Protein AF-0000000068831877 (afdb_homodimer)

pLDDT: mean 86.56, std 17.66, range [22.14, 98.75]

Structure (mmCIF, N/CA/C/O backbone):
data_AF-0000000068831877-model_v1
#
loop_
_entity.id
_entity.type
_entity.pdbx_description
1 polymer 'BY PROTMAP: gi|472584164|gb|EMS21770.1| NAD(P)-binding protein'
#
loop_
_atom_site.group_PDB
_atom_site.id
_atom_site.type_symbol
_atom_site.label_atom_id
_atom_site.label_alt_id
_atom_site.label_comp_id
_atom_site.label_asym_id
_atom_site.label_entity_id
_atom_site.label_seq_id
_atom_site.pdbx_PDB_ins_code
_atom_site.Cartn_x
_atom_site.Cartn_y
_atom_site.Cartn_z
_atom_site.occupancy
_atom_site.B_iso_or_equiv
_atom_site.auth_seq_id
_atom_site.auth_comp_id
_atom_site.auth_asym_id
_atom_site.auth_atom_id
_atom_site.pdbx_PDB_model_num
ATOM 1 N N . MET A 1 1 ? -59.781 4.328 -44 1 22.22 1 MET A N 1
ATOM 2 C CA . MET A 1 1 ? -59.531 4.391 -42.562 1 22.22 1 MET A CA 1
ATOM 3 C C . MET A 1 1 ? -58.281 5.207 -42.25 1 22.22 1 MET A C 1
ATOM 5 O O . MET A 1 1 ? -57.25 5.027 -42.875 1 22.22 1 MET A O 1
ATOM 9 N N . ALA A 1 2 ? -58.5 6.348 -41.625 1 24.83 2 ALA A N 1
ATOM 10 C CA . ALA A 1 2 ? -57.625 7.504 -41.438 1 24.83 2 ALA A CA 1
ATOM 11 C C . ALA A 1 2 ? -56.406 7.125 -40.625 1 24.83 2 ALA A C 1
ATOM 13 O O . ALA A 1 2 ? -56.469 6.266 -39.75 1 24.83 2 ALA A O 1
ATOM 14 N N . PRO A 1 3 ? -55.219 7.453 -41.188 1 26.52 3 PRO A N 1
ATOM 15 C CA . PRO A 1 3 ? -53.906 7.109 -40.594 1 26.52 3 PRO A CA 1
ATOM 16 C C . PRO A 1 3 ? -53.75 7.609 -39.156 1 26.52 3 PRO A C 1
ATOM 18 O O . PRO A 1 3 ? -54.094 8.758 -38.875 1 26.52 3 PRO A O 1
ATOM 21 N N . LYS A 1 4 ? -54.125 6.824 -38.156 1 25.72 4 LYS A N 1
ATOM 22 C CA . LYS A 1 4 ? -54.062 7.211 -36.75 1 25.72 4 LYS A CA 1
ATOM 23 C C . LYS A 1 4 ? -52.75 7.957 -36.438 1 25.72 4 LYS A C 1
ATOM 25 O O . LYS A 1 4 ? -51.688 7.469 -36.75 1 25.72 4 LYS A O 1
ATOM 30 N N . LYS A 1 5 ? -52.812 9.188 -36.375 1 22.14 5 LYS A N 1
ATOM 31 C CA . LYS A 1 5 ? -51.719 10.086 -36 1 22.14 5 LYS A CA 1
ATOM 32 C C . LYS A 1 5 ? -51.062 9.656 -34.719 1 22.14 5 LYS A C 1
ATOM 34 O O . LYS A 1 5 ? -51.75 9.484 -33.688 1 22.14 5 LYS A O 1
ATOM 39 N N . VAL A 1 6 ? -49.938 8.914 -34.75 1 26.42 6 VAL A N 1
ATOM 40 C CA . VAL A 1 6 ? -49.031 8.562 -33.656 1 26.42 6 VAL A CA 1
ATOM 41 C C . VAL A 1 6 ? -48.719 9.805 -32.844 1 26.42 6 VAL A C 1
ATOM 43 O O . VAL A 1 6 ? -48.188 10.789 -33.344 1 26.42 6 VAL A O 1
ATOM 46 N N . SER A 1 7 ? -49.594 10.195 -31.953 1 25.98 7 SER A N 1
ATOM 47 C CA . SER A 1 7 ? -49.344 11.359 -31.109 1 25.98 7 SER A CA 1
ATOM 48 C C . SER A 1 7 ? -47.969 11.281 -30.469 1 25.98 7 SER A C 1
ATOM 50 O O . SER A 1 7 ? -47.5 10.203 -30.109 1 25.98 7 SER A O 1
ATOM 52 N N . LYS A 1 8 ? -47.219 12.297 -30.766 1 28.25 8 LYS A N 1
ATOM 53 C CA . LYS A 1 8 ? -45.906 12.633 -30.219 1 28.25 8 LYS A CA 1
ATOM 54 C C . LYS A 1 8 ? -45.938 12.602 -28.688 1 28.25 8 LYS A C 1
ATOM 56 O O . LYS A 1 8 ? -46.5 13.477 -28.047 1 28.25 8 LYS A O 1
ATOM 61 N N . ALA A 1 9 ? -46.156 11.477 -28.031 1 25.91 9 ALA A N 1
ATOM 62 C CA . ALA A 1 9 ? -46 11.531 -26.578 1 25.91 9 ALA A CA 1
ATOM 63 C C . ALA A 1 9 ? -44.719 12.312 -26.203 1 25.91 9 ALA A C 1
ATOM 65 O O . ALA A 1 9 ? -43.625 12.023 -26.688 1 25.91 9 ALA A O 1
ATOM 66 N N . HIS A 1 10 ? -44.906 13.562 -25.969 1 24.66 10 HIS A N 1
ATOM 67 C CA . HIS A 1 10 ? -43.844 14.375 -25.375 1 24.66 10 HIS A CA 1
ATOM 68 C C . HIS A 1 10 ? -43.188 13.648 -24.219 1 24.66 10 HIS A C 1
ATOM 70 O O . HIS A 1 10 ? -43.844 13.242 -23.266 1 24.66 10 HIS A O 1
ATOM 76 N N . ALA A 1 11 ? -42.219 12.883 -24.484 1 27.2 11 ALA A N 1
ATOM 77 C CA . ALA A 1 11 ? -41.312 12.383 -23.438 1 27.2 11 ALA A CA 1
ATOM 78 C C . ALA A 1 11 ? -41.031 13.469 -22.406 1 27.2 11 ALA A C 1
ATOM 80 O O . ALA A 1 11 ? -40.469 14.508 -22.734 1 27.2 11 ALA A O 1
ATOM 81 N N . LYS A 1 12 ? -41.938 13.609 -21.469 1 26.31 12 LYS A N 1
ATOM 82 C CA . LYS A 1 12 ? -41.562 14.398 -20.312 1 26.31 12 LYS A CA 1
ATOM 83 C C . LYS A 1 12 ? -40.125 14.117 -19.891 1 26.31 12 LYS A C 1
ATOM 85 O O . LYS A 1 12 ? -39.781 12.984 -19.562 1 26.31 12 LYS A O 1
ATOM 90 N N . SER A 1 13 ? -39.25 14.719 -20.594 1 28.33 13 SER A N 1
ATOM 91 C CA . SER A 1 13 ? -37.875 14.789 -20.062 1 28.33 13 SER A CA 1
ATOM 92 C C . SER A 1 13 ? -37.875 15.148 -18.594 1 28.33 13 SER A C 1
ATOM 94 O O . SER A 1 13 ? -38.188 16.281 -18.219 1 28.33 13 SER A O 1
ATOM 96 N N . GLU A 1 14 ? -38.625 14.391 -17.75 1 30.14 14 GLU A N 1
ATOM 97 C CA . GLU A 1 14 ? -38.344 14.695 -16.359 1 30.14 14 GLU A CA 1
ATOM 98 C C . GLU A 1 14 ? -36.844 14.875 -16.125 1 30.14 14 GLU A C 1
ATOM 100 O O . GLU A 1 14 ? -36.062 13.953 -16.344 1 30.14 14 GLU A O 1
ATOM 105 N N . SER A 1 15 ? -36.312 15.969 -16.531 1 30.62 15 SER A N 1
ATOM 106 C CA . SER A 1 15 ? -35.062 16.453 -15.969 1 30.62 15 SER A CA 1
ATOM 107 C C . SER A 1 15 ? -35 16.156 -14.477 1 30.62 15 SER A C 1
ATOM 109 O O . SER A 1 15 ? -35.719 16.781 -13.68 1 30.62 15 SER A O 1
ATOM 111 N N . SER A 1 16 ? -35.188 14.922 -14.055 1 32.53 16 SER A N 1
ATOM 112 C CA . SER A 1 16 ? -34.812 14.727 -12.656 1 32.53 16 SER A CA 1
ATOM 113 C C . SER A 1 16 ? -33.562 15.539 -12.305 1 32.53 16 SER A C 1
ATOM 115 O O . SER A 1 16 ? -32.5 15.289 -12.836 1 32.53 16 SER A O 1
ATOM 117 N N . ASN A 1 17 ? -33.625 16.812 -12.258 1 32.47 17 ASN A N 1
ATOM 118 C CA . ASN A 1 17 ? -32.75 17.734 -11.57 1 32.47 17 ASN A CA 1
ATOM 119 C C . ASN A 1 17 ? -32.188 17.109 -10.289 1 32.47 17 ASN A C 1
ATOM 121 O O . ASN A 1 17 ? -32.75 17.266 -9.211 1 32.47 17 ASN A O 1
ATOM 125 N N . ASN A 1 18 ? -31.969 15.859 -10.156 1 36 18 ASN A N 1
ATOM 126 C CA . ASN A 1 18 ? -31.172 15.461 -9 1 36 18 ASN A CA 1
ATOM 127 C C . ASN A 1 18 ? -30.016 16.422 -8.766 1 36 18 ASN A C 1
ATOM 129 O O . ASN A 1 18 ? -28.969 16.328 -9.43 1 36 18 ASN A O 1
ATOM 133 N N . SER A 1 19 ? -30.156 17.672 -8.812 1 41 19 SER A N 1
ATOM 134 C CA . SER A 1 19 ? -29.25 18.719 -8.32 1 41 19 SER A CA 1
ATOM 135 C C . SER A 1 19 ? -28.422 18.219 -7.152 1 41 19 SER A C 1
ATOM 137 O O . SER A 1 19 ? -28.922 18.062 -6.039 1 41 19 SER A O 1
ATOM 139 N N . SER A 1 20 ? -27.625 17.156 -7.152 1 49.84 20 SER A N 1
ATOM 140 C CA . SER A 1 20 ? -26.797 16.469 -6.168 1 49.84 20 SER A CA 1
ATOM 141 C C . SER A 1 20 ? -26.172 17.453 -5.191 1 49.84 20 SER A C 1
ATOM 143 O O . SER A 1 20 ? -25.406 18.344 -5.598 1 49.84 20 SER A O 1
ATOM 145 N N . SER A 1 21 ? -26.906 18.062 -4.141 1 63.56 21 SER A N 1
ATOM 146 C CA . SER A 1 21 ? -26.484 18.938 -3.043 1 63.56 21 SER A CA 1
ATOM 147 C C . SER A 1 21 ? -25.094 18.547 -2.541 1 63.56 21 SER A C 1
ATOM 149 O O . SER A 1 21 ? -24.719 17.375 -2.562 1 63.56 21 SER A O 1
ATOM 151 N N . GLY A 1 22 ? -24.094 19.484 -2.568 1 86.56 22 GLY A N 1
ATOM 152 C CA . GLY A 1 22 ? -22.734 19.375 -2.08 1 86.56 22 GLY A CA 1
ATOM 153 C C . GLY A 1 22 ? -22.625 18.609 -0.78 1 86.56 22 GLY A C 1
ATOM 154 O O . GLY A 1 22 ? -23.594 18.531 -0.018 1 86.56 22 GLY A O 1
ATOM 155 N N . ARG A 1 23 ? -21.641 17.922 -0.5 1 93.81 23 ARG A N 1
ATOM 156 C CA . ARG A 1 23 ? -21.359 17.141 0.701 1 93.81 23 ARG A CA 1
ATOM 157 C C . ARG A 1 23 ? -21.312 18.031 1.936 1 93.81 23 ARG A C 1
ATOM 159 O O . ARG A 1 23 ? -20.859 19.172 1.858 1 93.81 23 ARG A O 1
ATOM 166 N N . VAL A 1 24 ? -21.844 17.516 2.975 1 95.12 24 VAL A N 1
ATOM 167 C CA . VAL A 1 24 ? -21.531 18.078 4.281 1 95.12 24 VAL A CA 1
ATOM 168 C C . VAL A 1 24 ? -20.344 17.344 4.895 1 95.12 24 VAL A C 1
ATOM 170 O O . VAL A 1 24 ? -20.469 16.172 5.277 1 95.12 24 VAL A O 1
ATOM 173 N N . LEU A 1 25 ? -19.266 18.047 5.043 1 96.44 25 LEU A N 1
ATOM 174 C CA . LEU A 1 25 ? -17.984 17.438 5.355 1 96.44 25 LEU A CA 1
ATOM 175 C C . LEU A 1 25 ? -17.531 17.812 6.762 1 96.44 25 LEU A C 1
ATOM 177 O O . LEU A 1 25 ? -17.469 18.984 7.109 1 96.44 25 LEU A O 1
ATOM 181 N N . ALA A 1 26 ? -17.281 16.781 7.562 1 94.94 26 ALA A N 1
ATOM 182 C CA . ALA A 1 26 ? -16.578 17 8.828 1 94.94 26 ALA A CA 1
ATOM 183 C C . ALA A 1 26 ? -15.109 16.625 8.727 1 94.94 26 ALA A C 1
ATOM 185 O O . ALA A 1 26 ? -14.773 15.562 8.18 1 94.94 26 ALA A O 1
ATOM 186 N N . ILE A 1 27 ? -14.25 17.438 9.195 1 95.81 27 ILE A N 1
ATOM 187 C CA . ILE A 1 27 ? -12.812 17.188 9.219 1 95.81 27 ILE A CA 1
ATOM 188 C C . ILE A 1 27 ? -12.312 17.203 10.664 1 95.81 27 ILE A C 1
ATOM 190 O O . ILE A 1 27 ? -12.445 18.203 11.367 1 95.81 27 ILE A O 1
ATOM 194 N N . THR A 1 28 ? -11.758 16.078 11.055 1 93.94 28 THR A N 1
ATOM 195 C CA . THR A 1 28 ? -11.156 16.031 12.383 1 93.94 28 THR A CA 1
ATOM 196 C C . THR A 1 28 ? -9.758 16.625 12.359 1 93.94 28 THR A C 1
ATOM 198 O O . THR A 1 28 ? -9.102 16.656 11.312 1 93.94 28 THR A O 1
ATOM 201 N N . ALA A 1 29 ? -9.289 17.094 13.586 1 91.62 29 ALA A N 1
ATOM 202 C CA . ALA A 1 29 ? -8 17.766 13.719 1 91.62 29 ALA A CA 1
ATOM 203 C C . ALA A 1 29 ? -7.84 18.859 12.664 1 91.62 29 ALA A C 1
ATOM 205 O O . ALA A 1 29 ? -6.785 18.984 12.039 1 91.62 29 ALA A O 1
ATOM 206 N N . VAL A 1 30 ? -8.906 19.594 12.461 1 92.81 30 VAL A N 1
ATOM 207 C CA . VAL A 1 30 ? -8.953 20.625 11.43 1 92.81 30 VAL A CA 1
ATOM 208 C C . VAL A 1 30 ? -7.926 21.703 11.734 1 92.81 30 VAL A C 1
ATOM 210 O O . VAL A 1 30 ? -7.473 22.422 10.836 1 92.81 30 VAL A O 1
ATOM 213 N N . ASP A 1 31 ? -7.52 21.766 12.961 1 88.38 31 ASP A N 1
ATOM 214 C CA . ASP A 1 31 ? -6.582 22.781 13.422 1 88.38 31 ASP A CA 1
ATOM 215 C C . ASP A 1 31 ? -5.137 22.297 13.281 1 88.38 31 ASP A C 1
ATOM 217 O O . ASP A 1 31 ? -4.203 23.031 13.594 1 88.38 31 ASP A O 1
ATOM 221 N N . GLY A 1 32 ? -4.969 21.078 12.781 1 88.19 32 GLY A N 1
ATOM 222 C CA . GLY A 1 32 ? -3.631 20.594 12.5 1 88.19 32 GLY A CA 1
ATOM 223 C C . GLY A 1 32 ? -3.146 20.938 11.102 1 88.19 32 GLY A C 1
ATOM 224 O O . GLY A 1 32 ? -3.875 21.547 10.32 1 88.19 32 GLY A O 1
ATOM 225 N N . PHE A 1 33 ? -1.949 20.516 10.805 1 87.19 33 PHE A N 1
ATOM 226 C CA . PHE A 1 33 ? -1.314 20.859 9.539 1 87.19 33 PHE A CA 1
ATOM 227 C C . PHE A 1 33 ? -2.1 20.281 8.367 1 87.19 33 PHE A C 1
ATOM 229 O O . PHE A 1 33 ? -2.486 21.016 7.453 1 87.19 33 PHE A O 1
ATOM 236 N N . THR A 1 34 ? -2.402 19 8.453 1 93.94 34 THR A N 1
ATOM 237 C CA . THR A 1 34 ? -3.084 18.359 7.336 1 93.94 34 THR A CA 1
ATOM 238 C C . THR A 1 34 ? -4.523 18.844 7.223 1 93.94 34 THR A C 1
ATOM 240 O O . THR A 1 34 ? -4.98 19.219 6.137 1 93.94 34 THR A O 1
ATOM 243 N N . GLY A 1 35 ? -5.238 18.891 8.367 1 94.62 35 GLY A N 1
ATOM 244 C CA . GLY A 1 35 ? -6.625 19.328 8.352 1 94.62 35 GLY A CA 1
ATOM 245 C C . GLY A 1 35 ? -6.801 20.734 7.816 1 94.62 35 GLY A C 1
ATOM 246 O O . GLY A 1 35 ? -7.684 20.984 6.996 1 94.62 35 GLY A O 1
ATOM 247 N N . SER A 1 36 ? -5.969 21.656 8.234 1 92.44 36 SER A N 1
ATOM 248 C CA . SER A 1 36 ? -6.078 23.047 7.797 1 92.44 36 SER A CA 1
ATOM 249 C C . SER A 1 36 ? -5.719 23.188 6.324 1 92.44 36 SER A C 1
ATOM 251 O O . SER A 1 36 ? -6.297 24.016 5.613 1 92.44 36 SER A O 1
ATOM 253 N N . ALA A 1 37 ? -4.711 22.359 5.863 1 93.81 37 ALA A N 1
ATOM 254 C CA . ALA A 1 37 ? -4.328 22.406 4.457 1 93.81 37 ALA A CA 1
ATOM 255 C C . ALA A 1 37 ? -5.473 21.922 3.562 1 93.81 37 ALA A C 1
ATOM 257 O O . ALA A 1 37 ? -5.73 22.516 2.512 1 93.81 37 ALA A O 1
ATOM 258 N N . VAL A 1 38 ? -6.145 20.891 3.973 1 96.81 38 VAL A N 1
ATOM 259 C CA . VAL A 1 38 ? -7.289 20.375 3.227 1 96.81 38 VAL A CA 1
ATOM 260 C C . VAL A 1 38 ? -8.398 21.422 3.197 1 96.81 38 VAL A C 1
ATOM 262 O O . VAL A 1 38 ? -8.961 21.719 2.139 1 96.81 38 VAL A O 1
ATOM 265 N N . LEU A 1 39 ? -8.672 22.031 4.363 1 95 39 LEU A N 1
ATOM 266 C CA . LEU A 1 39 ? -9.703 23.047 4.48 1 95 39 LEU A CA 1
ATOM 267 C C . LEU A 1 39 ? -9.406 24.234 3.555 1 95 39 LEU A C 1
ATOM 269 O O . LEU A 1 39 ? -10.273 24.672 2.801 1 95 39 LEU A O 1
ATOM 273 N N . GLU A 1 40 ? -8.18 24.688 3.633 1 93.19 40 GLU A N 1
ATOM 274 C CA . GLU A 1 40 ? -7.785 25.828 2.809 1 93.19 40 GLU A CA 1
ATOM 275 C C . GLU A 1 40 ? -7.961 25.516 1.324 1 93.19 40 GLU A C 1
ATOM 277 O O . GLU A 1 40 ? -8.484 26.344 0.575 1 93.19 40 GLU A O 1
ATOM 282 N N . LEU A 1 41 ? -7.539 24.359 0.952 1 95.12 41 LEU A N 1
ATOM 283 C CA . LEU A 1 41 ? -7.652 23.969 -0.449 1 95.12 41 LEU A CA 1
ATOM 284 C C . LEU A 1 41 ? -9.109 23.922 -0.883 1 95.12 41 LEU A C 1
ATOM 286 O O . LEU A 1 41 ? -9.477 24.469 -1.921 1 95.12 41 LEU A O 1
ATOM 290 N N . LEU A 1 42 ? -9.992 23.328 -0.116 1 96.12 42 LEU A N 1
ATOM 291 C CA . LEU A 1 42 ? -11.406 23.141 -0.448 1 96.12 42 LEU A CA 1
ATOM 292 C C . LEU A 1 42 ? -12.117 24.484 -0.522 1 96.12 42 LEU A C 1
ATOM 294 O O . LEU A 1 42 ? -13.039 24.656 -1.324 1 96.12 42 LEU A O 1
ATOM 298 N N . MET A 1 43 ? -11.656 25.422 0.251 1 93.5 43 MET A N 1
ATOM 299 C CA . MET A 1 43 ? -12.359 26.703 0.364 1 93.5 43 MET A CA 1
ATOM 300 C C . MET A 1 43 ? -11.812 27.719 -0.632 1 93.5 43 MET A C 1
ATOM 302 O O . MET A 1 43 ? -12.523 28.625 -1.051 1 93.5 43 MET A O 1
ATOM 306 N N . SER A 1 44 ? -10.555 27.609 -1.031 1 92.69 44 SER A N 1
ATOM 307 C CA . SER A 1 44 ? -9.914 28.641 -1.843 1 92.69 44 SER A CA 1
ATOM 308 C C . SER A 1 44 ? -9.93 28.281 -3.322 1 92.69 44 SER A C 1
ATOM 310 O O . SER A 1 44 ? -9.914 29.156 -4.188 1 92.69 44 SER A O 1
ATOM 312 N N . ASP A 1 45 ? -9.898 27.016 -3.607 1 93.44 45 ASP A N 1
ATOM 313 C CA . ASP A 1 45 ? -9.844 26.578 -4.996 1 93.44 45 ASP A CA 1
ATOM 314 C C . ASP A 1 45 ? -11.242 26.469 -5.594 1 93.44 45 ASP A C 1
ATOM 316 O O . ASP A 1 45 ? -12.062 25.656 -5.141 1 93.44 45 ASP A O 1
ATOM 320 N N . ASN A 1 46 ? -11.438 27.078 -6.691 1 93 46 ASN A N 1
ATOM 321 C CA . ASN A 1 46 ? -12.758 27.188 -7.312 1 93 46 ASN A CA 1
ATOM 322 C C . ASN A 1 46 ? -13.195 25.875 -7.934 1 93 46 ASN A C 1
ATOM 324 O O . ASN A 1 46 ? -14.383 25.672 -8.203 1 93 46 ASN A O 1
ATOM 328 N N . SER A 1 47 ? -12.273 25.031 -8.109 1 92 47 SER A N 1
ATOM 329 C CA . SER A 1 47 ? -12.609 23.75 -8.711 1 92 47 SER A CA 1
ATOM 330 C C . SER A 1 47 ? -13.461 22.906 -7.777 1 92 47 SER A C 1
ATOM 332 O O . SER A 1 47 ? -14.086 21.938 -8.203 1 92 47 SER A O 1
ATOM 334 N N . TYR A 1 48 ? -13.539 23.328 -6.516 1 94.25 48 TYR A N 1
ATOM 335 C CA . TYR A 1 48 ? -14.297 22.547 -5.547 1 94.25 48 TYR A CA 1
ATOM 336 C C . TYR A 1 48 ? -15.617 23.219 -5.219 1 94.25 48 TYR A C 1
ATOM 338 O O . TYR A 1 48 ? -16.422 22.688 -4.445 1 94.25 48 TYR A O 1
ATOM 346 N N . LYS A 1 49 ? -15.812 24.312 -5.84 1 89.81 49 LYS A N 1
ATOM 347 C CA . LYS A 1 49 ? -17.062 25.031 -5.594 1 89.81 49 LYS A CA 1
ATOM 348 C C . LYS A 1 49 ? -18.266 24.156 -5.949 1 89.81 49 LYS A C 1
ATOM 350 O O . LYS A 1 49 ? -18.312 23.547 -7.016 1 89.81 49 LYS A O 1
ATOM 355 N N . GLY A 1 50 ? -19.188 24.078 -5.027 1 91.25 50 GLY A N 1
ATOM 356 C CA . GLY A 1 50 ? -20.406 23.328 -5.27 1 91.25 50 GLY A CA 1
ATOM 357 C C . GLY A 1 50 ? -20.297 21.875 -4.875 1 91.25 50 GLY A C 1
ATOM 358 O O . GLY A 1 50 ? -21.297 21.172 -4.754 1 91.25 50 GLY A O 1
ATOM 359 N N . LYS A 1 51 ? -19.109 21.453 -4.641 1 94.12 51 LYS A N 1
ATOM 360 C CA . LYS A 1 51 ? -18.906 20.062 -4.281 1 94.12 51 LYS A CA 1
ATOM 361 C C . LYS A 1 51 ? -19.125 19.844 -2.785 1 94.12 51 LYS A C 1
ATOM 363 O O . LYS A 1 51 ? -19.469 18.734 -2.355 1 94.12 51 LYS A O 1
ATOM 368 N N . ILE A 1 52 ? -18.875 20.844 -2.033 1 94.31 52 ILE A N 1
ATOM 369 C CA . ILE A 1 52 ? -19.078 20.812 -0.588 1 94.31 52 ILE A CA 1
ATOM 370 C C . ILE A 1 52 ? -20.094 21.891 -0.188 1 94.31 52 ILE A C 1
ATOM 372 O O . ILE A 1 52 ? -19.922 23.062 -0.521 1 94.31 52 ILE A O 1
ATOM 376 N N . SER A 1 53 ? -21.125 21.484 0.472 1 93.69 53 SER A N 1
ATOM 377 C CA . SER A 1 53 ? -22.172 22.406 0.889 1 93.69 53 SER A CA 1
ATOM 378 C C . SER A 1 53 ? -21.828 23.062 2.223 1 93.69 53 SER A C 1
ATOM 380 O O . SER A 1 53 ? -22.172 24.219 2.459 1 93.69 53 SER A O 1
ATOM 382 N N . LYS A 1 54 ? -21.141 22.25 3.061 1 93.69 54 LYS A N 1
ATOM 383 C CA . LYS A 1 54 ? -20.797 22.719 4.398 1 93.69 54 LYS A CA 1
ATOM 384 C C . LYS A 1 54 ? -19.578 21.969 4.945 1 93.69 54 LYS A C 1
ATOM 386 O O . LYS A 1 54 ? -19.438 20.766 4.723 1 93.69 54 LYS A O 1
ATOM 391 N N . ILE A 1 55 ? -18.75 22.688 5.641 1 95.62 55 ILE A N 1
ATOM 392 C CA . ILE A 1 55 ? -17.625 22.078 6.316 1 95.62 55 ILE A CA 1
ATOM 393 C C . ILE A 1 55 ? -17.719 22.328 7.82 1 95.62 55 ILE A C 1
ATOM 395 O O . ILE A 1 55 ? -17.938 23.453 8.258 1 95.62 55 ILE A O 1
ATOM 399 N N . ILE A 1 56 ? -17.641 21.266 8.555 1 93.81 56 ILE A N 1
ATOM 400 C CA . ILE A 1 56 ? -17.562 21.312 10.008 1 93.81 56 ILE A CA 1
ATOM 401 C C . ILE A 1 56 ? -16.172 20.891 10.477 1 93.81 56 ILE A C 1
ATOM 403 O O . ILE A 1 56 ? -15.719 19.797 10.18 1 93.81 56 ILE A O 1
ATOM 407 N N . GLY A 1 57 ? -15.516 21.781 11.172 1 93.31 57 GLY A N 1
ATOM 408 C CA . GLY A 1 57 ? -14.219 21.469 11.742 1 93.31 57 GLY A CA 1
ATOM 409 C C . GLY A 1 57 ? -14.305 20.875 13.141 1 93.31 57 GLY A C 1
ATOM 410 O O . GLY A 1 57 ? -14.852 21.516 14.047 1 93.31 57 GLY A O 1
ATOM 411 N N . LEU A 1 58 ? -13.789 19.672 13.25 1 91.31 58 LEU A N 1
ATOM 412 C CA . LEU A 1 58 ? -13.75 19.031 14.562 1 91.31 58 LEU A CA 1
ATOM 413 C C . LEU A 1 58 ? -12.352 19.125 15.172 1 91.31 58 LEU A C 1
ATOM 415 O O . LEU A 1 58 ? -11.352 18.938 14.477 1 91.31 58 LEU A O 1
ATOM 419 N N . THR A 1 59 ? -12.289 19.484 16.469 1 89.81 59 THR A N 1
ATOM 420 C CA . THR A 1 59 ? -11.008 19.656 17.141 1 89.81 59 THR A CA 1
ATOM 421 C C . THR A 1 59 ? -10.93 18.766 18.391 1 89.81 59 THR A C 1
ATOM 423 O O . THR A 1 59 ? -11.961 18.422 18.969 1 89.81 59 THR A O 1
ATOM 426 N N . PHE A 1 60 ? -9.727 18.281 18.797 1 83.81 60 PHE A N 1
ATOM 427 C CA . PHE A 1 60 ? -9.523 17.453 19.969 1 83.81 60 PHE A CA 1
ATOM 428 C C . PHE A 1 60 ? -9.133 18.297 21.172 1 83.81 60 PHE A C 1
ATOM 430 O O . PHE A 1 60 ? -8.789 17.766 22.234 1 83.81 60 PHE A O 1
ATOM 437 N N . GLY A 1 61 ? -9.25 19.484 21.156 1 79.25 61 GLY A N 1
ATOM 438 C CA . GLY A 1 61 ? -8.969 20.5 22.141 1 79.25 61 GLY A CA 1
ATOM 439 C C . GLY A 1 61 ? -9.031 21.922 21.594 1 79.25 61 GLY A C 1
ATOM 440 O O . GLY A 1 61 ? -9.461 22.125 20.453 1 79.25 61 GLY A O 1
ATOM 441 N N . GLU A 1 62 ? -8.734 22.828 22.438 1 76.88 62 GLU A N 1
ATOM 442 C CA . GLU A 1 62 ? -8.758 24.219 21.969 1 76.88 62 GLU A CA 1
ATOM 443 C C . GLU A 1 62 ? -7.711 24.453 20.891 1 76.88 62 GLU A C 1
ATOM 445 O O . GLU A 1 62 ? -6.531 24.141 21.094 1 76.88 62 GLU A O 1
ATOM 450 N N . PRO A 1 63 ? -8.242 24.844 19.797 1 76.31 63 PRO A N 1
ATOM 451 C CA . PRO A 1 63 ? -7.277 25.109 18.719 1 76.31 63 PRO A CA 1
ATOM 452 C C . PRO A 1 63 ? -6.227 26.141 19.109 1 76.31 63 PRO A C 1
ATOM 454 O O . PRO A 1 63 ? -6.508 27.031 19.922 1 76.31 63 PRO A O 1
ATOM 457 N N . LYS A 1 64 ? -5.082 25.938 18.484 1 72 64 LYS A N 1
ATOM 458 C CA . LYS A 1 64 ? -4.043 26.953 18.672 1 72 64 LYS A CA 1
ATOM 459 C C . LYS A 1 64 ? -4.402 28.25 17.953 1 72 64 LYS A C 1
ATOM 461 O O . LYS A 1 64 ? -5.199 28.234 17.016 1 72 64 LYS A O 1
ATOM 466 N N . GLU A 1 65 ? -3.863 29.328 18.406 1 68.62 65 GLU A N 1
ATOM 467 C CA . GLU A 1 65 ? -4.203 30.656 17.922 1 68.62 65 GLU A CA 1
ATOM 468 C C . GLU A 1 65 ? -3.984 30.766 16.422 1 68.62 65 GLU A C 1
ATOM 470 O O . GLU A 1 65 ? -4.824 31.312 15.703 1 68.62 65 GLU A O 1
ATOM 475 N N . ASP A 1 66 ? -2.883 30.234 15.938 1 66.31 66 ASP A N 1
ATOM 476 C CA . ASP A 1 66 ? -2.547 30.359 14.523 1 66.31 66 ASP A CA 1
ATOM 477 C C . ASP A 1 66 ? -3.564 29.641 13.648 1 66.31 66 ASP A C 1
ATOM 479 O O . ASP A 1 66 ? -3.945 30.125 12.586 1 66.31 66 ASP A O 1
ATOM 483 N N . THR A 1 67 ? -4.094 28.578 14.125 1 73.25 67 THR A N 1
ATOM 484 C CA . THR A 1 67 ? -5.043 27.797 13.328 1 73.25 67 THR A CA 1
ATOM 485 C C . THR A 1 67 ? -6.449 28.375 13.461 1 73.25 67 THR A C 1
ATOM 487 O O . THR A 1 67 ? -7.246 28.312 12.516 1 73.25 67 THR A O 1
ATOM 490 N N . LYS A 1 68 ? -6.676 28.969 14.539 1 75.94 68 LYS A N 1
ATOM 491 C CA . LYS A 1 68 ? -7.957 29.641 14.734 1 75.94 68 LYS A CA 1
ATOM 492 C C . LYS A 1 68 ? -8.18 30.719 13.68 1 75.94 68 LYS A C 1
ATOM 494 O O . LYS A 1 68 ? -9.297 30.906 13.203 1 75.94 68 LYS A O 1
ATOM 499 N N . ALA A 1 69 ? -7.039 31.297 13.305 1 77.75 69 ALA A N 1
ATOM 500 C CA . ALA A 1 69 ? -7.125 32.375 12.305 1 77.75 69 ALA A CA 1
ATOM 501 C C . ALA A 1 69 ? -7.625 31.828 10.969 1 77.75 69 ALA A C 1
ATOM 503 O O . ALA A 1 69 ? -8.453 32.469 10.305 1 77.75 69 ALA A O 1
ATOM 504 N N . VAL A 1 70 ? -7.164 30.703 10.562 1 78 70 VAL A N 1
ATOM 505 C CA . VAL A 1 70 ? -7.574 30.078 9.305 1 78 70 VAL A CA 1
ATOM 506 C C . VAL A 1 70 ? -9.047 29.688 9.383 1 78 70 VAL A C 1
ATOM 508 O O . VAL A 1 70 ? -9.805 29.906 8.438 1 78 70 VAL A O 1
ATOM 511 N N . LEU A 1 71 ? -9.414 29.156 10.461 1 84.62 71 LEU A N 1
ATOM 512 C CA . LEU A 1 71 ? -10.789 28.719 10.664 1 84.62 71 LEU A CA 1
ATOM 513 C C . LEU A 1 71 ? -11.742 29.922 10.633 1 84.62 71 LEU A C 1
ATOM 515 O O . LEU A 1 71 ? -12.805 29.859 10.016 1 84.62 71 LEU A O 1
ATOM 519 N N . ASP A 1 72 ? -11.266 30.969 11.18 1 84.19 72 ASP A N 1
ATOM 520 C CA . ASP A 1 72 ? -12.07 32.188 11.219 1 84.19 72 ASP A CA 1
ATOM 521 C C . ASP A 1 72 ? -12.148 32.844 9.836 1 84.19 72 ASP A C 1
ATOM 523 O O . ASP A 1 72 ? -13.203 33.344 9.453 1 84.19 72 ASP A O 1
ATOM 527 N N . GLU A 1 73 ? -11.055 32.781 9.156 1 84.38 73 GLU A N 1
ATOM 528 C CA . GLU A 1 73 ? -10.984 33.406 7.824 1 84.38 73 GLU A CA 1
ATOM 529 C C . GLU A 1 73 ? -12.039 32.781 6.895 1 84.38 73 GLU A C 1
ATOM 531 O O . GLU A 1 73 ? -12.664 33.5 6.109 1 84.38 73 GLU A O 1
ATOM 536 N N . TYR A 1 74 ? -12.273 31.516 7.047 1 86.44 74 TYR A N 1
ATOM 537 C CA . TYR A 1 74 ? -13.172 30.844 6.117 1 86.44 74 TYR A CA 1
ATOM 538 C C . TYR A 1 74 ? -14.539 30.609 6.75 1 86.44 74 TYR A C 1
ATOM 540 O O . TYR A 1 74 ? -15.414 29.984 6.145 1 86.44 74 TYR A O 1
ATOM 548 N N . GLY A 1 75 ? -14.688 31.047 7.973 1 87.69 75 GLY A N 1
ATOM 549 C CA . GLY A 1 75 ? -15.977 30.953 8.641 1 87.69 75 GLY A CA 1
ATOM 550 C C . GLY A 1 75 ? -16.406 29.516 8.891 1 87.69 75 GLY A C 1
ATOM 551 O O . GLY A 1 75 ? -17.594 29.203 8.773 1 87.69 75 GLY A O 1
ATOM 552 N N . VAL A 1 76 ? -15.461 28.719 9.18 1 90.56 76 VAL A N 1
ATOM 553 C CA . VAL A 1 76 ? -15.758 27.297 9.383 1 90.56 76 VAL A CA 1
ATOM 554 C C . VAL A 1 76 ? -16.297 27.094 10.797 1 90.56 76 VAL A C 1
ATOM 556 O O . VAL A 1 76 ? -15.727 27.578 11.766 1 90.56 76 VAL A O 1
ATOM 559 N N . GLU A 1 77 ? -17.438 26.422 10.891 1 89.44 77 GLU A N 1
ATOM 560 C CA . GLU A 1 77 ? -17.984 26.016 12.18 1 89.44 77 GLU A CA 1
ATOM 561 C C . GLU A 1 77 ? -17.109 24.938 12.828 1 89.44 77 GLU A C 1
ATOM 563 O O . GLU A 1 77 ? -16.703 23.984 12.164 1 89.44 77 GLU A O 1
ATOM 568 N N . THR A 1 78 ? -16.781 25.188 14.07 1 90.5 78 THR A N 1
ATOM 569 C CA . THR A 1 78 ? -15.93 24.219 14.766 1 90.5 78 THR A CA 1
ATOM 570 C C . THR A 1 78 ? -16.656 23.625 15.969 1 90.5 78 THR A C 1
ATOM 572 O O . THR A 1 78 ? -17.562 24.25 16.531 1 90.5 78 THR A O 1
ATOM 575 N N . ALA A 1 79 ? -16.359 22.422 16.25 1 87.75 79 ALA A N 1
ATOM 576 C CA . ALA A 1 79 ? -16.875 21.734 17.438 1 87.75 79 ALA A CA 1
ATOM 577 C C . ALA A 1 79 ? -15.805 20.828 18.047 1 87.75 79 ALA A C 1
ATOM 579 O O . ALA A 1 79 ? -14.938 20.312 17.328 1 87.75 79 ALA A O 1
ATOM 580 N N . LEU A 1 80 ? -15.891 20.672 19.359 1 87.94 80 LEU A N 1
ATOM 581 C CA . LEU A 1 80 ? -15 19.75 20.062 1 87.94 80 LEU A CA 1
ATOM 582 C C . LEU A 1 80 ? -15.477 18.297 19.891 1 87.94 80 LEU A C 1
ATOM 584 O O . LEU A 1 80 ? -16.656 18.016 20.031 1 87.94 80 LEU A O 1
ATOM 588 N N . VAL A 1 81 ? -14.523 17.453 19.625 1 85.25 81 VAL A N 1
ATOM 589 C CA . VAL A 1 81 ? -14.836 16.031 19.438 1 85.25 81 VAL A CA 1
ATOM 590 C C . VAL A 1 81 ? -15.461 15.477 20.703 1 85.25 81 VAL A C 1
ATOM 592 O O . VAL A 1 81 ? -16.391 14.664 20.641 1 85.25 81 VAL A O 1
ATOM 595 N N . ASP A 1 82 ? -14.984 15.945 21.797 1 80.75 82 ASP A N 1
ATOM 596 C CA . ASP A 1 82 ? -15.484 15.453 23.078 1 80.75 82 ASP A CA 1
ATOM 597 C C . ASP A 1 82 ? -16.938 15.867 23.312 1 80.75 82 ASP A C 1
ATOM 599 O O . ASP A 1 82 ? -17.625 15.273 24.141 1 80.75 82 ASP A O 1
ATOM 603 N N . GLU A 1 83 ? -17.375 16.812 22.547 1 82.69 83 GLU A N 1
ATOM 604 C CA . GLU A 1 83 ? -18.734 17.312 22.688 1 82.69 83 GLU A CA 1
ATOM 605 C C . GLU A 1 83 ? -19.656 16.703 21.625 1 82.69 83 GLU A C 1
ATOM 607 O O . GLU A 1 83 ? -20.859 16.984 21.594 1 82.69 83 GLU A O 1
ATOM 612 N N . MET A 1 84 ? -19.078 15.914 20.859 1 81.88 84 MET A N 1
ATOM 613 C CA . MET A 1 84 ? -19.859 15.336 19.781 1 81.88 84 MET A CA 1
ATOM 614 C C . MET A 1 84 ? -20.562 14.062 20.234 1 81.88 84 MET A C 1
ATOM 616 O O . MET A 1 84 ? -19.984 13.273 21 1 81.88 84 MET A O 1
ATOM 620 N N . ASP A 1 85 ? -21.812 13.984 19.953 1 81.5 85 ASP A N 1
ATOM 621 C CA . ASP A 1 85 ? -22.562 12.742 20.094 1 81.5 85 ASP A CA 1
ATOM 622 C C . ASP A 1 85 ? -23.328 12.414 18.812 1 81.5 85 ASP A C 1
ATOM 624 O O . ASP A 1 85 ? -23.234 13.148 17.828 1 81.5 85 ASP A O 1
ATOM 628 N N . GLU A 1 86 ? -23.953 11.266 18.828 1 80.44 86 GLU A N 1
ATOM 629 C CA . GLU A 1 86 ? -24.625 10.789 17.609 1 80.44 86 GLU A CA 1
ATOM 630 C C . GLU A 1 86 ? -25.688 11.773 17.141 1 80.44 86 GLU A C 1
ATOM 632 O O . GLU A 1 86 ? -25.828 12.016 15.938 1 80.44 86 GLU A O 1
ATOM 637 N N . ASP A 1 87 ? -26.328 12.375 18.031 1 82.69 87 ASP A N 1
ATOM 638 C CA . ASP A 1 87 ? -27.406 13.289 17.688 1 82.69 87 ASP A CA 1
ATOM 639 C C . ASP A 1 87 ? -26.875 14.578 17.062 1 82.69 87 ASP A C 1
ATOM 641 O O . ASP A 1 87 ? -27.422 15.086 16.094 1 82.69 87 ASP A O 1
ATOM 645 N N . LYS A 1 88 ? -25.781 15.031 17.578 1 83.31 88 LYS A N 1
ATOM 646 C CA . LYS A 1 88 ? -25.188 16.266 17.047 1 83.31 88 LYS A CA 1
ATOM 647 C C . LYS A 1 88 ? -24.656 16.047 15.641 1 83.31 88 LYS A C 1
ATOM 649 O O . LYS A 1 88 ? -24.828 16.922 14.773 1 83.31 88 LYS A O 1
ATOM 654 N N . LEU A 1 89 ? -24.078 14.969 15.438 1 81.25 89 LEU A N 1
ATOM 655 C CA . LEU A 1 89 ? -23.562 14.68 14.102 1 81.25 89 LEU A CA 1
ATOM 656 C C . LEU A 1 89 ? -24.688 14.609 13.086 1 81.25 89 LEU A C 1
ATOM 658 O O . LEU A 1 89 ? -24.562 15.094 11.961 1 81.25 89 LEU A O 1
ATOM 662 N N . LYS A 1 90 ? -25.766 14 13.531 1 82.62 90 LYS A N 1
ATOM 663 C CA . LYS A 1 90 ? -26.938 13.898 12.672 1 82.62 90 LYS A CA 1
ATOM 664 C C . LYS A 1 90 ? -27.547 15.273 12.414 1 82.62 90 LYS A C 1
ATOM 666 O O . LYS A 1 90 ? -27.938 15.578 11.281 1 82.62 90 LYS A O 1
ATOM 671 N N . GLU A 1 91 ? -27.578 15.984 13.422 1 86.69 91 GLU A N 1
ATOM 672 C CA . GLU A 1 91 ? -28.156 17.328 13.312 1 86.69 91 GLU A CA 1
ATOM 673 C C . GLU A 1 91 ? -27.359 18.188 12.336 1 86.69 91 GLU A C 1
ATOM 675 O O . GLU A 1 91 ? -27.938 19 11.609 1 86.69 91 GLU A O 1
ATOM 680 N N . LEU A 1 92 ? -26.125 17.922 12.328 1 86.88 92 LEU A N 1
ATOM 681 C CA . LEU A 1 92 ? -25.25 18.703 11.453 1 86.88 92 LEU A CA 1
ATOM 682 C C . LEU A 1 92 ? -25.359 18.234 10.008 1 86.88 92 LEU A C 1
ATOM 684 O O . LEU A 1 92 ? -24.922 18.922 9.086 1 86.88 92 LEU A O 1
ATOM 688 N N . GLY A 1 93 ? -25.891 17.016 9.805 1 87.88 93 GLY A N 1
ATOM 689 C CA . GLY A 1 93 ? -26.094 16.484 8.469 1 87.88 93 GLY A CA 1
ATOM 690 C C . GLY A 1 93 ? -24.828 15.984 7.816 1 87.88 93 GLY A C 1
ATOM 691 O O . GLY A 1 93 ? -24.703 16.016 6.59 1 87.88 93 GLY A O 1
ATOM 692 N N . VAL A 1 94 ? -23.953 15.586 8.578 1 91.88 94 VAL A N 1
ATOM 693 C CA . VAL A 1 94 ? -22.656 15.148 8.047 1 91.88 94 VAL A CA 1
ATOM 694 C C . VAL A 1 94 ? -22.844 13.852 7.27 1 91.88 94 VAL A C 1
ATOM 696 O O . VAL A 1 94 ? -23.344 12.859 7.812 1 91.88 94 VAL A O 1
ATOM 699 N N . ASP A 1 95 ? -22.422 13.859 6 1 93.31 95 ASP A N 1
ATOM 700 C CA . ASP A 1 95 ? -22.484 12.641 5.199 1 93.31 95 ASP A CA 1
ATOM 701 C C . ASP A 1 95 ? -21.078 12.148 4.832 1 93.31 95 ASP A C 1
ATOM 703 O O . ASP A 1 95 ? -20.906 11.023 4.363 1 93.31 95 ASP A O 1
ATOM 707 N N . THR A 1 96 ? -20.109 13.031 5.062 1 95.44 96 THR A N 1
ATOM 708 C CA . THR A 1 96 ? -18.719 12.727 4.738 1 95.44 96 THR A CA 1
ATOM 709 C C . THR A 1 96 ? -17.797 13.094 5.902 1 95.44 96 THR A C 1
ATOM 711 O O . THR A 1 96 ? -17.891 14.195 6.445 1 95.44 96 THR A O 1
ATOM 714 N N . LEU A 1 97 ? -17 12.141 6.281 1 94.56 97 LEU A N 1
ATOM 715 C CA . LEU A 1 97 ? -16.062 12.344 7.379 1 94.56 97 LEU A CA 1
ATOM 716 C C . LEU A 1 97 ? -14.617 12.172 6.898 1 94.56 97 LEU A C 1
ATOM 718 O O . LEU A 1 97 ? -14.266 11.133 6.34 1 94.56 97 LEU A O 1
ATOM 722 N N . CYS A 1 98 ? -13.812 13.18 7.016 1 96.88 98 CYS A N 1
ATOM 723 C CA . CYS A 1 98 ? -12.359 13.102 6.902 1 96.88 98 CYS A CA 1
ATOM 724 C C . CYS A 1 98 ? -11.719 12.93 8.273 1 96.88 98 CYS A C 1
ATOM 726 O O . CYS A 1 98 ? -11.625 13.883 9.047 1 96.88 98 CYS A O 1
ATOM 728 N N . LEU A 1 99 ? -11.289 11.727 8.5 1 95.38 99 LEU A N 1
ATOM 729 C CA . LEU A 1 99 ? -10.773 11.383 9.82 1 95.38 99 LEU A CA 1
ATOM 730 C C . LEU A 1 99 ? -9.25 11.469 9.852 1 95.38 99 LEU A C 1
ATOM 732 O O . LEU A 1 99 ? -8.57 10.57 9.344 1 95.38 99 LEU A O 1
ATOM 736 N N . ILE A 1 100 ? -8.75 12.477 10.461 1 95.25 100 ILE A N 1
ATOM 737 C CA . ILE A 1 100 ? -7.328 12.711 10.68 1 95.25 100 ILE A CA 1
ATOM 738 C C . ILE A 1 100 ? -7 12.539 12.164 1 95.25 100 ILE A C 1
ATOM 740 O O . ILE A 1 100 ? -7.492 13.281 13.008 1 95.25 100 ILE A O 1
ATOM 744 N N . PRO A 1 101 ? -6.207 11.508 12.43 1 89.5 101 PRO A N 1
ATOM 745 C CA . PRO A 1 101 ? -5.883 11.289 13.836 1 89.5 101 PRO A CA 1
ATOM 746 C C . PRO A 1 101 ? -5.105 12.453 14.453 1 89.5 101 PRO A C 1
ATOM 748 O O . PRO A 1 101 ? -4.254 13.047 13.789 1 89.5 101 PRO A O 1
ATOM 751 N N . PRO A 1 102 ? -5.465 12.719 15.672 1 79.69 102 PRO A N 1
ATOM 752 C CA . PRO A 1 102 ? -4.703 13.766 16.359 1 79.69 102 PRO A CA 1
ATOM 753 C C . PRO A 1 102 ? -3.305 13.305 16.766 1 79.69 102 PRO A C 1
ATOM 755 O O . PRO A 1 102 ? -3.045 12.094 16.844 1 79.69 102 PRO A O 1
ATOM 758 N N . ALA A 1 103 ? -2.473 14.258 16.953 1 69.5 103 ALA A N 1
ATOM 759 C CA . ALA A 1 103 ? -1.16 13.945 17.516 1 69.5 103 ALA A CA 1
ATOM 760 C C . ALA A 1 103 ? -1.22 13.875 19.031 1 69.5 103 ALA A C 1
ATOM 762 O O . ALA A 1 103 ? -0.648 14.719 19.734 1 69.5 103 ALA A O 1
ATOM 763 N N . ARG A 1 104 ? -2.002 12.945 19.578 1 73.81 104 ARG A N 1
ATOM 764 C CA . ARG A 1 104 ? -2.156 12.789 21.016 1 73.81 104 ARG A CA 1
ATOM 765 C C . ARG A 1 104 ? -1.99 11.328 21.438 1 73.81 104 ARG A C 1
ATOM 767 O O . ARG A 1 104 ? -2.184 10.422 20.625 1 73.81 104 ARG A O 1
ATOM 774 N N . LYS A 1 105 ? -1.609 11.156 22.703 1 71.06 105 LYS A N 1
ATOM 775 C CA . LYS A 1 105 ? -1.375 9.828 23.234 1 71.06 105 LYS A CA 1
ATOM 776 C C . LYS A 1 105 ? -2.652 8.992 23.219 1 71.06 105 LYS A C 1
ATOM 778 O O . LYS A 1 105 ? -2.605 7.777 23.016 1 71.06 105 LYS A O 1
ATOM 783 N N . ASP A 1 106 ? -3.803 9.672 23.438 1 72.88 106 ASP A N 1
ATOM 784 C CA . ASP A 1 106 ? -5.059 8.93 23.516 1 72.88 106 ASP A CA 1
ATOM 785 C C . ASP A 1 106 ? -5.781 8.922 22.172 1 72.88 106 ASP A C 1
ATOM 787 O O . ASP A 1 106 ? -7 8.766 22.109 1 72.88 106 ASP A O 1
ATOM 791 N N . LYS A 1 107 ? -5.055 9.055 21.078 1 70.94 107 LYS A N 1
ATOM 792 C CA . LYS A 1 107 ? -5.602 9.195 19.734 1 70.94 107 LYS A CA 1
ATOM 793 C C . LYS A 1 107 ? -6.484 8.008 19.375 1 70.94 107 LYS A C 1
ATOM 795 O O . LYS A 1 107 ? -7.531 8.172 18.734 1 70.94 107 LYS A O 1
ATOM 800 N N . ALA A 1 108 ? -6.055 6.852 19.781 1 74.06 108 ALA A N 1
ATOM 801 C CA . ALA A 1 108 ? -6.812 5.66 19.406 1 74.06 108 ALA A CA 1
ATOM 802 C C . ALA A 1 108 ? -8.219 5.699 19.984 1 74.06 108 ALA A C 1
ATOM 804 O O . ALA A 1 108 ? -9.195 5.363 19.312 1 74.06 108 ALA A O 1
ATOM 805 N N . LYS A 1 109 ? -8.289 6.098 21.156 1 77.75 109 LYS A N 1
ATOM 806 C CA . LYS A 1 109 ? -9.578 6.184 21.828 1 77.75 109 LYS A CA 1
ATOM 807 C C . LYS A 1 109 ? -10.477 7.223 21.156 1 77.75 109 LYS A C 1
ATOM 809 O O . LYS A 1 109 ? -11.664 6.969 20.922 1 77.75 109 LYS A O 1
ATOM 814 N N . LEU A 1 110 ? -9.891 8.297 20.828 1 75.62 110 LEU A N 1
ATOM 815 C CA . LEU A 1 110 ? -10.648 9.391 20.219 1 75.62 110 LEU A CA 1
ATOM 816 C C . LEU A 1 110 ? -11.117 9.023 18.812 1 75.62 110 LEU A C 1
ATOM 818 O O . LEU A 1 110 ? -12.266 9.273 18.453 1 75.62 110 LEU A O 1
ATOM 822 N N . VAL A 1 111 ? -10.25 8.414 18.062 1 78.5 111 VAL A N 1
ATOM 823 C CA . VAL A 1 111 ? -10.586 7.977 16.719 1 78.5 111 VAL A CA 1
ATOM 824 C C . VAL A 1 111 ? -11.695 6.922 16.781 1 78.5 111 VAL A C 1
ATOM 826 O O . VAL A 1 111 ? -12.656 6.98 16.016 1 78.5 111 VAL A O 1
ATOM 829 N N . LYS A 1 112 ? -11.516 6.082 17.703 1 80.44 112 LYS A N 1
ATOM 830 C CA . LYS A 1 112 ? -12.539 5.059 17.891 1 80.44 112 LYS A CA 1
ATOM 831 C C . LYS A 1 112 ? -13.891 5.684 18.203 1 80.44 112 LYS A C 1
ATOM 833 O O . LYS A 1 112 ? -14.922 5.25 17.688 1 80.44 112 LYS A O 1
ATOM 838 N N . GLN A 1 113 ? -13.836 6.645 19 1 81.12 113 GLN A N 1
ATOM 839 C CA . GLN A 1 113 ? -15.062 7.344 19.391 1 81.12 113 GLN A CA 1
ATOM 840 C C . GLN A 1 113 ? -15.734 7.977 18.172 1 81.12 113 GLN A C 1
ATOM 842 O O . GLN A 1 113 ? -16.953 7.844 18 1 81.12 113 GLN A O 1
ATOM 847 N N . ILE A 1 114 ? -14.977 8.586 17.391 1 81.75 114 ILE A N 1
ATOM 848 C CA . ILE A 1 114 ? -15.523 9.266 16.219 1 81.75 114 ILE A CA 1
ATOM 849 C C . ILE A 1 114 ? -16.078 8.242 15.234 1 81.75 114 ILE A C 1
ATOM 851 O O . ILE A 1 114 ? -17.141 8.445 14.648 1 81.75 114 ILE A O 1
ATOM 855 N N . LEU A 1 115 ? -15.289 7.184 15.102 1 82.38 115 LEU A N 1
ATOM 856 C CA . LEU A 1 115 ? -15.727 6.129 14.195 1 82.38 115 LEU A CA 1
ATOM 857 C C . LEU A 1 115 ? -17.031 5.5 14.68 1 82.38 115 LEU A C 1
ATOM 859 O O . LEU A 1 115 ? -17.938 5.246 13.883 1 82.38 115 LEU A O 1
ATOM 863 N N . GLU A 1 116 ? -17.125 5.34 15.922 1 82.44 116 GLU A N 1
ATOM 864 C CA . GLU A 1 116 ? -18.344 4.785 16.5 1 82.44 116 GLU A CA 1
ATOM 865 C C . GLU A 1 116 ? -19.516 5.754 16.344 1 82.44 116 GLU A C 1
ATOM 867 O O . GLU A 1 116 ? -20.641 5.332 16.078 1 82.44 116 GLU A O 1
ATOM 872 N N . LEU A 1 117 ? -19.234 6.996 16.562 1 80.88 117 LEU A N 1
ATOM 873 C CA . LEU A 1 117 ? -20.266 8.016 16.391 1 80.88 117 LEU A CA 1
ATOM 874 C C . LEU A 1 117 ? -20.75 8.062 14.945 1 80.88 117 LEU A C 1
ATOM 876 O O . LEU A 1 117 ? -21.953 8.141 14.695 1 80.88 117 LEU A O 1
ATOM 880 N N . GLY A 1 118 ? -19.844 8.062 14.062 1 78.19 118 GLY A N 1
ATOM 881 C CA . GLY A 1 118 ? -20.219 8.031 12.656 1 78.19 118 GLY A CA 1
ATOM 882 C C . GLY A 1 118 ? -21.078 6.844 12.289 1 78.19 118 GLY A C 1
ATOM 883 O O . GLY A 1 118 ? -22.062 6.988 11.547 1 78.19 118 GLY A O 1
ATOM 884 N N . LYS A 1 119 ? -20.719 5.754 12.852 1 79.31 119 LYS A N 1
ATOM 885 C CA . LYS A 1 119 ? -21.469 4.531 12.609 1 79.31 119 LYS A CA 1
ATOM 886 C C . LYS A 1 119 ? -22.891 4.641 13.18 1 79.31 119 LYS A C 1
ATOM 888 O O . LYS A 1 119 ? -23.859 4.254 12.531 1 79.31 119 LYS A O 1
ATOM 893 N N . LYS A 1 120 ? -22.969 5.125 14.305 1 78 120 LYS A N 1
ATOM 894 C CA . LYS A 1 120 ? -24.234 5.199 15.008 1 78 120 LYS A CA 1
ATOM 895 C C . LYS A 1 120 ? -25.156 6.254 14.391 1 78 120 LYS A C 1
ATOM 897 O O . LYS A 1 120 ? -26.375 6.133 14.445 1 78 120 LYS A O 1
ATOM 902 N N . SER A 1 121 ? -24.578 7.27 13.812 1 79.62 121 SER A N 1
ATOM 903 C CA . SER A 1 121 ? -25.375 8.359 13.258 1 79.62 121 SER A CA 1
ATOM 904 C C . SER A 1 121 ? -26.125 7.918 12.008 1 79.62 121 SER A C 1
ATOM 906 O O . SER A 1 121 ? -27.125 8.516 11.641 1 79.62 121 SER A O 1
ATOM 908 N N . LYS A 1 122 ? -25.641 6.93 11.359 1 78.88 122 LYS A N 1
ATOM 909 C CA . LYS A 1 122 ? -26.203 6.363 10.133 1 78.88 122 LYS A CA 1
ATOM 910 C C . LYS A 1 122 ? -26.312 7.426 9.039 1 78.88 122 LYS A C 1
ATOM 912 O O . LYS A 1 122 ? -27.156 7.316 8.148 1 78.88 122 LYS A O 1
ATOM 917 N N . SER A 1 123 ? -25.547 8.469 9.172 1 83.12 123 SER A N 1
ATOM 918 C CA . SER A 1 123 ? -25.562 9.531 8.172 1 83.12 123 SER A CA 1
ATOM 919 C C . SER A 1 123 ? -24.25 9.594 7.406 1 83.12 123 SER A C 1
ATOM 921 O O . SER A 1 123 ? -24.203 10.094 6.281 1 83.12 123 SER A O 1
ATOM 923 N N . VAL A 1 124 ? -23.266 9.141 7.953 1 91.19 124 VAL A N 1
ATOM 924 C CA . VAL A 1 124 ? -21.922 9.273 7.367 1 91.19 124 VAL A CA 1
ATOM 925 C C . VAL A 1 124 ? -21.672 8.141 6.383 1 91.19 124 VAL A C 1
ATOM 927 O O . VAL A 1 124 ? -21.172 7.078 6.762 1 91.19 124 VAL A O 1
ATOM 930 N N . LYS A 1 125 ? -21.906 8.414 5.238 1 92.38 125 LYS A N 1
ATOM 931 C CA . LYS A 1 125 ? -21.734 7.418 4.188 1 92.38 125 LYS A CA 1
ATOM 932 C C . LYS A 1 125 ? -20.266 7.301 3.789 1 92.38 125 LYS A C 1
ATOM 934 O O . LYS A 1 125 ? -19.734 6.191 3.68 1 92.38 125 LYS A O 1
ATOM 939 N N . ASN A 1 126 ? -19.641 8.461 3.568 1 95.44 126 ASN A N 1
ATOM 940 C CA . ASN A 1 126 ? -18.25 8.523 3.111 1 95.44 126 ASN A CA 1
ATOM 941 C C . ASN A 1 126 ? -17.281 8.711 4.277 1 95.44 126 ASN A C 1
ATOM 943 O O . ASN A 1 126 ? -17.484 9.602 5.109 1 95.44 126 ASN A O 1
ATOM 947 N N . LEU A 1 127 ? -16.281 7.84 4.336 1 95.25 127 LEU A N 1
ATOM 948 C CA . LEU A 1 127 ? -15.25 7.934 5.359 1 95.25 127 LEU A CA 1
ATOM 949 C C . LEU A 1 127 ? -13.859 7.902 4.73 1 95.25 127 LEU A C 1
ATOM 951 O O . LEU A 1 127 ? -13.469 6.898 4.129 1 95.25 127 LEU A O 1
ATOM 955 N N . VAL A 1 128 ? -13.18 9.008 4.805 1 97.31 128 VAL A N 1
ATOM 956 C CA . VAL A 1 128 ? -11.789 9.07 4.359 1 97.31 128 VAL A CA 1
ATOM 957 C C . VAL A 1 128 ? -10.859 9.125 5.57 1 97.31 128 VAL A C 1
ATOM 959 O O . VAL A 1 128 ? -10.891 10.094 6.34 1 97.31 128 VAL A O 1
ATOM 962 N N . PHE A 1 129 ? -10.062 8.078 5.738 1 96.94 129 PHE A N 1
ATOM 963 C CA . PHE A 1 129 ? -9.18 7.953 6.895 1 96.94 129 PHE A CA 1
ATOM 964 C C . PHE A 1 129 ? -7.734 8.219 6.504 1 96.94 129 PHE A C 1
ATOM 966 O O . PHE A 1 129 ? -7.199 7.574 5.598 1 96.94 129 PHE A O 1
ATOM 973 N N . LEU A 1 130 ? -7.109 9.188 7.215 1 97.62 130 LEU A N 1
ATOM 974 C CA . LEU A 1 130 ? -5.691 9.453 6.996 1 97.62 130 LEU A CA 1
ATOM 975 C C . LEU A 1 130 ? -4.828 8.586 7.902 1 97.62 130 LEU A C 1
ATOM 977 O O . LEU A 1 130 ? -4.777 8.797 9.117 1 97.62 130 LEU A O 1
ATOM 981 N N . SER A 1 131 ? -4.234 7.637 7.328 1 97.06 131 SER A N 1
ATOM 982 C CA . SER A 1 131 ? -3.287 6.75 7.996 1 97.06 131 SER A CA 1
ATOM 983 C C . SER A 1 131 ? -1.849 7.168 7.711 1 97.06 131 SER A C 1
ATOM 985 O O . SER A 1 131 ? -1.575 8.344 7.453 1 97.06 131 SER A O 1
ATOM 987 N N . SER A 1 132 ? -0.877 6.246 7.977 1 97.12 132 SER A N 1
ATOM 988 C CA . SER A 1 132 ? 0.533 6.59 7.828 1 97.12 132 SER A CA 1
ATOM 989 C C . SER A 1 132 ? 1.299 5.48 7.109 1 97.12 132 SER A C 1
ATOM 991 O O . SER A 1 132 ? 1.198 4.309 7.48 1 97.12 132 SER A O 1
ATOM 993 N N . ALA A 1 133 ? 1.996 5.961 6.066 1 97.81 133 ALA A N 1
ATOM 994 C CA . ALA A 1 133 ? 2.984 5.035 5.52 1 97.81 133 ALA A CA 1
ATOM 995 C C . ALA A 1 133 ? 4.023 4.656 6.574 1 97.81 133 ALA A C 1
ATOM 997 O O . ALA A 1 133 ? 4.355 5.465 7.441 1 97.81 133 ALA A O 1
ATOM 998 N N . GLY A 1 134 ? 4.555 3.482 6.508 1 97.56 134 GLY A N 1
ATOM 999 C CA . GLY A 1 134 ? 5.473 2.98 7.516 1 97.56 134 GLY A CA 1
ATOM 1000 C C . GLY A 1 134 ? 4.805 2.074 8.531 1 97.56 134 GLY A C 1
ATOM 1001 O O . GLY A 1 134 ? 5.465 1.249 9.164 1 97.56 134 GLY A O 1
ATOM 1002 N N . CYS A 1 135 ? 3.479 2.234 8.664 1 97.81 135 CYS A N 1
ATOM 1003 C CA . CYS A 1 135 ? 2.785 1.408 9.648 1 97.81 135 CYS A CA 1
ATOM 1004 C C . CYS A 1 135 ? 2.85 -0.066 9.266 1 97.81 135 CYS A C 1
ATOM 1006 O O . CYS A 1 135 ? 2.787 -0.94 10.133 1 97.81 135 CYS A O 1
ATOM 1008 N N . ASP A 1 136 ? 2.982 -0.364 7.973 1 98 136 ASP A N 1
ATOM 1009 C CA . ASP A 1 136 ? 3.074 -1.736 7.484 1 98 136 ASP A CA 1
ATOM 1010 C C . ASP A 1 136 ? 4.418 -2.363 7.855 1 98 136 ASP A C 1
ATOM 1012 O O . ASP A 1 136 ? 4.504 -3.572 8.078 1 98 136 ASP A O 1
ATOM 1016 N N . TYR A 1 137 ? 5.453 -1.533 7.992 1 98.25 137 TYR A N 1
ATOM 1017 C CA . TYR A 1 137 ? 6.789 -2.035 8.281 1 98.25 137 TYR A CA 1
ATOM 1018 C C . TYR A 1 137 ? 7.109 -1.923 9.766 1 98.25 137 TYR A C 1
ATOM 1020 O O . TYR A 1 137 ? 8.07 -2.52 10.25 1 98.25 137 TYR A O 1
ATOM 1028 N N . ALA A 1 138 ? 6.277 -1.208 10.5 1 97.81 138 ALA A N 1
ATOM 1029 C CA . ALA A 1 138 ? 6.477 -1.011 11.93 1 97.81 138 ALA A CA 1
ATOM 1030 C C . ALA A 1 138 ? 6.184 -2.291 12.703 1 97.81 138 ALA A C 1
ATOM 1032 O O . ALA A 1 138 ? 5.375 -3.117 12.273 1 97.81 138 ALA A O 1
ATOM 1033 N N . GLU A 1 139 ? 6.867 -2.422 13.742 1 95.5 139 GLU A N 1
ATOM 1034 C CA . GLU A 1 139 ? 6.645 -3.51 14.688 1 95.5 139 GLU A CA 1
ATOM 1035 C C . GLU A 1 139 ? 6.094 -2.986 16.016 1 95.5 139 GLU A C 1
ATOM 1037 O O . GLU A 1 139 ? 6.492 -1.917 16.469 1 95.5 139 GLU A O 1
ATOM 1042 N N . ARG A 1 140 ? 5.27 -3.77 16.625 1 93.12 140 ARG A N 1
ATOM 1043 C CA . ARG A 1 140 ? 4.57 -3.328 17.828 1 93.12 140 ARG A CA 1
ATOM 1044 C C . ARG A 1 140 ? 5.555 -3.035 18.953 1 93.12 140 ARG A C 1
ATOM 1046 O O . ARG A 1 140 ? 5.34 -2.121 19.75 1 93.12 140 ARG A O 1
ATOM 1053 N N . ASP A 1 141 ? 6.57 -3.756 19.016 1 93.75 141 ASP A N 1
ATOM 1054 C CA . ASP A 1 141 ? 7.5 -3.633 20.141 1 93.75 141 ASP A CA 1
ATOM 1055 C C . ASP A 1 141 ? 8.516 -2.52 19.891 1 93.75 141 ASP A C 1
ATOM 1057 O O . ASP A 1 141 ? 9.109 -1.99 20.828 1 93.75 141 ASP A O 1
ATOM 1061 N N . LYS A 1 142 ? 8.727 -2.123 18.688 1 95.19 142 LYS A N 1
ATOM 1062 C CA . LYS A 1 142 ? 9.766 -1.152 18.359 1 95.19 142 LYS A CA 1
ATOM 1063 C C . LYS A 1 142 ? 9.164 0.188 17.953 1 95.19 142 LYS A C 1
ATOM 1065 O O . LYS A 1 142 ? 9.648 1.244 18.359 1 95.19 142 LYS A O 1
ATOM 1070 N N . GLN A 1 143 ? 8.211 0.178 17.141 1 96.5 143 GLN A N 1
ATOM 1071 C CA . GLN A 1 143 ? 7.535 1.377 16.656 1 96.5 143 GLN A CA 1
ATOM 1072 C C . GLN A 1 143 ? 6.039 1.314 16.938 1 96.5 143 GLN A C 1
ATOM 1074 O O . GLN A 1 143 ? 5.227 1.366 16 1 96.5 143 GLN A O 1
ATOM 1079 N N . PRO A 1 144 ? 5.641 1.353 18.203 1 93.69 144 PRO A N 1
ATOM 1080 C CA . PRO A 1 144 ? 4.242 1.129 18.578 1 93.69 144 PRO A CA 1
ATOM 1081 C C . PRO A 1 144 ? 3.312 2.229 18.062 1 93.69 144 PRO A C 1
ATOM 1083 O O . PRO A 1 144 ? 2.168 1.952 17.688 1 93.69 144 PRO A O 1
ATOM 1086 N N . HIS A 1 145 ? 3.699 3.506 18.031 1 92.25 145 HIS A N 1
ATOM 1087 C CA . HIS A 1 145 ? 2.836 4.605 17.625 1 92.25 145 HIS A CA 1
ATOM 1088 C C . HIS A 1 145 ? 2.543 4.551 16.125 1 92.25 145 HIS A C 1
ATOM 1090 O O . HIS A 1 145 ? 1.443 4.898 15.688 1 92.25 145 HIS A O 1
ATOM 1096 N N . LEU A 1 146 ? 3.498 4.07 15.398 1 94.38 146 LEU A N 1
ATOM 1097 C CA . LEU A 1 146 ? 3.285 3.881 13.961 1 94.38 146 LEU A CA 1
ATOM 1098 C C . LEU A 1 146 ? 2.414 2.656 13.703 1 94.38 146 LEU A C 1
ATOM 1100 O O . LEU A 1 146 ? 1.477 2.717 12.906 1 94.38 146 LEU A O 1
ATOM 1104 N N . ARG A 1 147 ? 2.703 1.569 14.414 1 95.5 147 ARG A N 1
ATOM 1105 C CA . ARG A 1 147 ? 1.995 0.312 14.188 1 95.5 147 ARG A CA 1
ATOM 1106 C C . ARG A 1 147 ? 0.525 0.436 14.578 1 95.5 147 ARG A C 1
ATOM 1108 O O . ARG A 1 147 ? -0.333 -0.231 13.992 1 95.5 147 ARG A O 1
ATOM 1115 N N . GLU A 1 148 ? 0.243 1.343 15.453 1 92.94 148 GLU A N 1
ATOM 1116 C CA . GLU A 1 148 ? -1.122 1.562 15.922 1 92.94 148 GLU A CA 1
ATOM 1117 C C . GLU A 1 148 ? -2.047 1.942 14.773 1 92.94 148 GLU A C 1
ATOM 1119 O O . GLU A 1 148 ? -3.252 1.69 14.828 1 92.94 148 GLU A O 1
ATOM 1124 N N . PHE A 1 149 ? -1.559 2.502 13.742 1 94.75 149 PHE A N 1
ATOM 1125 C CA . PHE A 1 149 ? -2.367 2.926 12.609 1 94.75 149 PHE A CA 1
ATOM 1126 C C . PHE A 1 149 ? -3.01 1.726 11.922 1 94.75 149 PHE A C 1
ATOM 1128 O O . PHE A 1 149 ? -4.094 1.841 11.344 1 94.75 149 PHE A O 1
ATOM 1135 N N . ILE A 1 150 ? -2.387 0.548 11.969 1 96.12 150 ILE A N 1
ATOM 1136 C CA . ILE A 1 150 ? -2.979 -0.66 11.406 1 96.12 150 ILE A CA 1
ATOM 1137 C C . ILE A 1 150 ? -4.301 -0.963 12.109 1 96.12 150 ILE A C 1
ATOM 1139 O O . ILE A 1 150 ? -5.301 -1.27 11.453 1 96.12 150 ILE A O 1
ATOM 1143 N N . HIS A 1 151 ? -4.254 -0.862 13.398 1 93.5 151 HIS A N 1
ATOM 1144 C CA . HIS A 1 151 ? -5.477 -1.071 14.164 1 93.5 151 HIS A CA 1
ATOM 1145 C C . HIS A 1 151 ? -6.535 -0.037 13.805 1 93.5 151 HIS A C 1
ATOM 1147 O O . HIS A 1 151 ? -7.711 -0.376 13.641 1 93.5 151 HIS A O 1
ATOM 1153 N N . LEU A 1 152 ? -6.152 1.189 13.656 1 93.19 152 LEU A N 1
ATOM 1154 C CA . LEU A 1 152 ? -7.074 2.262 13.305 1 93.19 152 LEU A CA 1
ATOM 1155 C C . LEU A 1 152 ? -7.664 2.039 11.914 1 93.19 152 LEU A C 1
ATOM 1157 O O . LEU A 1 152 ? -8.844 2.322 11.688 1 93.19 152 LEU A O 1
ATOM 1161 N N . GLU A 1 153 ? -6.859 1.554 11.023 1 95.94 153 GLU A N 1
ATOM 1162 C CA . GLU A 1 153 ? -7.359 1.228 9.688 1 95.94 153 GLU A CA 1
ATOM 1163 C C . GLU A 1 153 ? -8.445 0.159 9.758 1 95.94 153 GLU A C 1
ATOM 1165 O O . GLU A 1 153 ? -9.469 0.263 9.078 1 95.94 153 GLU A O 1
ATOM 1170 N N . VAL A 1 154 ? -8.188 -0.829 10.562 1 94.75 154 VAL A N 1
ATOM 1171 C CA . VAL A 1 154 ? -9.148 -1.918 10.703 1 94.75 154 VAL A CA 1
ATOM 1172 C C . VAL A 1 154 ? -10.469 -1.374 11.234 1 94.75 154 VAL A C 1
ATOM 1174 O O . VAL A 1 154 ? -11.539 -1.738 10.742 1 94.75 154 VAL A O 1
ATOM 1177 N N . LEU A 1 155 ? -10.398 -0.485 12.141 1 91.69 155 LEU A N 1
ATOM 1178 C CA . LEU A 1 155 ? -11.602 0.147 12.672 1 91.69 155 LEU A CA 1
ATOM 1179 C C . LEU A 1 155 ? -12.32 0.953 11.594 1 91.69 155 LEU A C 1
ATOM 1181 O O . LEU A 1 155 ? -13.547 0.922 11.5 1 91.69 155 LEU A O 1
ATOM 1185 N N . ALA A 1 156 ? -11.602 1.636 10.812 1 92.62 156 ALA A N 1
ATOM 1186 C CA . ALA A 1 156 ? -12.172 2.471 9.758 1 92.62 156 ALA A CA 1
ATOM 1187 C C . ALA A 1 156 ? -12.867 1.622 8.695 1 92.62 156 ALA A C 1
ATOM 1189 O O . ALA A 1 156 ? -13.852 2.053 8.102 1 92.62 156 ALA A O 1
ATOM 1190 N N . MET A 1 157 ? -12.391 0.402 8.523 1 92.25 157 MET A N 1
ATOM 1191 C CA . MET A 1 157 ? -12.922 -0.49 7.496 1 92.25 157 MET A CA 1
ATOM 1192 C C . MET A 1 157 ? -14.102 -1.296 8.031 1 92.25 157 MET A C 1
ATOM 1194 O O . MET A 1 157 ? -14.859 -1.881 7.258 1 92.25 157 MET A O 1
ATOM 1198 N N . ALA A 1 158 ? -14.289 -1.342 9.242 1 90.44 158 ALA A N 1
ATOM 1199 C CA . ALA A 1 158 ? -15.18 -2.279 9.93 1 90.44 158 ALA A CA 1
ATOM 1200 C C . ALA A 1 158 ? -16.625 -2.117 9.445 1 90.44 158 ALA A C 1
ATOM 1202 O O . ALA A 1 158 ? -17.344 -3.105 9.281 1 90.44 158 ALA A O 1
ATOM 1203 N N . PRO A 1 159 ? -17.078 -0.921 9.188 1 88.38 159 PRO A N 1
ATOM 1204 C CA . PRO A 1 159 ? -18.484 -0.77 8.812 1 88.38 159 PRO A CA 1
ATOM 1205 C C . PRO A 1 159 ? -18.844 -1.546 7.547 1 88.38 159 PRO A C 1
ATOM 1207 O O . PRO A 1 159 ? -20 -1.96 7.379 1 88.38 159 PRO A O 1
ATOM 1210 N N . LYS A 1 160 ? -17.891 -1.804 6.695 1 86.75 160 LYS A N 1
ATOM 1211 C CA . LYS A 1 160 ? -18.156 -2.498 5.438 1 86.75 160 LYS A CA 1
ATOM 1212 C C . LYS A 1 160 ? -18.672 -3.912 5.684 1 86.75 160 LYS A C 1
ATOM 1214 O O . LYS A 1 160 ? -19.344 -4.484 4.832 1 86.75 160 LYS A O 1
ATOM 1219 N N . SER A 1 161 ? -18.375 -4.418 6.828 1 88 161 SER A N 1
ATOM 1220 C CA . SER A 1 161 ? -18.781 -5.785 7.141 1 88 161 SER A CA 1
ATOM 1221 C C . SER A 1 161 ? -19.891 -5.809 8.188 1 88 161 SER A C 1
ATOM 1223 O O . SER A 1 161 ? -20.25 -6.875 8.695 1 88 161 SER A O 1
ATOM 1225 N N . ASP A 1 162 ? -20.328 -4.672 8.547 1 87.5 162 ASP A N 1
ATOM 1226 C CA . ASP A 1 162 ? -21.328 -4.555 9.602 1 87.5 162 ASP A CA 1
ATOM 1227 C C . ASP A 1 162 ? -22.672 -4.062 9.047 1 87.5 162 ASP A C 1
ATOM 1229 O O . ASP A 1 162 ? -22.875 -2.857 8.875 1 87.5 162 ASP A O 1
ATOM 1233 N N . GLU A 1 163 ? -23.562 -4.918 8.938 1 81.31 163 GLU A N 1
ATOM 1234 C CA . GLU A 1 163 ? -24.859 -4.609 8.344 1 81.31 163 GLU A CA 1
ATOM 1235 C C . GLU A 1 163 ? -25.641 -3.629 9.211 1 81.31 163 GLU A C 1
ATOM 1237 O O . GLU A 1 163 ? -26.531 -2.922 8.719 1 81.31 163 GLU A O 1
ATOM 1242 N N . SER A 1 164 ? -25.312 -3.602 10.406 1 82.12 164 SER A N 1
ATOM 1243 C CA . SER A 1 164 ? -26.078 -2.768 11.336 1 82.12 164 SER A CA 1
ATOM 1244 C C . SER A 1 164 ? -25.781 -1.287 11.109 1 82.12 164 SER A C 1
ATOM 1246 O O . SER A 1 164 ? -26.516 -0.425 11.602 1 82.12 164 SER A O 1
ATOM 1248 N N . THR A 1 165 ? -24.797 -1.03 10.266 1 82.5 165 THR A N 1
ATOM 1249 C CA . THR A 1 165 ? -24.406 0.362 10.078 1 82.5 165 THR A CA 1
ATOM 1250 C C . THR A 1 165 ? -25.188 0.995 8.93 1 82.5 165 THR A C 1
ATOM 1252 O O . THR A 1 165 ? -25.094 2.203 8.703 1 82.5 165 THR A O 1
ATOM 1255 N N . GLY A 1 166 ? -26.016 0.165 8.266 1 79.44 166 GLY A N 1
ATOM 1256 C CA . GLY A 1 166 ? -26.641 0.696 7.07 1 79.44 166 GLY A CA 1
ATOM 1257 C C . GLY A 1 166 ? -25.641 1.133 6.016 1 79.44 166 GLY A C 1
ATOM 1258 O O . GLY A 1 166 ? -24.75 0.365 5.641 1 79.44 166 GLY A O 1
ATOM 1259 N N . GLU A 1 167 ? -25.75 2.445 5.637 1 79.81 167 GLU A N 1
ATOM 1260 C CA . GLU A 1 167 ? -24.844 2.939 4.605 1 79.81 167 GLU A CA 1
ATOM 1261 C C . GLU A 1 167 ? -23.641 3.637 5.223 1 79.81 167 GLU A C 1
ATOM 1263 O O . GLU A 1 167 ? -22.719 4.051 4.508 1 79.81 167 GLU A O 1
ATOM 1268 N N . THR A 1 168 ? -23.688 3.68 6.484 1 77.81 168 THR A N 1
ATOM 1269 C CA . THR A 1 168 ? -22.609 4.395 7.156 1 77.81 168 THR A CA 1
ATOM 1270 C C . THR A 1 168 ? -21.281 3.691 6.934 1 77.81 168 THR A C 1
ATOM 1272 O O . THR A 1 168 ? -21.156 2.488 7.176 1 77.81 168 THR A O 1
ATOM 1275 N N . GLY A 1 169 ? -20.375 4.43 6.41 1 76.69 169 GLY A N 1
ATOM 1276 C CA . GLY A 1 169 ? -19.016 3.934 6.238 1 76.69 169 GLY A CA 1
ATOM 1277 C C . GLY A 1 169 ? -18.875 2.965 5.082 1 76.69 169 GLY A C 1
ATOM 1278 O O . GLY A 1 169 ? -17.844 2.312 4.93 1 76.69 169 GLY A O 1
ATOM 1279 N N . HIS A 1 170 ? -19.844 2.98 4.23 1 84 170 HIS A N 1
ATOM 1280 C CA . HIS A 1 170 ? -19.812 1.987 3.162 1 84 170 HIS A CA 1
ATOM 1281 C C . HIS A 1 170 ? -19 2.48 1.97 1 84 170 HIS A C 1
ATOM 1283 O O . HIS A 1 170 ? -18.797 1.738 1.008 1 84 170 HIS A O 1
ATOM 1289 N N . SER A 1 171 ? -18.594 3.693 2.072 1 92.88 171 SER A N 1
ATOM 1290 C CA . SER A 1 171 ? -17.703 4.27 1.067 1 92.88 171 SER A CA 1
ATOM 1291 C C . SER A 1 171 ? -16.422 4.773 1.697 1 92.88 171 SER A C 1
ATOM 1293 O O . SER A 1 171 ? -16.172 5.98 1.754 1 92.88 171 SER A O 1
ATOM 1295 N N . PRO A 1 172 ? -15.594 3.842 2.1 1 94.88 172 PRO A N 1
ATOM 1296 C CA . PRO A 1 172 ? -14.352 4.211 2.777 1 94.88 172 PRO A CA 1
ATOM 1297 C C . PRO A 1 172 ? -13.188 4.414 1.807 1 94.88 172 PRO A C 1
ATOM 1299 O O . PRO A 1 172 ? -13.242 3.953 0.664 1 94.88 172 PRO A O 1
ATOM 1302 N N . CYS A 1 173 ? -12.242 5.164 2.254 1 97.75 173 CYS A N 1
ATOM 1303 C CA . CYS A 1 173 ? -10.938 5.281 1.623 1 97.75 173 CYS A CA 1
ATOM 1304 C C . CYS A 1 173 ? -9.852 5.543 2.66 1 97.75 173 CYS A C 1
ATOM 1306 O O . CYS A 1 173 ? -10.008 6.398 3.533 1 97.75 173 CYS A O 1
ATOM 1308 N N . ILE A 1 174 ? -8.836 4.773 2.623 1 98.31 174 ILE A N 1
ATOM 1309 C CA . ILE A 1 174 ? -7.703 4.934 3.529 1 98.31 174 ILE A CA 1
ATOM 1310 C C . ILE A 1 174 ? -6.496 5.461 2.756 1 98.31 174 ILE A C 1
ATOM 1312 O O . ILE A 1 174 ? -6.141 4.93 1.703 1 98.31 174 ILE A O 1
ATOM 1316 N N . VAL A 1 175 ? -5.898 6.508 3.266 1 98.75 175 VAL A N 1
ATOM 1317 C CA . VAL A 1 175 ? -4.688 7.062 2.67 1 98.75 175 VAL A CA 1
ATOM 1318 C C . VAL A 1 175 ? -3.529 6.957 3.658 1 98.75 175 VAL A C 1
ATOM 1320 O O . VAL A 1 175 ? -3.59 7.508 4.758 1 98.75 175 VAL A O 1
ATOM 1323 N N . ARG A 1 176 ? -2.494 6.211 3.293 1 98.69 176 ARG A N 1
ATOM 1324 C CA . ARG A 1 176 ? -1.271 6.156 4.086 1 98.69 176 ARG A CA 1
ATOM 1325 C C . ARG A 1 176 ? -0.281 7.23 3.643 1 98.69 176 ARG A C 1
ATOM 1327 O O . ARG A 1 176 ? 0.52 7.004 2.732 1 98.69 176 ARG A O 1
ATOM 1334 N N . ALA A 1 177 ? -0.355 8.305 4.316 1 98.38 177 ALA A N 1
ATOM 1335 C CA . ALA A 1 177 ? 0.554 9.391 3.977 1 98.38 177 ALA A CA 1
ATOM 1336 C C . ALA A 1 177 ? 1.969 9.102 4.469 1 98.38 177 ALA A C 1
ATOM 1338 O O . ALA A 1 177 ? 2.156 8.625 5.59 1 98.38 177 ALA A O 1
ATOM 1339 N N . GLY A 1 178 ? 2.93 9.367 3.605 1 97.94 178 GLY A N 1
ATOM 1340 C CA . GLY A 1 178 ? 4.324 9.18 3.971 1 97.94 178 GLY A CA 1
ATOM 1341 C C . GLY A 1 178 ? 4.855 10.258 4.887 1 97.94 178 GLY A C 1
ATOM 1342 O O . GLY A 1 178 ? 4.09 11.07 5.41 1 97.94 178 GLY A O 1
ATOM 1343 N N . PHE A 1 179 ? 6.176 10.234 5.172 1 98 179 PHE A N 1
ATOM 1344 C CA . PHE A 1 179 ? 6.871 11.227 5.98 1 98 179 PHE A CA 1
ATOM 1345 C C . PHE A 1 179 ? 6.773 12.609 5.348 1 98 179 PHE A C 1
ATOM 1347 O O . PHE A 1 179 ? 7.242 12.82 4.227 1 98 179 PHE A O 1
ATOM 1354 N N . TYR A 1 180 ? 6.199 13.562 6.078 1 97.5 180 TYR A N 1
ATOM 1355 C CA . TYR A 1 180 ? 6.031 14.898 5.523 1 97.5 180 TYR A CA 1
ATOM 1356 C C . TYR A 1 180 ? 7.371 15.602 5.379 1 97.5 180 TYR A C 1
ATOM 1358 O O . TYR A 1 180 ? 8.18 15.609 6.312 1 97.5 180 TYR A O 1
ATOM 1366 N N . CYS A 1 181 ? 7.57 16.234 4.238 1 97.56 181 CYS A N 1
ATOM 1367 C CA . CYS A 1 181 ? 8.719 17.109 4.07 1 97.56 181 CYS A CA 1
ATOM 1368 C C . CYS A 1 181 ? 8.766 18.172 5.164 1 97.56 181 CYS A C 1
ATOM 1370 O O . CYS A 1 181 ? 9.836 18.547 5.641 1 97.56 181 CYS A O 1
ATOM 1372 N N . GLU A 1 182 ? 7.656 18.625 5.586 1 95.38 182 GLU A N 1
ATOM 1373 C CA . GLU A 1 182 ? 7.5 19.734 6.531 1 95.38 182 GLU A CA 1
ATOM 1374 C C . GLU A 1 182 ? 8.062 19.359 7.902 1 95.38 182 GLU A C 1
ATOM 1376 O O . GLU A 1 182 ? 8.305 20.234 8.734 1 95.38 182 GLU A O 1
ATOM 1381 N N . ASN A 1 183 ? 8.219 18.062 8.133 1 95 183 ASN A N 1
ATOM 1382 C CA . ASN A 1 183 ? 8.898 17.672 9.367 1 95 183 ASN A CA 1
ATOM 1383 C C . ASN A 1 183 ? 10.336 18.172 9.398 1 95 183 ASN A C 1
ATOM 1385 O O . ASN A 1 183 ? 10.922 18.328 10.477 1 95 183 ASN A O 1
ATOM 1389 N N . LEU A 1 184 ? 10.906 18.5 8.258 1 95.38 184 LEU A N 1
ATOM 1390 C CA . LEU A 1 184 ? 12.273 19 8.172 1 95.38 184 LEU A CA 1
ATOM 1391 C C . LEU A 1 184 ? 12.352 20.438 8.695 1 95.38 184 LEU A C 1
ATOM 1393 O O . LEU A 1 184 ? 13.438 20.922 9.023 1 95.38 184 LEU A O 1
ATOM 1397 N N . LEU A 1 185 ? 11.227 21.109 8.797 1 93.44 185 LEU A N 1
ATOM 1398 C CA . LEU A 1 185 ? 11.172 22.469 9.336 1 93.44 185 LEU A CA 1
ATOM 1399 C C . LEU A 1 185 ? 11.531 22.469 10.82 1 93.44 185 LEU A C 1
ATOM 1401 O O . LEU A 1 185 ? 11.883 23.516 11.375 1 93.44 185 LEU A O 1
ATOM 1405 N N . LEU A 1 186 ? 11.445 21.344 11.406 1 92.94 186 LEU A N 1
ATOM 1406 C CA . LEU A 1 186 ? 11.781 21.219 12.82 1 92.94 186 LEU A CA 1
ATOM 1407 C C . LEU A 1 186 ? 13.273 21.406 13.039 1 92.94 186 LEU A C 1
ATOM 1409 O O . LEU A 1 186 ? 13.719 21.578 14.18 1 92.94 186 LEU A O 1
ATOM 1413 N N . TYR A 1 187 ? 14.008 21.469 11.953 1 93.25 187 TYR A N 1
ATOM 1414 C CA . TYR A 1 187 ? 15.453 21.641 12.031 1 93.25 187 TYR A CA 1
ATOM 1415 C C . TYR A 1 187 ? 15.883 22.969 11.414 1 93.25 187 TYR A C 1
ATOM 1417 O O . TYR A 1 187 ? 17.047 23.141 11.039 1 93.25 187 TYR A O 1
ATOM 1425 N N . SER A 1 188 ? 14.984 23.891 11.289 1 91.38 188 SER A N 1
ATOM 1426 C CA . SER A 1 188 ? 15.219 25.172 10.617 1 91.38 188 SER A CA 1
ATOM 1427 C C . SER A 1 188 ? 16.281 25.984 11.336 1 91.38 188 SER A C 1
ATOM 1429 O O . SER A 1 188 ? 17.078 26.672 10.703 1 91.38 188 SER A O 1
ATOM 1431 N N . LYS A 1 189 ? 16.281 25.953 12.656 1 91.19 189 LYS A N 1
ATOM 1432 C CA . LYS A 1 189 ? 17.266 26.719 13.414 1 91.19 189 LYS A CA 1
ATOM 1433 C C . LYS A 1 189 ? 18.688 26.266 13.07 1 91.19 189 LYS A C 1
ATOM 1435 O O . LYS A 1 189 ? 19.578 27.094 12.852 1 91.19 189 LYS A O 1
ATOM 1440 N N . GLN A 1 190 ? 18.875 25.016 13.047 1 92.56 190 GLN A N 1
ATOM 1441 C CA . GLN A 1 190 ? 20.188 24.453 12.688 1 92.56 190 GLN A CA 1
ATOM 1442 C C . GLN A 1 190 ? 20.516 24.75 11.227 1 92.56 190 GLN A C 1
ATOM 1444 O O . GLN A 1 190 ? 21.672 25.062 10.906 1 92.56 190 GLN A O 1
ATOM 1449 N N . ALA A 1 191 ? 19.531 24.625 10.422 1 93.12 191 ALA A N 1
ATOM 1450 C CA . ALA A 1 191 ? 19.719 24.922 9.008 1 93.12 191 ALA A CA 1
ATOM 1451 C C . ALA A 1 191 ? 20.141 26.375 8.797 1 93.12 191 ALA A C 1
ATOM 1453 O O . ALA A 1 191 ? 21.125 26.656 8.117 1 93.12 191 ALA A O 1
ATOM 1454 N N . GLN A 1 192 ? 19.469 27.297 9.43 1 92.38 192 GLN A N 1
ATOM 1455 C CA . GLN A 1 192 ? 19.719 28.719 9.266 1 92.38 192 GLN A CA 1
ATOM 1456 C C . GLN A 1 192 ? 21 29.141 9.969 1 92.38 192 GLN A C 1
ATOM 1458 O O . GLN A 1 192 ? 21.734 30 9.484 1 92.38 192 GLN A O 1
ATOM 1463 N N . GLY A 1 193 ? 21.188 28.578 11.102 1 92.19 193 GLY A N 1
ATOM 1464 C CA . GLY A 1 193 ? 22.328 28.984 11.922 1 92.19 193 GLY A CA 1
ATOM 1465 C C . GLY A 1 193 ? 23.625 28.359 11.477 1 92.19 193 GLY A C 1
ATOM 1466 O O . GLY A 1 193 ? 24.656 29.031 11.43 1 92.19 193 GLY A O 1
ATOM 1467 N N . GLU A 1 194 ? 23.547 27.078 11.148 1 93.44 194 GLU A N 1
ATOM 1468 C CA . GLU A 1 194 ? 24.781 26.328 10.945 1 93.44 194 GLU A CA 1
ATOM 1469 C C . GLU A 1 194 ? 24.875 25.781 9.523 1 93.44 194 GLU A C 1
ATOM 1471 O O . GLU A 1 194 ? 25.906 25.266 9.117 1 93.44 194 GLU A O 1
ATOM 1476 N N . GLY A 1 195 ? 23.797 25.844 8.805 1 94.62 195 GLY A N 1
ATOM 1477 C CA . GLY A 1 195 ? 23.781 25.234 7.484 1 94.62 195 GLY A CA 1
ATOM 1478 C C . GLY A 1 195 ? 23.797 23.719 7.535 1 94.62 195 GLY A C 1
ATOM 1479 O O . GLY A 1 195 ? 24.438 23.062 6.715 1 94.62 195 GLY A O 1
ATOM 1480 N N . LYS A 1 196 ? 23.188 23.203 8.578 1 96.25 196 LYS A N 1
ATOM 1481 C CA . LYS A 1 196 ? 23.203 21.766 8.773 1 96.25 196 LYS A CA 1
ATOM 1482 C C . LYS A 1 196 ? 21.781 21.219 8.914 1 96.25 196 LYS A C 1
ATOM 1484 O O . LYS A 1 196 ? 20.891 21.906 9.422 1 96.25 196 LYS A O 1
ATOM 1489 N N . LEU A 1 197 ? 21.609 20.078 8.414 1 96.19 197 LEU A N 1
ATOM 1490 C CA . LEU A 1 197 ? 20.406 19.281 8.641 1 96.19 197 LEU A CA 1
ATOM 1491 C C . LEU A 1 197 ? 20.703 18.062 9.516 1 96.19 197 LEU A C 1
ATOM 1493 O O . LEU A 1 197 ? 21.062 17 9.016 1 96.19 197 LEU A O 1
ATOM 1497 N N . PRO A 1 198 ? 20.562 18.25 10.812 1 97.31 198 PRO A N 1
ATOM 1498 C CA . PRO A 1 198 ? 20.859 17.141 11.727 1 97.31 198 PRO A CA 1
ATOM 1499 C C . PRO A 1 198 ? 19.703 16.141 11.828 1 97.31 198 PRO A C 1
ATOM 1501 O O . PRO A 1 198 ? 18.75 16.359 12.578 1 97.31 198 PRO A O 1
ATOM 1504 N N . LEU A 1 199 ? 19.797 15.086 11.125 1 97.75 199 LEU A N 1
ATOM 1505 C CA . LEU A 1 199 ? 18.766 14.062 11.141 1 97.75 199 LEU A CA 1
ATOM 1506 C C . LEU A 1 199 ? 19.266 12.781 11.797 1 97.75 199 LEU A C 1
ATOM 1508 O O . LEU A 1 199 ? 20.422 12.398 11.594 1 97.75 199 LEU A O 1
ATOM 1512 N N . PRO A 1 200 ? 18.453 12.125 12.594 1 98.06 200 PRO A N 1
ATOM 1513 C CA . PRO A 1 200 ? 18.875 10.898 13.273 1 98.06 200 PRO A CA 1
ATOM 1514 C C . PRO A 1 200 ? 18.781 9.664 12.383 1 98.06 200 PRO A C 1
ATOM 1516 O O . PRO A 1 200 ? 18.234 8.641 12.797 1 98.06 200 PRO A O 1
ATOM 1519 N N . VAL A 1 201 ? 19.328 9.703 11.18 1 98 201 VAL A N 1
ATOM 1520 C CA . VAL A 1 201 ? 19.453 8.594 10.242 1 98 201 VAL A CA 1
ATOM 1521 C C . VAL A 1 201 ? 20.891 8.477 9.758 1 98 201 VAL A C 1
ATOM 1523 O O . VAL A 1 201 ? 21.688 9.398 9.945 1 98 201 VAL A O 1
ATOM 1526 N N . ASP A 1 202 ? 21.281 7.324 9.289 1 96.75 202 ASP A N 1
ATOM 1527 C CA . ASP A 1 202 ? 22.609 7.148 8.703 1 96.75 202 ASP A CA 1
ATOM 1528 C C . ASP A 1 202 ? 22.656 7.73 7.289 1 96.75 202 ASP A C 1
ATOM 1530 O O . ASP A 1 202 ? 21.625 8.109 6.73 1 96.75 202 ASP A O 1
ATOM 1534 N N . PRO A 1 203 ? 23.812 7.867 6.73 1 96.69 203 PRO A N 1
ATOM 1535 C CA . PRO A 1 203 ? 23.953 8.562 5.449 1 96.69 203 PRO A CA 1
ATOM 1536 C C . PRO A 1 203 ? 23.578 7.688 4.258 1 96.69 203 PRO A C 1
ATOM 1538 O O . PRO A 1 203 ? 23.609 8.141 3.113 1 96.69 203 PRO A O 1
ATOM 1541 N N . HIS A 1 204 ? 23.125 6.445 4.473 1 94.94 204 HIS A N 1
ATOM 1542 C CA . HIS A 1 204 ? 22.984 5.535 3.344 1 94.94 204 HIS A CA 1
ATOM 1543 C C . HIS A 1 204 ? 21.531 5.129 3.148 1 94.94 204 HIS A C 1
ATOM 1545 O O . HIS A 1 204 ? 21.062 4.977 2.014 1 94.94 204 HIS A O 1
ATOM 1551 N N . HIS A 1 205 ? 20.828 4.918 4.254 1 95.81 205 HIS A N 1
ATOM 1552 C CA . HIS A 1 205 ? 19.422 4.508 4.121 1 95.81 205 HIS A CA 1
ATOM 1553 C C . HIS A 1 205 ? 18.562 5.645 3.592 1 95.81 205 HIS A C 1
ATOM 1555 O O . HIS A 1 205 ? 18.828 6.816 3.875 1 95.81 205 HIS A O 1
ATOM 1561 N N . LYS A 1 206 ? 17.562 5.25 2.842 1 96.69 206 LYS A N 1
ATOM 1562 C CA . LYS A 1 206 ? 16.781 6.258 2.129 1 96.69 206 LYS A CA 1
ATOM 1563 C C . LYS A 1 206 ? 15.328 6.258 2.586 1 96.69 206 LYS A C 1
ATOM 1565 O O . LYS A 1 206 ? 14.867 5.305 3.219 1 96.69 206 LYS A O 1
ATOM 1570 N N . PHE A 1 207 ? 14.656 7.289 2.4 1 97.94 207 PHE A N 1
ATOM 1571 C CA . PHE A 1 207 ? 13.211 7.457 2.539 1 97.94 207 PHE A CA 1
ATOM 1572 C C . PHE A 1 207 ? 12.68 8.461 1.52 1 97.94 207 PHE A C 1
ATOM 1574 O O . PHE A 1 207 ? 13.461 9.094 0.799 1 97.94 207 PHE A O 1
ATOM 1581 N N . ALA A 1 208 ? 11.383 8.523 1.347 1 98.12 208 ALA A N 1
ATOM 1582 C CA . ALA A 1 208 ? 10.75 9.352 0.322 1 98.12 208 ALA A CA 1
ATOM 1583 C C . ALA A 1 208 ? 9.758 10.328 0.943 1 98.12 208 ALA A C 1
ATOM 1585 O O . ALA A 1 208 ? 8.547 10.086 0.925 1 98.12 208 ALA A O 1
ATOM 1586 N N . PRO A 1 209 ? 10.234 11.477 1.429 1 98.38 209 PRO A N 1
ATOM 1587 C CA . PRO A 1 209 ? 9.32 12.438 2.055 1 98.38 209 PRO A CA 1
ATOM 1588 C C . PRO A 1 209 ? 8.289 13 1.076 1 98.38 209 PRO A C 1
ATOM 1590 O O . PRO A 1 209 ? 8.602 13.211 -0.098 1 98.38 209 PRO A O 1
ATOM 1593 N N . VAL A 1 210 ? 7.102 13.188 1.548 1 98.69 210 VAL A N 1
ATOM 1594 C CA . VAL A 1 210 ? 5.992 13.688 0.742 1 98.69 210 VAL A CA 1
ATOM 1595 C C . VAL A 1 210 ? 5.598 15.086 1.21 1 98.69 210 VAL A C 1
ATOM 1597 O O . VAL A 1 210 ? 5.625 15.375 2.408 1 98.69 210 VAL A O 1
ATOM 1600 N N . SER A 1 211 ? 5.211 15.945 0.281 1 98.38 211 SER A N 1
ATOM 1601 C CA . SER A 1 211 ? 4.793 17.297 0.659 1 98.38 211 SER A CA 1
ATOM 1602 C C . SER A 1 211 ? 3.389 17.297 1.254 1 98.38 211 SER A C 1
ATOM 1604 O O . SER A 1 211 ? 2.512 16.562 0.783 1 98.38 211 SER A O 1
ATOM 1606 N N . LEU A 1 212 ? 3.178 18.125 2.215 1 97.69 212 LEU A N 1
ATOM 1607 C CA . LEU A 1 212 ? 1.86 18.328 2.807 1 97.69 212 LEU A CA 1
ATOM 1608 C C . LEU A 1 212 ? 0.84 18.719 1.743 1 97.69 212 LEU A C 1
ATOM 1610 O O . LEU A 1 212 ? -0.298 18.234 1.764 1 97.69 212 LEU A O 1
ATOM 1614 N N . GLY A 1 213 ? 1.28 19.516 0.821 1 97.88 213 GLY A N 1
ATOM 1615 C CA . GLY A 1 213 ? 0.401 19.953 -0.254 1 97.88 213 GLY A CA 1
ATOM 1616 C C . GLY A 1 213 ? -0.102 18.812 -1.11 1 97.88 213 GLY A C 1
ATOM 1617 O O . GLY A 1 213 ? -1.267 18.797 -1.515 1 97.88 213 GLY A O 1
ATOM 1618 N N . ASP A 1 214 ? 0.752 17.891 -1.386 1 98.69 214 ASP A N 1
ATOM 1619 C CA . ASP A 1 214 ? 0.369 16.734 -2.193 1 98.69 214 ASP A CA 1
ATOM 1620 C C . ASP A 1 214 ? -0.657 15.867 -1.463 1 98.69 214 ASP A C 1
ATOM 1622 O O . ASP A 1 214 ? -1.626 15.406 -2.066 1 98.69 214 ASP A O 1
ATOM 1626 N N . VAL A 1 215 ? -0.446 15.648 -0.159 1 98.69 215 VAL A N 1
ATOM 1627 C CA . VAL A 1 215 ? -1.385 14.859 0.633 1 98.69 215 VAL A CA 1
ATOM 1628 C C . VAL A 1 215 ? -2.734 15.57 0.691 1 98.69 215 VAL A C 1
ATOM 1630 O O . VAL A 1 215 ? -3.781 14.953 0.496 1 98.69 215 VAL A O 1
ATOM 1633 N N . ALA A 1 216 ? -2.703 16.875 0.931 1 98.44 216 ALA A N 1
ATOM 1634 C CA . ALA A 1 216 ? -3.932 17.656 0.989 1 98.44 216 ALA A CA 1
ATOM 1635 C C . ALA A 1 216 ? -4.688 17.594 -0.334 1 98.44 216 ALA A C 1
ATOM 1637 O O . ALA A 1 216 ? -5.914 17.453 -0.349 1 98.44 216 ALA A O 1
ATOM 1638 N N . LEU A 1 217 ? -3.963 17.688 -1.409 1 98.62 217 LEU A N 1
ATOM 1639 C CA . LEU A 1 217 ? -4.57 17.625 -2.734 1 98.62 217 LEU A CA 1
ATOM 1640 C C . LEU A 1 217 ? -5.242 16.281 -2.967 1 98.62 217 LEU A C 1
ATOM 1642 O O . LEU A 1 217 ? -6.375 16.219 -3.447 1 98.62 217 LEU A O 1
ATOM 1646 N N . LEU A 1 218 ? -4.555 15.234 -2.625 1 98.69 218 LEU A N 1
ATOM 1647 C CA . LEU A 1 218 ? -5.129 13.906 -2.787 1 98.69 218 LEU A CA 1
ATOM 1648 C C . LEU A 1 218 ? -6.406 13.758 -1.963 1 98.69 218 LEU A C 1
ATOM 1650 O O . LEU A 1 218 ? -7.426 13.289 -2.471 1 98.69 218 LEU A O 1
ATOM 1654 N N . LEU A 1 219 ? -6.34 14.188 -0.704 1 98.75 219 LEU A N 1
ATOM 1655 C CA . LEU A 1 219 ? -7.5 14.086 0.174 1 98.75 219 LEU A CA 1
ATOM 1656 C C . LEU A 1 219 ? -8.672 14.898 -0.377 1 98.75 219 LEU A C 1
ATOM 1658 O O . LEU A 1 219 ? -9.805 14.422 -0.406 1 98.75 219 LEU A O 1
ATOM 1662 N N . ALA A 1 220 ? -8.383 16.094 -0.847 1 98.56 220 ALA A N 1
ATOM 1663 C CA . ALA A 1 220 ? -9.43 16.953 -1.386 1 98.56 220 ALA A CA 1
ATOM 1664 C C . ALA A 1 220 ? -10.117 16.297 -2.58 1 98.56 220 ALA A C 1
ATOM 1666 O O . ALA A 1 220 ? -11.344 16.297 -2.676 1 98.56 220 ALA A O 1
ATOM 1667 N N . LYS A 1 221 ? -9.328 15.719 -3.451 1 98.31 221 LYS A N 1
ATOM 1668 C CA . LYS A 1 221 ? -9.867 15.055 -4.633 1 98.31 221 LYS A CA 1
ATOM 1669 C C . LYS A 1 221 ? -10.703 13.836 -4.25 1 98.31 221 LYS A C 1
ATOM 1671 O O . LYS A 1 221 ? -11.766 13.594 -4.824 1 98.31 221 LYS A O 1
ATOM 1676 N N . ILE A 1 222 ? -10.242 13.102 -3.279 1 98.25 222 ILE A N 1
ATOM 1677 C CA . ILE A 1 222 ? -10.977 11.93 -2.818 1 98.25 222 ILE A CA 1
ATOM 1678 C C . ILE A 1 222 ? -12.297 12.359 -2.184 1 98.25 222 ILE A C 1
ATOM 1680 O O . ILE A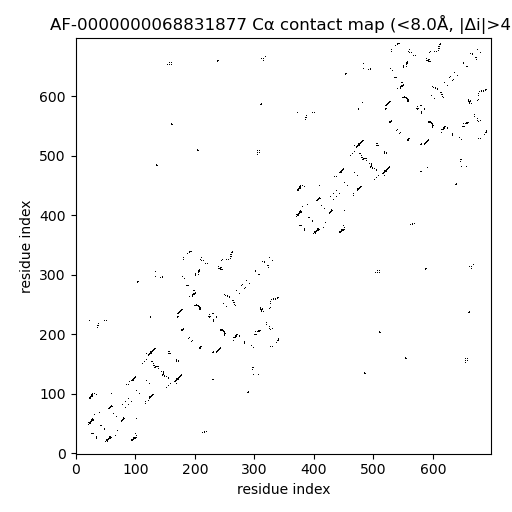 1 222 ? -13.359 11.836 -2.527 1 98.25 222 ILE A O 1
ATOM 1684 N N . LEU A 1 223 ? -12.25 13.359 -1.33 1 98.12 223 LEU A N 1
ATOM 1685 C CA . LEU A 1 223 ? -13.391 13.812 -0.551 1 98.12 223 LEU A CA 1
ATOM 1686 C C . LEU A 1 223 ? -14.484 14.375 -1.461 1 98.12 223 LEU A C 1
ATOM 1688 O O . LEU A 1 223 ? -15.664 14.32 -1.125 1 98.12 223 LEU A O 1
ATOM 1692 N N . THR A 1 224 ? -14.094 14.852 -2.627 1 97.56 224 THR A N 1
ATOM 1693 C CA . THR A 1 224 ? -15.062 15.5 -3.502 1 97.56 224 THR A CA 1
ATOM 1694 C C . THR A 1 224 ? -15.383 14.617 -4.70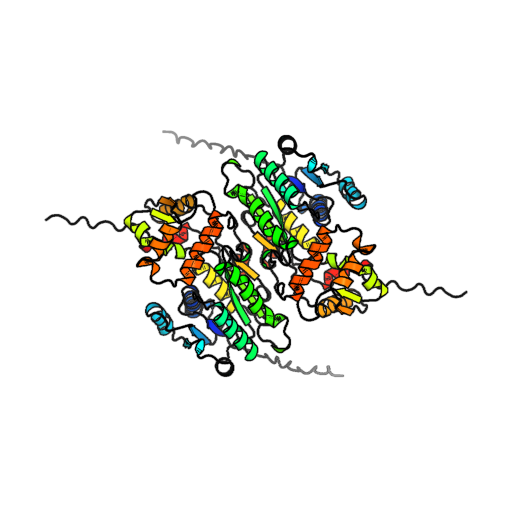3 1 97.56 224 THR A C 1
ATOM 1696 O O . THR A 1 224 ? -16.109 15.031 -5.613 1 97.56 224 THR A O 1
ATOM 1699 N N . SER A 1 225 ? -14.797 13.461 -4.73 1 96.31 225 SER A N 1
ATOM 1700 C CA . SER A 1 225 ? -15.133 12.539 -5.812 1 96.31 225 SER A CA 1
ATOM 1701 C C . SER A 1 225 ? -16.562 12.031 -5.68 1 96.31 225 SER A C 1
ATOM 1703 O O . SER A 1 225 ? -17.094 11.93 -4.57 1 96.31 225 SER A O 1
ATOM 1705 N N . GLU A 1 226 ? -17.172 11.734 -6.812 1 94.69 226 GLU A N 1
ATOM 1706 C CA . GLU A 1 226 ? -18.578 11.32 -6.789 1 94.69 226 GLU A CA 1
ATOM 1707 C C . GLU A 1 226 ? -18.781 10.008 -7.539 1 94.69 226 GLU A C 1
ATOM 1709 O O . GLU A 1 226 ? -18.172 9.789 -8.594 1 94.69 226 GLU A O 1
ATOM 1714 N N . GLY A 1 227 ? -19.578 9.188 -6.863 1 93.06 227 GLY A N 1
ATOM 1715 C CA . GLY A 1 227 ? -20.016 7.934 -7.457 1 93.06 227 GLY A CA 1
ATOM 1716 C C . GLY A 1 227 ? -21.375 7.484 -6.965 1 93.06 227 GLY A C 1
ATOM 1717 O O . GLY A 1 227 ? -21.922 8.062 -6.023 1 93.06 227 GLY A O 1
ATOM 1718 N N . GLU A 1 228 ? -21.906 6.441 -7.508 1 90.25 228 GLU A N 1
ATOM 1719 C CA . GLU A 1 228 ? -23.25 5.941 -7.215 1 90.25 228 GLU A CA 1
ATOM 1720 C C . GLU A 1 228 ? -23.391 5.578 -5.738 1 90.25 228 GLU A C 1
ATOM 1722 O O . GLU A 1 228 ? -24.453 5.762 -5.148 1 90.25 228 GLU A O 1
ATOM 1727 N N . HIS A 1 229 ? -22.344 5.18 -5.16 1 90.38 229 HIS A N 1
ATOM 1728 C CA . HIS A 1 229 ? -22.406 4.676 -3.795 1 90.38 229 HIS A CA 1
ATOM 1729 C C . HIS A 1 229 ? -21.594 5.551 -2.844 1 90.38 229 HIS A C 1
ATOM 1731 O O . HIS A 1 229 ? -21.141 5.086 -1.795 1 90.38 229 HIS A O 1
ATOM 1737 N N . GLY A 1 230 ? -21.328 6.809 -3.244 1 94.19 230 GLY A N 1
ATOM 1738 C CA . GLY A 1 230 ? -20.562 7.75 -2.447 1 94.19 230 GLY A CA 1
ATOM 1739 C C . GLY A 1 230 ? -19.344 8.297 -3.176 1 94.19 230 GLY A C 1
ATOM 1740 O O . GLY A 1 230 ? -19.484 9.016 -4.164 1 94.19 230 GLY A O 1
ATOM 1741 N N . LEU A 1 231 ? -18.219 7.879 -2.688 1 96.5 231 LEU A N 1
ATOM 1742 C CA . LEU A 1 231 ? -17 8.25 -3.396 1 96.5 231 LEU A CA 1
ATOM 1743 C C . LEU A 1 231 ? -16.953 7.59 -4.77 1 96.5 231 LEU A C 1
ATOM 1745 O O . LEU A 1 231 ? -17.688 6.637 -5.031 1 96.5 231 LEU A O 1
ATOM 1749 N N . SER A 1 232 ? -16.156 8.141 -5.629 1 95.5 232 SER A N 1
ATOM 1750 C CA . SER A 1 232 ? -16.016 7.539 -6.953 1 95.5 232 SER A CA 1
ATOM 1751 C C . SER A 1 232 ? -15.445 6.133 -6.863 1 95.5 232 SER A C 1
ATOM 1753 O O . SER A 1 232 ? -14.742 5.805 -5.906 1 95.5 232 SER A O 1
ATOM 1755 N N . ASP A 1 233 ? -15.633 5.312 -7.84 1 90 233 ASP A N 1
ATOM 1756 C CA . ASP A 1 233 ? -15.156 3.934 -7.875 1 90 233 ASP A CA 1
ATOM 1757 C C . ASP A 1 233 ? -13.633 3.877 -7.902 1 90 233 ASP A C 1
ATOM 1759 O O . ASP A 1 233 ? -13.031 2.875 -7.5 1 90 233 ASP A O 1
ATOM 1763 N N . ASP A 1 234 ? -13.055 4.91 -8.281 1 90.06 234 ASP A N 1
ATOM 1764 C CA . ASP A 1 234 ? -11.594 4.957 -8.391 1 90.06 234 ASP A CA 1
ATOM 1765 C C . ASP A 1 234 ? -10.953 5.039 -7.008 1 90.06 234 ASP A C 1
ATOM 1767 O O . ASP A 1 234 ? -9.789 4.668 -6.836 1 90.06 234 ASP A O 1
ATOM 1771 N N . VAL A 1 235 ? -11.742 5.547 -6.039 1 96.56 235 VAL A N 1
ATOM 1772 C CA . VAL A 1 235 ? -11.102 5.75 -4.742 1 96.56 235 VAL A CA 1
ATOM 1773 C C . VAL A 1 235 ? -11.859 4.973 -3.666 1 96.56 235 VAL A C 1
ATOM 1775 O O . VAL A 1 235 ? -11.281 4.621 -2.631 1 96.56 235 VAL A O 1
ATOM 1778 N N . ARG A 1 236 ? -13.086 4.645 -3.91 1 96.06 236 ARG A N 1
ATOM 1779 C CA . ARG A 1 236 ? -13.914 3.961 -2.92 1 96.06 236 ARG A CA 1
ATOM 1780 C C . ARG A 1 236 ? -13.328 2.596 -2.568 1 96.06 236 ARG A C 1
ATOM 1782 O O . ARG A 1 236 ? -13.008 1.805 -3.459 1 96.06 236 ARG A O 1
ATOM 1789 N N . GLY A 1 237 ? -13.164 2.375 -1.298 1 96.19 237 GLY A N 1
ATOM 1790 C CA . GLY A 1 237 ? -12.688 1.095 -0.803 1 96.19 237 GLY A CA 1
ATOM 1791 C C . GLY A 1 237 ? -11.172 0.953 -0.875 1 96.19 237 GLY A C 1
ATOM 1792 O O . GLY A 1 237 ? -10.617 -0.031 -0.388 1 96.19 237 GLY A O 1
ATOM 1793 N N . GLN A 1 238 ? -10.5 1.958 -1.315 1 97.56 238 GLN A N 1
ATOM 1794 C CA . GLN A 1 238 ? -9.07 1.831 -1.577 1 97.56 238 GLN A CA 1
ATOM 1795 C C . GLN A 1 238 ? -8.258 2.094 -0.314 1 97.56 238 GLN A C 1
ATOM 1797 O O . GLN A 1 238 ? -8.625 2.934 0.508 1 97.56 238 GLN A O 1
ATOM 1802 N N . MET A 1 239 ? -7.262 1.346 -0.169 1 98.31 239 MET A N 1
ATOM 1803 C CA . MET A 1 239 ? -6.109 1.71 0.65 1 98.31 239 MET A CA 1
ATOM 1804 C C . MET A 1 239 ? -4.973 2.234 -0.217 1 98.31 239 MET A C 1
ATOM 1806 O O . MET A 1 239 ? -4.426 1.499 -1.042 1 98.31 239 MET A O 1
ATOM 1810 N N . ILE A 1 240 ? -4.59 3.473 -0.045 1 98.44 240 ILE A N 1
ATOM 1811 C CA . ILE A 1 240 ? -3.672 4.16 -0.944 1 98.44 240 ILE A CA 1
ATOM 1812 C C . ILE A 1 240 ? -2.43 4.602 -0.174 1 98.44 240 ILE A C 1
ATOM 1814 O O . ILE A 1 240 ? -2.48 5.562 0.602 1 98.44 240 ILE A O 1
ATOM 1818 N N . PRO A 1 241 ? -1.365 3.928 -0.373 1 98.62 241 PRO A N 1
ATOM 1819 C CA . PRO A 1 241 ? -0.12 4.516 0.128 1 98.62 241 PRO A CA 1
ATOM 1820 C C . PRO A 1 241 ? 0.378 5.668 -0.736 1 98.62 241 PRO A C 1
ATOM 1822 O O . PRO A 1 241 ? 0.245 5.629 -1.963 1 98.62 241 PRO A O 1
ATOM 1825 N N . LEU A 1 242 ? 0.911 6.676 -0.089 1 98.69 242 LEU A N 1
ATOM 1826 C CA . LEU A 1 242 ? 1.436 7.828 -0.812 1 98.69 242 LEU A CA 1
ATOM 1827 C C . LEU A 1 242 ? 2.719 8.336 -0.165 1 98.69 242 LEU A C 1
ATOM 1829 O O . LEU A 1 242 ? 2.678 8.977 0.89 1 98.69 242 LEU A O 1
ATOM 1833 N N . THR A 1 243 ? 3.816 8.117 -0.782 1 98.56 243 THR A N 1
ATOM 1834 C CA . THR A 1 243 ? 5.082 8.742 -0.415 1 98.56 243 THR A CA 1
ATOM 1835 C C . THR A 1 243 ? 5.465 9.82 -1.422 1 98.56 243 THR A C 1
ATOM 1837 O O . THR A 1 243 ? 4.719 10.094 -2.365 1 98.56 243 THR A O 1
ATOM 1840 N N . GLY A 1 244 ? 6.59 10.516 -1.152 1 98.31 244 GLY A N 1
ATOM 1841 C CA . GLY A 1 244 ? 7.141 11.391 -2.178 1 98.31 244 GLY A CA 1
ATOM 1842 C C . GLY A 1 244 ? 7.664 10.633 -3.385 1 98.31 244 GLY A C 1
ATOM 1843 O O . GLY A 1 244 ? 7.754 9.406 -3.361 1 98.31 244 GLY A O 1
ATOM 1844 N N . PRO A 1 245 ? 7.992 11.359 -4.387 1 96.81 245 PRO A N 1
ATOM 1845 C CA . PRO A 1 245 ? 8.344 10.727 -5.66 1 96.81 245 PRO A CA 1
ATOM 1846 C C . PRO A 1 245 ? 9.789 10.234 -5.703 1 96.81 245 PRO A C 1
ATOM 1848 O O . PRO A 1 245 ? 10.164 9.492 -6.609 1 96.81 245 PRO A O 1
ATOM 1851 N N . GLN A 1 246 ? 10.578 10.625 -4.691 1 95.38 246 GLN A N 1
ATOM 1852 C CA . GLN A 1 246 ? 12.008 10.352 -4.77 1 95.38 246 GLN A CA 1
ATOM 1853 C C . GLN A 1 246 ? 12.547 9.852 -3.434 1 95.38 246 GLN A C 1
ATOM 1855 O O . GLN A 1 246 ? 12.297 10.453 -2.389 1 95.38 246 GLN A O 1
ATOM 1860 N N . MET A 1 247 ? 13.273 8.719 -3.533 1 95.62 247 MET A N 1
ATOM 1861 C CA . MET A 1 247 ? 14.023 8.266 -2.363 1 95.62 247 MET A CA 1
ATOM 1862 C C . MET A 1 247 ? 15.297 9.086 -2.184 1 95.62 247 MET A C 1
ATOM 1864 O O . MET A 1 247 ? 16.062 9.273 -3.135 1 95.62 247 MET A O 1
ATOM 1868 N N . VAL A 1 248 ? 15.508 9.484 -0.955 1 96.5 248 VAL A N 1
ATOM 1869 C CA . VAL A 1 248 ? 16.703 10.289 -0.705 1 96.5 248 VAL A CA 1
ATOM 1870 C C . VAL A 1 248 ? 17.359 9.852 0.602 1 96.5 248 VAL A C 1
ATOM 1872 O O . VAL A 1 248 ? 16.672 9.594 1.594 1 96.5 248 VAL A O 1
ATOM 1875 N N . ALA A 1 249 ? 18.672 9.719 0.496 1 97 249 ALA A N 1
ATOM 1876 C CA . ALA A 1 249 ? 19.453 9.625 1.722 1 97 249 ALA A CA 1
ATOM 1877 C C . ALA A 1 249 ? 19.719 11.008 2.312 1 97 249 ALA A C 1
ATOM 1879 O O . ALA A 1 249 ? 19.438 12.023 1.679 1 97 249 ALA A O 1
ATOM 1880 N N . GLY A 1 250 ? 20.234 10.984 3.549 1 97.56 250 GLY A N 1
ATOM 1881 C CA . GLY A 1 250 ? 20.531 12.25 4.207 1 97.56 250 GLY A CA 1
ATOM 1882 C C . GLY A 1 250 ? 21.344 13.188 3.35 1 97.56 250 GLY A C 1
ATOM 1883 O O . GLY A 1 250 ? 20.938 14.32 3.094 1 97.56 250 GLY A O 1
ATOM 1884 N N . PRO A 1 251 ? 22.484 12.773 2.832 1 97.81 251 PRO A N 1
ATOM 1885 C CA . PRO A 1 251 ? 23.328 13.641 2.002 1 97.81 251 PRO A CA 1
ATOM 1886 C C . PRO A 1 251 ? 22.609 14.109 0.731 1 97.81 251 PRO A C 1
ATOM 1888 O O . PRO A 1 251 ? 22.812 15.25 0.301 1 97.81 251 PRO A O 1
ATOM 1891 N N . GLU A 1 252 ? 21.828 13.234 0.146 1 96.38 252 GLU A N 1
ATOM 1892 C CA . GLU A 1 252 ? 21.094 13.609 -1.051 1 96.38 252 GLU A CA 1
ATOM 1893 C C . GLU A 1 252 ? 20.031 14.672 -0.735 1 96.38 252 GLU A C 1
ATOM 1895 O O . GLU A 1 252 ? 19.781 15.562 -1.548 1 96.38 252 GLU A O 1
ATOM 1900 N N . LEU A 1 253 ? 19.438 14.531 0.393 1 97.38 253 LEU A N 1
ATOM 1901 C CA . LEU A 1 253 ? 18.484 15.523 0.851 1 97.38 253 LEU A CA 1
ATOM 1902 C C . LEU A 1 253 ? 19.156 16.875 1.039 1 97.38 253 LEU A C 1
ATOM 1904 O O . LEU A 1 253 ? 18.625 17.906 0.612 1 97.38 253 LEU A O 1
ATOM 1908 N N . ALA A 1 254 ? 20.266 16.875 1.637 1 97.62 254 ALA A N 1
ATOM 1909 C CA . ALA A 1 254 ? 21.031 18.109 1.836 1 97.62 254 ALA A CA 1
ATOM 1910 C C . ALA A 1 254 ? 21.453 18.719 0.501 1 97.62 254 ALA A C 1
ATOM 1912 O O . ALA A 1 254 ? 21.469 19.938 0.347 1 97.62 254 ALA A O 1
ATOM 1913 N N . GLU A 1 255 ? 21.797 17.859 -0.417 1 97.19 255 GLU A N 1
ATOM 1914 C CA . GLU A 1 255 ? 22.141 18.344 -1.75 1 97.19 255 GLU A CA 1
ATOM 1915 C C . GLU A 1 255 ? 20.953 19.016 -2.432 1 97.19 255 GLU A C 1
ATOM 1917 O O . GLU A 1 255 ? 21.109 20.062 -3.062 1 97.19 255 GLU A O 1
ATOM 1922 N N . ALA A 1 256 ? 19.828 18.391 -2.32 1 96.31 256 ALA A N 1
ATOM 1923 C CA . ALA A 1 256 ? 18.609 18.984 -2.859 1 96.31 256 ALA A CA 1
ATOM 1924 C C . ALA A 1 256 ? 18.344 20.359 -2.229 1 96.31 256 ALA A C 1
ATOM 1926 O O . ALA A 1 256 ? 17.969 21.297 -2.922 1 96.31 256 ALA A O 1
ATOM 1927 N N . ALA A 1 257 ? 18.516 20.438 -0.95 1 97 257 ALA A N 1
ATOM 1928 C CA . ALA A 1 257 ? 18.359 21.703 -0.238 1 97 257 ALA A CA 1
ATOM 1929 C C . ALA A 1 257 ? 19.359 22.75 -0.732 1 97 257 ALA A C 1
ATOM 1931 O O . ALA A 1 257 ? 19 23.891 -0.991 1 97 257 ALA A O 1
ATOM 1932 N N . SER A 1 258 ? 20.578 22.344 -0.87 1 96.44 258 SER A N 1
ATOM 1933 C CA . SER A 1 258 ? 21.625 23.25 -1.331 1 96.44 258 SER A CA 1
ATOM 1934 C C . SER A 1 258 ? 21.281 23.828 -2.699 1 96.44 258 SER A C 1
ATOM 1936 O O . SER A 1 258 ? 21.438 25.047 -2.92 1 96.44 258 SER A O 1
ATOM 1938 N N . GLN A 1 259 ? 20.844 22.953 -3.539 1 94.69 259 GLN A N 1
ATOM 1939 C CA . GLN A 1 259 ? 20.484 23.391 -4.887 1 94.69 259 GLN A CA 1
ATOM 1940 C C . GLN A 1 259 ? 19.328 24.391 -4.859 1 94.69 259 GLN A C 1
ATOM 1942 O O . GLN A 1 259 ? 19.375 25.406 -5.543 1 94.69 259 GLN A O 1
ATOM 1947 N N . ALA A 1 260 ? 18.406 24.141 -4.102 1 95.25 260 ALA A N 1
ATOM 1948 C CA . ALA A 1 260 ? 17.203 24.969 -4.047 1 95.25 260 ALA A CA 1
ATOM 1949 C C . ALA A 1 260 ? 17.484 26.312 -3.377 1 95.25 260 ALA A C 1
ATOM 1951 O O . ALA A 1 260 ? 16.938 27.344 -3.787 1 95.25 260 ALA A O 1
ATOM 1952 N N . LEU A 1 261 ? 18.312 26.297 -2.398 1 94.19 261 LEU A N 1
ATOM 1953 C CA . LEU A 1 261 ? 18.531 27.469 -1.563 1 94.19 261 LEU A CA 1
ATOM 1954 C C . LEU A 1 261 ? 19.656 28.328 -2.125 1 94.19 261 LEU A C 1
ATOM 1956 O O . LEU A 1 261 ? 19.797 29.5 -1.757 1 94.19 261 LEU A O 1
ATOM 1960 N N . GLY A 1 262 ? 20.484 27.781 -2.932 1 92.56 262 GLY A N 1
ATOM 1961 C CA . GLY A 1 262 ? 21.641 28.484 -3.447 1 92.56 262 GLY A CA 1
ATOM 1962 C C . GLY A 1 262 ? 22.75 28.641 -2.426 1 92.56 262 GLY A C 1
ATOM 1963 O O . GLY A 1 262 ? 23.656 29.453 -2.605 1 92.56 262 GLY A O 1
ATOM 1964 N N . THR A 1 263 ? 22.578 28.062 -1.331 1 92.44 263 THR A N 1
ATOM 1965 C CA . THR A 1 263 ? 23.594 28.031 -0.28 1 92.44 263 THR A CA 1
ATOM 1966 C C . THR A 1 263 ? 23.844 26.594 0.17 1 92.44 263 THR A C 1
ATOM 1968 O O . THR A 1 263 ? 22.953 25.75 0.09 1 92.44 263 THR A O 1
ATOM 1971 N N . LYS A 1 264 ? 25.016 26.359 0.669 1 94.06 264 LYS A N 1
ATOM 1972 C CA . LYS A 1 264 ? 25.406 25.016 1.034 1 94.06 264 LYS A CA 1
ATOM 1973 C C . LYS A 1 264 ? 24.672 24.531 2.275 1 94.06 264 LYS A C 1
ATOM 1975 O O . LYS A 1 264 ? 24.594 25.25 3.279 1 94.06 264 LYS A O 1
ATOM 1980 N N . MET A 1 265 ? 24.047 23.422 2.209 1 96.31 265 MET A N 1
ATOM 1981 C CA . MET A 1 265 ? 23.438 22.672 3.305 1 96.31 265 MET A CA 1
ATOM 1982 C C . MET A 1 265 ? 24.109 21.312 3.463 1 96.31 265 MET A C 1
ATOM 1984 O O . MET A 1 265 ? 24.359 20.609 2.477 1 96.31 265 MET A O 1
ATOM 1988 N N . GLU A 1 266 ? 24.484 20.969 4.695 1 97.69 266 GLU A N 1
ATOM 1989 C CA . GLU A 1 266 ? 25.156 19.703 4.941 1 97.69 266 GLU A CA 1
ATOM 1990 C C . GLU A 1 266 ? 24.297 18.781 5.812 1 97.69 266 GLU A C 1
ATOM 1992 O O . GLU A 1 266 ? 23.641 19.25 6.746 1 97.69 266 GLU A O 1
ATOM 1997 N N . PHE A 1 267 ? 24.359 17.562 5.449 1 98.19 267 PHE A N 1
ATOM 1998 C CA . PHE A 1 267 ? 23.719 16.547 6.266 1 98.19 267 PHE A CA 1
ATOM 1999 C C . PHE A 1 267 ? 24.594 16.172 7.461 1 98.19 267 PHE A C 1
ATOM 2001 O O . PHE A 1 267 ? 25.812 16.031 7.32 1 98.19 267 PHE A O 1
ATOM 2008 N N . GLN A 1 268 ? 24.031 16.109 8.562 1 98.19 268 GLN A N 1
ATOM 2009 C CA . GLN A 1 268 ? 24.688 15.625 9.766 1 98.19 268 GLN A CA 1
ATOM 2010 C C . GLN A 1 268 ? 23.922 14.484 10.406 1 98.19 268 GLN A C 1
ATOM 2012 O O . GLN A 1 268 ? 22.781 14.664 10.836 1 98.19 268 GLN A O 1
ATOM 2017 N N . SER A 1 269 ? 24.562 13.312 10.453 1 98.25 269 SER A N 1
ATOM 2018 C CA . SER A 1 269 ? 23.969 12.188 11.164 1 98.25 269 SER A CA 1
ATOM 2019 C C . SER A 1 269 ? 24.094 12.359 12.672 1 98.25 269 SER A C 1
ATOM 2021 O O . SER A 1 269 ? 25.203 12.461 13.203 1 98.25 269 SER A O 1
ATOM 2023 N N . VAL A 1 270 ? 23 12.43 13.344 1 97.94 270 VAL A N 1
ATOM 2024 C CA . VAL A 1 270 ? 23.031 12.586 14.797 1 97.94 270 VAL A CA 1
ATOM 2025 C C . VAL A 1 270 ? 22.375 11.391 15.469 1 97.94 270 VAL A C 1
ATOM 2027 O O . VAL A 1 270 ? 21.656 10.625 14.82 1 97.94 270 VAL A O 1
ATOM 2030 N N . LYS A 1 271 ? 22.656 11.234 16.719 1 97 271 LYS A N 1
ATOM 2031 C CA . LYS A 1 271 ? 21.984 10.195 17.5 1 97 271 LYS A CA 1
ATOM 2032 C C . LYS A 1 271 ? 20.547 10.57 17.812 1 97 271 LYS A C 1
ATOM 2034 O O . LYS A 1 271 ? 20.188 11.75 17.797 1 97 271 LYS A O 1
ATOM 2039 N N . GLU A 1 272 ? 19.781 9.547 18 1 95.69 272 GLU A N 1
ATOM 2040 C CA . GLU A 1 272 ? 18.375 9.773 18.344 1 95.69 272 GLU A CA 1
ATOM 2041 C C . GLU A 1 272 ? 18.234 10.688 19.547 1 95.69 272 GLU A C 1
ATOM 2043 O O . GLU A 1 272 ? 17.328 11.516 19.609 1 95.69 272 GLU A O 1
ATOM 2048 N N . SER A 1 273 ? 19.109 10.508 20.516 1 95.12 273 SER A N 1
ATOM 2049 C CA . SER A 1 273 ? 19.062 11.328 21.734 1 95.12 273 SER A CA 1
ATOM 2050 C C . SER A 1 273 ? 19.25 12.805 21.406 1 95.12 273 SER A C 1
ATOM 2052 O O . SER A 1 273 ? 18.609 13.664 22.016 1 95.12 273 SER A O 1
ATOM 2054 N N . GLU A 1 274 ? 20.078 13.078 20.5 1 94.38 274 GLU A N 1
ATOM 2055 C CA . GLU A 1 274 ? 20.297 14.461 20.078 1 94.38 274 GLU A CA 1
ATOM 2056 C C . GLU A 1 274 ? 19.078 15.016 19.344 1 94.38 274 GLU A C 1
ATOM 2058 O O . GLU A 1 274 ? 18.688 16.172 19.562 1 94.38 274 GLU A O 1
ATOM 2063 N N . ALA A 1 275 ? 18.531 14.234 18.5 1 93.56 275 ALA A N 1
ATOM 2064 C CA . ALA A 1 275 ? 17.312 14.648 17.797 1 93.56 275 ALA A CA 1
ATOM 2065 C C . ALA A 1 275 ? 16.188 14.945 18.797 1 93.56 275 ALA A C 1
ATOM 2067 O O . ALA A 1 275 ? 15.445 15.914 18.625 1 93.56 275 ALA A O 1
ATOM 2068 N N . LYS A 1 276 ? 16.109 14.125 19.828 1 92.62 276 LYS A N 1
ATOM 2069 C CA . LYS A 1 276 ? 15.109 14.344 20.859 1 92.62 276 LYS A CA 1
ATOM 2070 C C . LYS A 1 276 ? 15.312 15.695 21.547 1 92.62 276 LYS A C 1
ATOM 2072 O O . LYS A 1 276 ? 14.344 16.406 21.844 1 92.62 276 LYS A O 1
ATOM 2077 N N . LYS A 1 277 ? 16.516 16.047 21.75 1 91.94 277 LYS A N 1
ATOM 2078 C CA . LYS A 1 277 ? 16.828 17.328 22.359 1 91.94 277 LYS A CA 1
ATOM 2079 C C . LYS A 1 277 ? 16.422 18.484 21.453 1 91.94 277 LYS A C 1
ATOM 2081 O O . LYS A 1 277 ? 15.828 19.469 21.906 1 91.94 277 LYS A O 1
ATOM 2086 N N . ILE A 1 278 ? 16.688 18.359 20.203 1 90.5 278 ILE A N 1
ATOM 2087 C CA . ILE A 1 278 ? 16.359 19.391 19.234 1 90.5 278 ILE A CA 1
ATOM 2088 C C . ILE A 1 278 ? 14.836 19.562 19.172 1 90.5 278 ILE A C 1
ATOM 2090 O O . ILE A 1 278 ? 14.336 20.688 19.109 1 90.5 278 ILE A O 1
ATOM 2094 N N . LEU A 1 279 ? 14.141 18.422 19.219 1 89.31 279 LEU A N 1
ATOM 2095 C CA . LEU A 1 279 ? 12.688 18.453 19.125 1 89.31 279 LEU A CA 1
ATOM 2096 C C . LEU A 1 279 ? 12.062 18.984 20.406 1 89.31 279 LEU A C 1
ATOM 2098 O O . LEU A 1 279 ? 10.891 19.375 20.422 1 89.31 279 LEU A O 1
ATOM 2102 N N . SER A 1 280 ? 12.812 18.984 21.469 1 86.38 280 SER A N 1
ATOM 2103 C CA . SER A 1 280 ? 12.289 19.391 22.766 1 86.38 280 SER A CA 1
ATOM 2104 C C . SER A 1 280 ? 12.477 20.891 22.984 1 86.38 280 SER A C 1
ATOM 2106 O O . SER A 1 280 ? 11.883 21.469 23.906 1 86.38 280 SER A O 1
ATOM 2108 N N . ILE A 1 281 ? 13.25 21.5 22.219 1 80.38 281 ILE A N 1
ATOM 2109 C CA . ILE A 1 281 ? 13.477 22.922 22.406 1 80.38 281 ILE A CA 1
ATOM 2110 C C . ILE A 1 281 ? 12.406 23.703 21.656 1 80.38 281 ILE A C 1
ATOM 2112 O O . ILE A 1 281 ? 11.406 23.141 21.203 1 80.38 281 ILE A O 1
ATOM 2116 N N . GLU A 1 282 ? 12.508 24.969 21.578 1 69.88 282 GLU A N 1
ATOM 2117 C CA . GLU A 1 282 ? 11.477 25.891 21.109 1 69.88 282 GLU A CA 1
ATOM 2118 C C . GLU A 1 282 ? 10.984 25.484 19.719 1 69.88 282 GLU A C 1
ATOM 2120 O O . GLU A 1 282 ? 9.789 25.562 19.422 1 69.88 282 GLU A O 1
ATOM 2125 N N . GLN A 1 283 ? 11.773 24.984 18.938 1 64.12 283 GLN A N 1
ATOM 2126 C CA . GLN A 1 283 ? 11.453 24.609 17.562 1 64.12 283 GLN A CA 1
ATOM 2127 C C . GLN A 1 283 ? 10.461 23.438 17.531 1 64.12 283 GLN A C 1
ATOM 2129 O O . GLN A 1 283 ? 9.742 23.266 16.547 1 64.12 283 GLN A O 1
ATOM 2134 N N . GLY A 1 284 ? 10.406 22.75 18.594 1 67.12 284 GLY A N 1
ATOM 2135 C CA . GLY A 1 284 ? 9.508 21.609 18.688 1 67.12 284 GLY A CA 1
ATOM 2136 C C . GLY A 1 284 ? 8.359 21.812 19.656 1 67.12 284 GLY A C 1
ATOM 2137 O O . GLY A 1 284 ? 7.605 20.891 19.953 1 67.12 284 GLY A O 1
ATOM 2138 N N . GLU A 1 285 ? 8.336 23 20.109 1 67.94 285 GLU A N 1
ATOM 2139 C CA . GLU A 1 285 ? 7.34 23.281 21.141 1 67.94 285 GLU A CA 1
ATOM 2140 C C . GLU A 1 285 ? 5.926 23.172 20.578 1 67.94 285 GLU A C 1
ATOM 2142 O O . GLU A 1 285 ? 4.988 22.844 21.312 1 67.94 285 GLU A O 1
ATOM 2147 N N . GLU A 1 286 ? 5.879 23.281 19.328 1 69.38 286 GLU A N 1
ATOM 2148 C CA . GLU A 1 286 ? 4.551 23.328 18.719 1 69.38 286 GLU A CA 1
ATOM 2149 C C . GLU A 1 286 ? 4.039 21.906 18.438 1 69.38 286 GLU A C 1
ATOM 2151 O O . GLU A 1 286 ? 2.857 21.719 18.125 1 69.38 286 GLU A O 1
ATOM 2156 N N . ILE A 1 287 ? 4.883 20.953 18.688 1 78.75 287 ILE A N 1
ATOM 2157 C CA . ILE A 1 287 ? 4.445 19.594 18.375 1 78.75 287 ILE A CA 1
ATOM 2158 C C . ILE A 1 287 ? 4.297 18.781 19.656 1 78.75 287 ILE A C 1
ATOM 2160 O O . ILE A 1 287 ? 5.102 18.922 20.578 1 78.75 287 ILE A O 1
ATOM 2164 N N . ASP A 1 288 ? 3.258 18.016 19.719 1 79.69 288 ASP A N 1
ATOM 2165 C CA . ASP A 1 288 ? 2.971 17.203 20.891 1 79.69 288 ASP A CA 1
ATOM 2166 C C . ASP A 1 288 ? 3.934 16.031 20.984 1 79.69 288 ASP A C 1
ATOM 2168 O O . ASP A 1 288 ? 4.559 15.641 20 1 79.69 288 ASP A O 1
ATOM 2172 N N . GLU A 1 289 ? 4.031 15.492 22.156 1 84 289 GLU A N 1
ATOM 2173 C CA . GLU A 1 289 ? 4.961 14.398 22.438 1 84 289 GLU A CA 1
ATOM 2174 C C . GLU A 1 289 ? 4.664 13.18 21.578 1 84 289 GLU A C 1
ATOM 2176 O O . GLU A 1 289 ? 5.582 12.477 21.141 1 84 289 GLU A O 1
ATOM 2181 N N . ALA A 1 290 ? 3.379 12.977 21.312 1 82.12 290 ALA A N 1
ATOM 2182 C CA . ALA A 1 290 ? 2.988 11.844 20.484 1 82.12 290 ALA A CA 1
ATOM 2183 C C . ALA A 1 290 ? 3.471 12.023 19.047 1 82.12 290 ALA A C 1
ATOM 2185 O O . ALA A 1 290 ? 3.902 11.062 18.406 1 82.12 290 ALA A O 1
ATOM 2186 N N . GLU A 1 291 ? 3.391 13.211 18.625 1 87.12 291 GLU A N 1
ATOM 2187 C CA . GLU A 1 291 ? 3.891 13.516 17.281 1 87.12 291 GLU A CA 1
ATOM 2188 C C . GLU A 1 291 ? 5.406 13.352 17.219 1 87.12 291 GLU A C 1
ATOM 2190 O O . GLU A 1 291 ? 5.938 12.852 16.219 1 87.12 291 GLU A O 1
ATOM 2195 N N . LYS A 1 292 ? 6.09 13.797 18.25 1 90.38 292 LYS A N 1
ATOM 2196 C CA . LYS A 1 292 ? 7.539 13.609 18.312 1 90.38 292 LYS A CA 1
ATOM 2197 C C . LYS A 1 292 ? 7.91 12.133 18.25 1 90.38 292 LYS A C 1
ATOM 2199 O O . LYS A 1 292 ? 8.828 11.75 17.516 1 90.38 292 LYS A O 1
ATOM 2204 N N . ALA A 1 293 ? 7.172 11.375 19.016 1 89.81 293 ALA A N 1
ATOM 2205 C CA . ALA A 1 293 ? 7.426 9.938 19.031 1 89.81 293 ALA A CA 1
ATOM 2206 C C . ALA A 1 293 ? 7.223 9.32 17.656 1 89.81 293 ALA A C 1
ATOM 2208 O O . ALA A 1 293 ? 8.016 8.484 17.219 1 89.81 293 ALA A O 1
ATOM 2209 N N . TYR A 1 294 ? 6.188 9.758 17 1 91 294 TYR A N 1
ATOM 2210 C CA . TYR A 1 294 ? 5.898 9.305 15.641 1 91 294 TYR A CA 1
ATOM 2211 C C . TYR A 1 294 ? 7.051 9.625 14.703 1 91 294 TYR A C 1
ATOM 2213 O O . TYR A 1 294 ? 7.508 8.758 13.953 1 91 294 TYR A O 1
ATOM 2221 N N . ILE A 1 295 ? 7.5 10.789 14.75 1 94.5 295 ILE A N 1
ATOM 2222 C CA . ILE A 1 295 ? 8.57 11.25 13.867 1 94.5 295 ILE A CA 1
ATOM 2223 C C . ILE A 1 295 ? 9.836 10.445 14.133 1 94.5 295 ILE A C 1
ATOM 2225 O O . ILE A 1 295 ? 10.477 9.953 13.195 1 94.5 295 ILE A O 1
ATOM 2229 N N . LEU A 1 296 ? 10.164 10.273 15.391 1 96 296 LEU A N 1
ATOM 2230 C CA . LEU A 1 296 ? 11.367 9.531 15.766 1 96 296 LEU A CA 1
ATOM 2231 C C . LEU A 1 296 ? 11.25 8.07 15.367 1 96 296 LEU A C 1
ATOM 2233 O O . LEU A 1 296 ? 12.227 7.453 14.938 1 96 296 LEU A O 1
ATOM 2237 N N . GLU A 1 297 ? 10.07 7.5 15.492 1 96.81 297 GLU A N 1
ATOM 2238 C CA . GLU A 1 297 ? 9.836 6.121 15.07 1 96.81 297 GLU A CA 1
ATOM 2239 C C . GLU A 1 297 ? 10.008 5.977 13.562 1 96.81 297 GLU A C 1
ATOM 2241 O O . GLU A 1 297 ? 10.531 4.965 13.086 1 96.81 297 GLU A O 1
ATOM 2246 N N . TYR A 1 298 ? 9.547 6.953 12.844 1 97.94 298 TYR A N 1
ATOM 2247 C CA . TYR A 1 298 ? 9.734 6.883 11.398 1 97.94 298 TYR A CA 1
ATOM 2248 C C . TYR A 1 298 ? 11.219 6.902 11.039 1 97.94 298 TYR A C 1
ATOM 2250 O O . TYR A 1 298 ? 11.664 6.137 10.188 1 97.94 298 TYR A O 1
ATOM 2258 N N . TYR A 1 299 ? 12.008 7.738 11.758 1 98.25 299 TYR A N 1
ATOM 2259 C CA . TYR A 1 299 ? 13.453 7.746 11.531 1 98.25 299 TYR A CA 1
ATOM 2260 C C . TYR A 1 299 ? 14.062 6.395 11.875 1 98.25 299 TYR A C 1
ATOM 2262 O O . TYR A 1 299 ? 15.031 5.969 11.234 1 98.25 299 TYR A O 1
ATOM 2270 N N . SER A 1 300 ? 13.539 5.809 12.867 1 98.12 300 SER A N 1
ATOM 2271 C CA . SER A 1 300 ? 14.023 4.473 13.203 1 98.12 300 SER A CA 1
ATOM 2272 C C . SER A 1 300 ? 13.773 3.494 12.055 1 98.12 300 SER A C 1
ATOM 2274 O O . SER A 1 300 ? 14.625 2.646 11.766 1 98.12 300 SER A O 1
ATOM 2276 N N . LEU A 1 301 ? 12.617 3.545 11.375 1 98.44 301 LEU A N 1
ATOM 2277 C CA . LEU A 1 301 ? 12.352 2.727 10.195 1 98.44 301 LEU A CA 1
ATOM 2278 C C . LEU A 1 301 ? 13.375 2.998 9.102 1 98.44 301 LEU A C 1
ATOM 2280 O O . LEU A 1 301 ? 13.82 2.072 8.414 1 98.44 301 LEU A O 1
ATOM 2284 N N . VAL A 1 302 ? 13.703 4.273 8.945 1 98.25 302 VAL A N 1
ATOM 2285 C CA . VAL A 1 302 ? 14.695 4.641 7.949 1 98.25 302 VAL A CA 1
ATOM 2286 C C . VAL A 1 302 ? 16.016 3.947 8.258 1 98.25 302 VAL A C 1
ATOM 2288 O O . VAL A 1 302 ? 16.625 3.312 7.387 1 98.25 302 VAL A O 1
ATOM 2291 N N . ARG A 1 303 ? 16.438 3.988 9.5 1 97.12 303 ARG A N 1
ATOM 2292 C CA . ARG A 1 303 ? 17.703 3.396 9.914 1 97.12 303 ARG A CA 1
ATOM 2293 C C . ARG A 1 303 ? 17.688 1.884 9.719 1 97.12 303 ARG A C 1
ATOM 2295 O O . ARG A 1 303 ? 18.734 1.275 9.484 1 97.12 303 ARG A O 1
ATOM 2302 N N . GLU A 1 304 ? 16.562 1.336 9.758 1 96.81 304 GLU A N 1
ATOM 2303 C CA . GLU A 1 304 ? 16.438 -0.114 9.641 1 96.81 304 GLU A CA 1
ATOM 2304 C C . GLU A 1 304 ? 16.281 -0.543 8.188 1 96.81 304 GLU A C 1
ATOM 2306 O O . GLU A 1 304 ? 16.109 -1.73 7.898 1 96.81 304 GLU A O 1
ATOM 2311 N N . GLY A 1 305 ? 16.266 0.378 7.254 1 96.25 305 GLY A N 1
ATOM 2312 C CA . GLY A 1 305 ? 16.141 0.072 5.836 1 96.25 305 GLY A CA 1
ATOM 2313 C C . GLY A 1 305 ? 14.734 -0.295 5.422 1 96.25 305 GLY A C 1
ATOM 2314 O O . GLY A 1 305 ? 14.539 -0.956 4.398 1 96.25 305 GLY A O 1
ATOM 2315 N N . LYS A 1 306 ? 13.797 0.168 6.18 1 97.94 306 LYS A N 1
ATOM 2316 C CA . LYS A 1 306 ? 12.406 -0.25 5.977 1 97.94 306 LYS A CA 1
ATOM 2317 C C . LYS A 1 306 ? 11.633 0.785 5.164 1 97.94 306 LYS A C 1
ATOM 2319 O O . LYS A 1 306 ? 10.422 0.663 4.988 1 97.94 306 LYS A O 1
ATOM 2324 N N . THR A 1 307 ? 12.367 1.825 4.637 1 97.94 307 THR A N 1
ATOM 2325 C CA . THR A 1 307 ? 11.68 2.896 3.924 1 97.94 307 THR A CA 1
ATOM 2326 C C . THR A 1 307 ? 12.297 3.115 2.547 1 97.94 307 THR A C 1
ATOM 2328 O O . THR A 1 307 ? 12.133 4.18 1.946 1 97.94 307 THR A O 1
ATOM 2331 N N . ASN A 1 308 ? 13.023 2.125 2.01 1 96.38 308 ASN A N 1
ATOM 2332 C CA . ASN A 1 308 ? 13.664 2.219 0.703 1 96.38 308 ASN A CA 1
ATOM 2333 C C . ASN A 1 308 ? 12.688 1.919 -0.428 1 96.38 308 ASN A C 1
ATOM 2335 O O . ASN A 1 308 ? 12.922 1.028 -1.244 1 96.38 308 ASN A O 1
ATOM 2339 N N . TYR A 1 309 ? 11.641 2.709 -0.52 1 97.44 309 TYR A N 1
ATOM 2340 C CA . TYR A 1 309 ? 10.617 2.559 -1.555 1 97.44 309 TYR A CA 1
ATOM 2341 C C . TYR A 1 309 ? 9.844 3.855 -1.753 1 97.44 309 TYR A C 1
ATOM 2343 O O . TYR A 1 309 ? 9.898 4.754 -0.91 1 97.44 309 TYR A O 1
ATOM 2351 N N . VAL A 1 310 ? 9.266 3.977 -2.9 1 97.75 310 VAL A N 1
ATOM 2352 C CA . VAL A 1 310 ? 8.211 4.957 -3.139 1 97.75 310 VAL A CA 1
ATOM 2353 C C . VAL A 1 310 ? 6.883 4.242 -3.375 1 97.75 310 VAL A C 1
ATOM 2355 O O . VAL A 1 310 ? 6.855 3.035 -3.623 1 97.75 310 VAL A O 1
ATOM 2358 N N . ALA A 1 311 ? 5.789 5.012 -3.215 1 98.12 311 ALA A N 1
ATOM 2359 C CA . ALA A 1 311 ? 4.477 4.398 -3.412 1 98.12 311 ALA A CA 1
ATOM 2360 C C . ALA A 1 311 ? 3.438 5.445 -3.811 1 98.12 311 ALA A C 1
ATOM 2362 O O . ALA A 1 311 ? 3.484 6.586 -3.342 1 98.12 311 ALA A O 1
ATOM 2363 N N . GLY A 1 312 ? 2.477 5.02 -4.668 1 97.19 312 GLY A N 1
ATOM 2364 C CA . GLY A 1 312 ? 1.249 5.762 -4.898 1 97.19 312 GLY A CA 1
ATOM 2365 C C . GLY A 1 312 ? 1.372 6.789 -6.008 1 97.19 312 GLY A C 1
ATOM 2366 O O . GLY A 1 312 ? 0.397 7.461 -6.352 1 97.19 312 GLY A O 1
ATOM 2367 N N . ARG A 1 313 ? 2.582 6.887 -6.672 1 96.31 313 ARG A N 1
ATOM 2368 C CA . ARG A 1 313 ? 2.793 7.914 -7.688 1 96.31 313 ARG A CA 1
ATOM 2369 C C . ARG A 1 313 ? 1.788 7.773 -8.828 1 96.31 313 ARG A C 1
ATOM 2371 O O . ARG A 1 313 ? 1.119 8.742 -9.195 1 96.31 313 ARG A O 1
ATOM 2378 N N . PRO A 1 314 ? 1.603 6.551 -9.383 1 94.5 314 PRO A N 1
ATOM 2379 C CA . PRO A 1 314 ? 0.608 6.434 -10.453 1 94.5 314 PRO A CA 1
ATOM 2380 C C . PRO A 1 314 ? -0.807 6.758 -9.977 1 94.5 314 PRO A C 1
ATOM 2382 O O . PRO A 1 314 ? -1.581 7.371 -10.719 1 94.5 314 PRO A O 1
ATOM 2385 N N . THR A 1 315 ? -1.138 6.34 -8.82 1 96.19 315 THR A N 1
ATOM 2386 C CA . THR A 1 315 ? -2.453 6.613 -8.258 1 96.19 315 THR A CA 1
ATOM 2387 C C . THR A 1 315 ? -2.668 8.109 -8.086 1 96.19 315 THR A C 1
ATOM 2389 O O . THR A 1 315 ? -3.721 8.641 -8.445 1 96.19 315 THR A O 1
ATOM 2392 N N . PHE A 1 316 ? -1.666 8.82 -7.551 1 97.62 316 PHE A N 1
ATOM 2393 C CA . PHE A 1 316 ? -1.741 10.266 -7.359 1 97.62 316 PHE A CA 1
ATOM 2394 C C . PHE A 1 316 ? -1.979 10.969 -8.688 1 97.62 316 PHE A C 1
ATOM 2396 O O . PHE A 1 316 ? -2.857 11.828 -8.789 1 97.62 316 PHE A O 1
ATOM 2403 N N . LYS A 1 317 ? -1.24 10.531 -9.633 1 95.56 317 LYS A N 1
ATOM 2404 C CA . LYS A 1 317 ? -1.355 11.141 -10.961 1 95.56 317 LYS A CA 1
ATOM 2405 C C . LYS A 1 317 ? -2.742 10.906 -11.555 1 95.56 317 LYS A C 1
ATOM 2407 O O . LYS A 1 317 ? -3.346 11.82 -12.117 1 95.56 317 LYS A O 1
ATOM 2412 N N . GLN A 1 318 ? -3.219 9.789 -11.406 1 93.19 318 GLN A N 1
ATOM 2413 C CA . GLN A 1 318 ? -4.52 9.445 -11.969 1 93.19 318 GLN A CA 1
ATOM 2414 C C . GLN A 1 318 ? -5.637 10.234 -11.281 1 93.19 318 GLN A C 1
ATOM 2416 O O . GLN A 1 318 ? -6.574 10.688 -11.945 1 93.19 318 GLN A O 1
ATOM 2421 N N . ILE A 1 319 ? -5.59 10.383 -10 1 95.94 319 ILE A N 1
ATOM 2422 C CA . ILE A 1 319 ? -6.664 10.984 -9.219 1 95.94 319 ILE A CA 1
ATOM 2423 C C . ILE A 1 319 ? -6.602 12.508 -9.336 1 95.94 319 ILE A C 1
ATOM 2425 O O . ILE A 1 319 ? -7.633 13.172 -9.461 1 95.94 319 ILE A O 1
ATOM 2429 N N . THR A 1 320 ? -5.359 13.094 -9.336 1 96.69 320 THR A N 1
ATOM 2430 C CA . THR A 1 320 ? -5.246 14.547 -9.195 1 96.69 320 THR A CA 1
ATOM 2431 C C . THR A 1 320 ? -4.891 15.188 -10.539 1 96.69 320 THR A C 1
ATOM 2433 O O . THR A 1 320 ? -5.078 16.391 -10.719 1 96.69 320 THR A O 1
ATOM 2436 N N . GLY A 1 321 ? -4.289 14.391 -11.445 1 95.06 321 GLY A N 1
ATOM 2437 C CA . GLY A 1 321 ? -3.793 14.938 -12.703 1 95.06 321 GLY A CA 1
ATOM 2438 C C . GLY A 1 321 ? -2.477 15.672 -12.555 1 95.06 321 GLY A C 1
ATOM 2439 O O . GLY A 1 321 ? -1.973 16.266 -13.516 1 95.06 321 GLY A O 1
ATOM 2440 N N . GLN A 1 322 ? -1.859 15.648 -11.391 1 96.81 322 GLN A N 1
ATOM 2441 C CA . GLN A 1 322 ? -0.64 16.406 -11.117 1 96.81 322 GLN A CA 1
ATOM 2442 C C . GLN A 1 322 ? 0.505 15.469 -10.727 1 96.81 322 GLN A C 1
ATOM 2444 O O . GLN A 1 322 ? 0.279 14.297 -10.406 1 96.81 322 GLN A O 1
ATOM 2449 N N . ASP A 1 323 ? 1.689 15.969 -10.875 1 96.94 323 ASP A N 1
ATOM 2450 C CA . ASP A 1 323 ? 2.859 15.234 -10.398 1 96.94 323 ASP A CA 1
ATOM 2451 C C . ASP A 1 323 ? 3.152 15.562 -8.938 1 96.94 323 ASP A C 1
ATOM 2453 O O . ASP A 1 323 ? 2.787 16.625 -8.453 1 96.94 323 ASP A O 1
ATOM 2457 N N . LEU A 1 324 ? 3.805 14.648 -8.266 1 98 324 LEU A N 1
ATOM 2458 C CA . LEU A 1 324 ? 4.215 14.852 -6.879 1 98 324 LEU A CA 1
ATOM 2459 C C . LEU A 1 324 ? 5.344 15.875 -6.793 1 98 324 LEU A C 1
ATOM 2461 O O . LEU A 1 324 ? 6.137 16.016 -7.727 1 98 324 LEU A O 1
ATOM 2465 N N . THR A 1 325 ? 5.414 16.531 -5.676 1 98.06 325 THR A N 1
ATOM 2466 C CA . THR A 1 325 ? 6.418 17.562 -5.426 1 98.06 325 THR A CA 1
ATOM 2467 C C . THR A 1 325 ? 7.785 16.922 -5.184 1 98.06 325 THR A C 1
ATOM 2469 O O . THR A 1 325 ? 7.93 16.047 -4.34 1 98.06 325 THR A O 1
ATOM 2472 N N . LEU A 1 326 ? 8.773 17.391 -5.93 1 97 326 LEU A N 1
ATOM 2473 C CA . LEU A 1 326 ? 10.148 16.938 -5.711 1 97 326 LEU A CA 1
ATOM 2474 C C . LEU A 1 326 ? 10.75 17.625 -4.488 1 97 326 LEU A C 1
ATOM 2476 O O . LEU A 1 326 ? 10.375 18.75 -4.145 1 97 326 LEU A O 1
ATOM 2480 N N . PRO A 1 327 ? 11.766 16.984 -3.861 1 96.25 327 PRO A N 1
ATOM 2481 C CA . PRO A 1 327 ? 12.391 17.578 -2.674 1 96.25 327 PRO A CA 1
ATOM 2482 C C . PRO A 1 327 ? 12.945 18.984 -2.932 1 96.25 327 PRO A C 1
ATOM 2484 O O . PRO A 1 327 ? 12.766 19.875 -2.104 1 96.25 327 PRO A O 1
ATOM 2487 N N . ALA A 1 328 ? 13.547 19.203 -4.051 1 95.5 328 ALA A N 1
ATOM 2488 C CA . ALA A 1 328 ? 14.109 20.516 -4.359 1 95.5 328 ALA A CA 1
ATOM 2489 C C . ALA A 1 328 ? 13.023 21.594 -4.379 1 95.5 328 ALA A C 1
ATOM 2491 O O . ALA A 1 328 ? 13.227 22.703 -3.873 1 95.5 328 ALA A O 1
ATOM 2492 N N . ALA A 1 329 ? 11.883 21.266 -4.977 1 96.62 329 ALA A N 1
ATOM 2493 C CA . ALA A 1 329 ? 10.766 22.203 -5.043 1 96.62 329 ALA A CA 1
ATOM 2494 C C . ALA A 1 329 ? 10.242 22.531 -3.648 1 96.62 329 ALA A C 1
ATOM 2496 O O . ALA A 1 329 ? 9.852 23.656 -3.375 1 96.62 329 ALA A O 1
ATOM 2497 N N . PHE A 1 330 ? 10.289 21.609 -2.824 1 96.88 330 PHE A N 1
ATOM 2498 C CA . PHE A 1 330 ? 9.883 21.844 -1.442 1 96.88 330 PHE A CA 1
ATOM 2499 C C . PHE A 1 330 ? 10.789 22.859 -0.773 1 96.88 330 PHE A C 1
ATOM 2501 O O . PHE A 1 330 ? 10.312 23.812 -0.162 1 96.88 330 PHE A O 1
ATOM 2508 N N . PHE A 1 331 ? 12.062 22.641 -0.839 1 96.69 331 PHE A N 1
ATOM 2509 C CA . PHE A 1 331 ? 13.016 23.531 -0.202 1 96.69 331 PHE A CA 1
ATOM 2510 C C . PHE A 1 331 ? 12.906 24.938 -0.788 1 96.69 331 PHE A C 1
ATOM 2512 O O . PHE A 1 331 ? 13.078 25.938 -0.075 1 96.69 331 PHE A O 1
ATOM 2519 N N . GLU A 1 332 ? 12.617 25 -2.055 1 95.94 332 GLU A N 1
ATOM 2520 C CA . GLU A 1 332 ? 12.406 26.297 -2.684 1 95.94 332 GLU A CA 1
ATOM 2521 C C . GLU A 1 332 ? 11.203 27.016 -2.088 1 95.94 332 GLU A C 1
ATOM 2523 O O . GLU A 1 332 ? 11.266 28.219 -1.789 1 95.94 332 GLU A O 1
ATOM 2528 N N . SER A 1 333 ? 10.156 26.297 -1.867 1 94.94 333 SER A N 1
ATOM 2529 C CA . SER A 1 333 ? 8.922 26.875 -1.337 1 94.94 333 SER A CA 1
ATOM 2530 C C . SER A 1 333 ? 9.102 27.328 0.106 1 94.94 333 SER A C 1
ATOM 2532 O O . SER A 1 333 ? 8.414 28.25 0.558 1 94.94 333 SER A O 1
ATOM 2534 N N . TYR A 1 334 ? 10.047 26.734 0.806 1 94.75 334 TYR A N 1
ATOM 2535 C CA . TYR A 1 334 ? 10.266 27.047 2.211 1 94.75 334 TYR A CA 1
ATOM 2536 C C . TYR A 1 334 ? 11.641 27.688 2.416 1 94.75 334 TYR A C 1
ATOM 2538 O O . TYR A 1 334 ? 12.258 27.516 3.467 1 94.75 334 TYR A O 1
ATOM 2546 N N . GLN A 1 335 ? 12.094 28.312 1.437 1 93.19 335 GLN A N 1
ATOM 2547 C CA . GLN A 1 335 ? 13.461 28.844 1.456 1 93.19 335 GLN A CA 1
ATOM 2548 C C . GLN A 1 335 ? 13.68 29.75 2.66 1 93.19 335 GLN A C 1
ATOM 2550 O O . GLN A 1 335 ? 14.766 29.766 3.238 1 93.19 335 GLN A O 1
ATOM 2555 N N . ASP A 1 336 ? 12.672 30.5 3.15 1 90.12 336 ASP A N 1
ATOM 2556 C CA . ASP A 1 336 ? 12.812 31.438 4.258 1 90.12 336 ASP A CA 1
ATOM 2557 C C . ASP A 1 336 ? 13.031 30.703 5.578 1 90.12 336 ASP A C 1
ATOM 2559 O O . ASP A 1 336 ? 13.578 31.266 6.527 1 90.12 336 ASP A O 1
ATOM 2563 N N . SER A 1 337 ? 12.633 29.469 5.551 1 89.56 337 SER A N 1
ATOM 2564 C CA . SER A 1 337 ? 12.758 28.672 6.773 1 89.56 337 SER A CA 1
ATOM 2565 C C . SER A 1 337 ? 14.102 27.953 6.832 1 89.56 337 SER A C 1
ATOM 2567 O O . SER A 1 337 ? 14.492 27.453 7.887 1 89.56 337 SER A O 1
ATOM 2569 N N . PHE A 1 338 ? 14.844 27.984 5.734 1 88.12 338 PHE A N 1
ATOM 2570 C CA . PHE A 1 338 ? 16.047 27.172 5.699 1 88.12 338 PHE A CA 1
ATOM 2571 C C . PHE A 1 338 ? 17.266 28.016 5.367 1 88.12 338 PHE A C 1
ATOM 2573 O O . PHE A 1 338 ? 18.406 27.656 5.711 1 88.12 338 PHE A O 1
ATOM 2580 N N . LYS A 1 339 ? 17.078 29.094 4.684 1 84.31 339 LYS A N 1
ATOM 2581 C CA . LYS A 1 339 ? 18.203 29.906 4.234 1 84.31 339 LYS A CA 1
ATOM 2582 C C . LYS A 1 339 ? 18.906 30.562 5.418 1 84.31 339 LYS A C 1
ATOM 2584 O O . LYS A 1 339 ? 18.266 31.031 6.355 1 84.31 339 LYS A O 1
ATOM 2589 N N . ARG A 1 340 ? 20.234 30.609 5.27 1 77.62 340 ARG A N 1
ATOM 2590 C CA . ARG A 1 340 ? 21.062 31.188 6.316 1 77.62 340 ARG A CA 1
ATOM 2591 C C . ARG A 1 340 ? 20.781 32.688 6.465 1 77.62 340 ARG A C 1
ATOM 2593 O O . ARG A 1 340 ? 20.656 33.406 5.469 1 77.62 340 ARG A O 1
ATOM 2600 N N . LYS A 1 341 ? 20.469 33.156 7.699 1 64.94 341 LYS A N 1
ATOM 2601 C CA . LYS A 1 341 ? 20.281 34.562 7.984 1 64.94 341 LYS A CA 1
ATOM 2602 C C . LYS A 1 341 ? 21.609 35.312 8 1 64.94 341 LYS A C 1
ATOM 2604 O O . LYS A 1 341 ? 22.594 34.812 8.547 1 64.94 341 LYS A O 1
ATOM 2609 N N . LYS A 1 342 ? 21.859 36.094 6.969 1 55.38 342 LYS A N 1
ATOM 2610 C CA . LYS A 1 342 ? 23.047 36.969 6.941 1 55.38 342 LYS A CA 1
ATOM 2611 C C . LYS A 1 342 ? 23.203 37.719 8.258 1 55.38 342 LYS A C 1
ATOM 2613 O O . LYS A 1 342 ? 22.25 38.281 8.781 1 55.38 342 LYS A O 1
ATOM 2618 N N . ARG A 1 343 ? 24.188 37.312 9 1 49.53 343 ARG A N 1
ATOM 2619 C CA . ARG A 1 343 ? 24.578 38.156 10.141 1 49.53 343 ARG A CA 1
ATOM 2620 C C . ARG A 1 343 ? 24.672 39.625 9.742 1 49.53 343 ARG A C 1
ATOM 2622 O O . ARG A 1 343 ? 25.297 39.938 8.734 1 49.53 343 ARG A O 1
ATOM 2629 N N . ARG A 1 344 ? 23.672 40.344 10.141 1 43.91 344 ARG A N 1
ATOM 2630 C CA . ARG A 1 344 ? 23.844 41.781 10.023 1 43.91 344 ARG A CA 1
ATOM 2631 C C . ARG A 1 344 ? 25.219 42.219 10.523 1 43.91 344 ARG A C 1
ATOM 2633 O O . ARG A 1 344 ? 25.594 41.938 11.664 1 43.91 344 ARG A O 1
ATOM 2640 N N . THR A 1 345 ? 26.219 42.219 9.695 1 44.28 345 THR A N 1
ATOM 2641 C CA . THR A 1 345 ? 27.469 42.875 10.07 1 44.28 345 THR A CA 1
ATOM 2642 C C . THR A 1 345 ? 27.172 44.188 10.781 1 44.28 345 THR A C 1
ATOM 2644 O O . THR A 1 345 ? 26.484 45.062 10.234 1 44.28 345 THR A O 1
ATOM 2647 N N . THR A 1 346 ? 26.969 44.188 12.094 1 43.06 346 THR A N 1
ATOM 2648 C CA . THR A 1 346 ? 27.016 45.438 12.828 1 43.06 346 THR A CA 1
ATOM 2649 C C . THR A 1 346 ? 28.141 46.344 12.305 1 43.06 346 THR A C 1
ATOM 2651 O O . THR A 1 346 ? 29.312 45.906 12.281 1 43.06 346 THR A O 1
ATOM 2654 N N . LYS A 1 347 ? 27.891 47.25 11.445 1 41.69 347 LYS A N 1
ATOM 2655 C CA . LYS A 1 347 ? 28.797 48.344 11.156 1 41.69 347 LYS A CA 1
ATOM 2656 C C . LYS A 1 347 ? 29.344 48.969 12.438 1 41.69 347 LYS A C 1
ATOM 2658 O O . LYS A 1 347 ? 28.578 49.375 13.312 1 41.69 347 LYS A O 1
ATOM 2663 N N . ASP A 1 348 ? 30.469 48.562 13 1 38.28 348 ASP A N 1
ATOM 2664 C CA . ASP A 1 348 ? 31.25 49.406 13.906 1 38.28 348 ASP A CA 1
ATOM 2665 C C . ASP A 1 348 ? 31.266 50.875 13.453 1 38.28 348 ASP A C 1
ATOM 2667 O O . ASP A 1 348 ? 31.703 51.156 12.344 1 38.28 348 ASP A O 1
ATOM 2671 N N . GLU A 1 349 ? 30.25 51.688 13.734 1 29.34 349 GLU A N 1
ATOM 2672 C CA . GLU A 1 349 ? 30.641 53.062 13.914 1 29.34 349 GLU A CA 1
ATOM 2673 C C . GLU A 1 349 ? 31.656 53.219 15.031 1 29.34 349 GLU A C 1
ATOM 2675 O O . GLU A 1 349 ? 31.547 52.562 16.078 1 29.34 349 GLU A O 1
ATOM 2680 N N . MET B 1 1 ? 32.969 40.312 -53.688 1 22.38 1 MET B N 1
ATOM 2681 C CA . MET B 1 1 ? 33.688 39.125 -53.219 1 22.38 1 MET B CA 1
ATOM 2682 C C . MET B 1 1 ? 32.688 38 -52.906 1 22.38 1 MET B C 1
ATOM 2684 O O . MET B 1 1 ? 31.609 38.25 -52.375 1 22.38 1 MET B O 1
ATOM 2688 N N . ALA B 1 2 ? 32.875 36.844 -53.594 1 23.56 2 ALA B N 1
ATOM 2689 C CA . ALA B 1 2 ? 32 35.688 -53.75 1 23.56 2 ALA B CA 1
ATOM 2690 C C . ALA B 1 2 ? 31.609 35.094 -52.406 1 23.56 2 ALA B C 1
ATOM 2692 O O . ALA B 1 2 ? 32.375 35.156 -51.438 1 23.56 2 ALA B O 1
ATOM 2693 N N . PRO B 1 3 ? 30.312 34.75 -52.25 1 25.84 3 PRO B N 1
ATOM 2694 C CA . PRO B 1 3 ? 29.547 34.219 -51.125 1 25.84 3 PRO B CA 1
ATOM 2695 C C . PRO B 1 3 ? 30.125 32.906 -50.594 1 25.84 3 PRO B C 1
ATOM 2697 O O . PRO B 1 3 ? 30.438 32 -51.375 1 25.84 3 PRO B O 1
ATOM 2700 N N . LYS B 1 4 ? 31.094 33 -49.656 1 26.75 4 LYS B N 1
ATOM 2701 C CA . LYS B 1 4 ? 31.812 31.859 -49.094 1 26.75 4 LYS B CA 1
ATOM 2702 C C . LYS B 1 4 ? 30.859 30.688 -48.875 1 26.75 4 LYS B C 1
ATOM 2704 O O . LYS B 1 4 ? 29.797 30.844 -48.281 1 26.75 4 LYS B O 1
ATOM 2709 N N . LYS B 1 5 ? 30.984 29.672 -49.625 1 22.25 5 LYS B N 1
ATOM 2710 C CA . LYS B 1 5 ? 30.266 28.406 -49.625 1 22.25 5 LYS B CA 1
ATOM 2711 C C . LYS B 1 5 ? 30.328 27.75 -48.25 1 22.25 5 LYS B C 1
ATOM 2713 O O . LYS B 1 5 ? 31.406 27.438 -47.719 1 22.25 5 LYS B O 1
ATOM 2718 N N . VAL B 1 6 ? 29.422 28.125 -47.281 1 26.2 6 VAL B N 1
ATOM 2719 C CA . VAL B 1 6 ? 29.281 27.484 -45.969 1 26.2 6 VAL B CA 1
ATOM 2720 C C . VAL B 1 6 ? 29.219 25.969 -46.156 1 26.2 6 VAL B C 1
ATOM 2722 O O . VAL B 1 6 ? 28.328 25.453 -46.844 1 26.2 6 VAL B O 1
ATOM 2725 N N . SER B 1 7 ? 30.406 25.312 -46.281 1 25.3 7 SER B N 1
ATOM 2726 C CA . SER B 1 7 ? 30.469 23.859 -46.469 1 25.3 7 SER B CA 1
ATOM 2727 C C . SER B 1 7 ? 29.562 23.141 -45.438 1 25.3 7 SER B C 1
ATOM 2729 O O . SER B 1 7 ? 29.328 23.656 -44.344 1 25.3 7 SER B O 1
ATOM 2731 N N . LYS B 1 8 ? 28.984 22.078 -45.969 1 26.84 8 LYS B N 1
ATOM 2732 C CA . LYS B 1 8 ? 28.031 21.094 -45.469 1 26.84 8 LYS B CA 1
ATOM 2733 C C . LYS B 1 8 ? 28.609 20.312 -44.312 1 26.84 8 LYS B C 1
ATOM 2735 O O . LYS B 1 8 ? 29.406 19.375 -44.5 1 26.84 8 LYS B O 1
ATOM 2740 N N . ALA B 1 9 ? 29.203 20.859 -43.281 1 25.77 9 ALA B N 1
ATOM 2741 C CA . ALA B 1 9 ? 29.609 19.875 -42.281 1 25.77 9 ALA B CA 1
ATOM 2742 C C . ALA B 1 9 ? 28.5 18.859 -42.031 1 25.77 9 ALA B C 1
ATOM 2744 O O . ALA B 1 9 ? 27.359 19.234 -41.719 1 25.77 9 ALA B O 1
ATOM 2745 N N . HIS B 1 10 ? 28.578 17.766 -42.719 1 23.19 10 HIS B N 1
ATOM 2746 C CA . HIS B 1 10 ? 27.703 16.625 -42.5 1 23.19 10 HIS B CA 1
ATOM 2747 C C . HIS B 1 10 ? 27.656 16.25 -41.031 1 23.19 10 HIS B C 1
ATOM 2749 O O . HIS B 1 10 ? 28.703 15.953 -40.438 1 23.19 10 HIS B O 1
ATOM 2755 N N . ALA B 1 11 ? 26.812 16.812 -40.281 1 27.88 11 ALA B N 1
ATOM 2756 C CA . ALA B 1 11 ? 26.484 16.297 -38.969 1 27.88 11 ALA B CA 1
ATOM 2757 C C . ALA B 1 11 ? 26.438 14.773 -38.969 1 27.88 11 ALA B C 1
ATOM 2759 O O . ALA B 1 11 ? 25.578 14.172 -39.594 1 27.88 11 ALA B O 1
ATOM 2760 N N . LYS B 1 12 ? 27.594 14.156 -38.812 1 26.91 12 LYS B N 1
ATOM 2761 C CA . LYS B 1 12 ? 27.578 12.727 -38.531 1 26.91 12 LYS B CA 1
ATOM 2762 C C . LYS B 1 12 ? 26.5 12.391 -37.5 1 26.91 12 LYS B C 1
ATOM 2764 O O . LYS B 1 12 ? 26.531 12.867 -36.375 1 26.91 12 LYS B O 1
ATOM 2769 N N . SER B 1 13 ? 25.266 12.297 -37.969 1 28.59 13 SER B N 1
ATOM 2770 C CA . SER B 1 13 ? 24.219 11.664 -37.188 1 28.59 13 SER B CA 1
ATOM 2771 C C . SER B 1 13 ? 24.703 10.359 -36.562 1 28.59 13 SER B C 1
ATOM 2773 O O . SER B 1 13 ? 24.891 9.359 -37.25 1 28.59 13 SER B O 1
ATOM 2775 N N . GLU B 1 14 ? 25.828 10.383 -35.812 1 30.5 14 GLU B N 1
ATOM 2776 C CA . GLU B 1 14 ? 26.047 9.125 -35.094 1 30.5 14 GLU B CA 1
ATOM 2777 C C . GLU B 1 14 ? 24.75 8.594 -34.5 1 30.5 14 GLU B C 1
ATOM 2779 O O . GLU B 1 14 ? 24.156 9.234 -33.625 1 30.5 14 GLU B O 1
ATOM 2784 N N . SER B 1 15 ? 23.891 8.094 -35.281 1 30.73 15 SER B N 1
ATOM 2785 C CA . SER B 1 15 ? 22.859 7.176 -34.812 1 30.73 15 SER B CA 1
ATOM 2786 C C . SER B 1 15 ? 23.406 6.246 -33.719 1 30.73 15 SER B C 1
ATOM 2788 O O . SER B 1 15 ? 24.25 5.379 -34.031 1 30.73 15 SER B O 1
ATOM 2790 N N . SER B 1 16 ? 23.969 6.773 -32.656 1 32.97 16 SER B N 1
ATOM 2791 C CA . SER B 1 16 ? 24.188 5.805 -31.594 1 32.97 16 SER B CA 1
ATOM 2792 C C . SER B 1 16 ? 23.062 4.785 -31.516 1 32.97 16 SER B C 1
ATOM 2794 O O . SER B 1 16 ? 21.922 5.137 -31.203 1 32.97 16 SER B O 1
ATOM 2796 N N . ASN B 1 17 ? 22.891 3.953 -32.5 1 32.94 17 ASN B N 1
ATOM 2797 C CA . ASN B 1 17 ? 22.172 2.684 -32.469 1 32.94 17 ASN B CA 1
ATOM 2798 C C . ASN B 1 17 ? 22.25 2.014 -31.094 1 32.94 17 ASN B C 1
ATOM 2800 O O . ASN B 1 17 ? 23.156 1.218 -30.844 1 32.94 17 ASN B O 1
ATOM 2804 N N . ASN B 1 18 ? 22.344 2.662 -30 1 36.22 18 ASN B N 1
ATOM 2805 C CA . ASN B 1 18 ? 22.125 1.912 -28.766 1 36.22 18 ASN B CA 1
ATOM 2806 C C . ASN B 1 18 ? 20.984 0.913 -28.906 1 36.22 18 ASN B C 1
ATOM 2808 O O . ASN B 1 18 ? 19.812 1.28 -28.781 1 36.22 18 ASN B O 1
ATOM 2812 N N . SER B 1 19 ? 20.828 0.193 -29.922 1 40.94 19 SER B N 1
ATOM 2813 C CA . SER B 1 19 ? 20.016 -1.01 -30.078 1 40.94 19 SER B CA 1
ATOM 2814 C C . SER B 1 19 ? 19.844 -1.743 -28.766 1 40.94 19 SER B C 1
ATOM 2816 O O . SER B 1 19 ? 20.766 -2.385 -28.266 1 40.94 19 SER B O 1
ATOM 2818 N N . SER B 1 20 ? 19.359 -1.229 -27.625 1 50.22 20 SER B N 1
ATOM 2819 C CA . SER B 1 20 ? 19.172 -1.689 -26.266 1 50.22 20 SER B CA 1
ATOM 2820 C C . SER B 1 20 ? 18.797 -3.164 -26.219 1 50.22 20 SER B C 1
ATOM 2822 O O . SER B 1 20 ? 17.781 -3.561 -26.797 1 50.22 20 SER B O 1
ATOM 2824 N N . SER B 1 21 ? 19.719 -4.219 -26.391 1 63.78 21 SER B N 1
ATOM 2825 C CA . SER B 1 21 ? 19.594 -5.668 -26.266 1 63.78 21 SER B CA 1
ATOM 2826 C C . SER B 1 21 ? 18.609 -6.043 -25.172 1 63.78 21 SER B C 1
ATOM 2828 O O . SER B 1 21 ? 18.484 -5.328 -24.172 1 63.78 21 SER B O 1
ATOM 2830 N N . GLY B 1 22 ? 17.516 -6.824 -25.469 1 86.5 22 GLY B N 1
ATOM 2831 C CA . GLY B 1 22 ? 16.5 -7.355 -24.594 1 86.5 22 GLY B CA 1
ATOM 2832 C C . GLY B 1 22 ? 17.047 -7.824 -23.25 1 86.5 22 GLY B C 1
ATOM 2833 O O . GLY B 1 22 ? 18.234 -8.156 -23.156 1 86.5 22 GLY B O 1
ATOM 2834 N N . ARG B 1 23 ? 16.391 -7.762 -22.203 1 93.88 23 ARG B N 1
ATOM 2835 C CA . ARG B 1 23 ? 16.766 -8.18 -20.859 1 93.88 23 ARG B CA 1
ATOM 2836 C C . ARG B 1 23 ? 17.031 -9.68 -20.797 1 93.88 23 ARG B C 1
ATOM 2838 O O . ARG B 1 23 ? 16.375 -10.453 -21.516 1 93.88 23 ARG B O 1
ATOM 2845 N N . VAL B 1 24 ? 18.016 -10.008 -20.062 1 95.19 24 VAL B N 1
ATOM 2846 C CA . VAL B 1 24 ? 18.141 -11.391 -19.625 1 95.19 24 VAL B CA 1
ATOM 2847 C C . VAL B 1 24 ? 17.453 -11.57 -18.281 1 95.19 24 VAL B C 1
ATOM 2849 O O . VAL B 1 24 ? 17.922 -11.07 -17.25 1 95.19 24 VAL B O 1
ATOM 2852 N N . LEU B 1 25 ? 16.406 -12.344 -18.281 1 96.44 25 LEU B N 1
ATOM 2853 C CA . LEU B 1 25 ? 15.477 -12.406 -17.156 1 96.44 25 LEU B CA 1
ATOM 2854 C C . LEU B 1 25 ? 15.555 -13.766 -16.469 1 96.44 25 LEU B C 1
ATOM 2856 O O . LEU B 1 25 ? 15.422 -14.805 -17.125 1 96.44 25 LEU B O 1
ATOM 2860 N N . ALA B 1 26 ? 15.836 -13.734 -15.18 1 95 26 ALA B N 1
ATOM 2861 C CA . ALA B 1 26 ? 15.672 -14.938 -14.359 1 95 26 ALA B CA 1
ATOM 2862 C C . ALA B 1 26 ? 14.375 -14.875 -13.562 1 95 26 ALA B C 1
ATOM 2864 O O . ALA B 1 26 ? 14.055 -13.852 -12.953 1 95 26 ALA B O 1
ATOM 2865 N N . ILE B 1 27 ? 13.625 -15.914 -13.57 1 95.81 27 ILE B N 1
ATOM 2866 C CA . ILE B 1 27 ? 12.383 -16.031 -12.812 1 95.81 27 ILE B CA 1
ATOM 2867 C C . ILE B 1 27 ? 12.5 -17.188 -11.812 1 95.81 27 ILE B C 1
ATOM 2869 O O . ILE B 1 27 ? 12.703 -18.344 -12.211 1 95.81 27 ILE B O 1
ATOM 2873 N N . THR B 1 28 ? 12.367 -16.844 -10.547 1 93.94 28 THR B N 1
ATOM 2874 C CA . THR B 1 28 ? 12.359 -17.906 -9.547 1 93.94 28 THR B CA 1
ATOM 2875 C C . THR B 1 28 ? 10.977 -18.531 -9.445 1 93.94 28 THR B C 1
ATOM 2877 O O . THR B 1 28 ? 9.969 -17.906 -9.789 1 93.94 28 THR B O 1
ATOM 2880 N N . ALA B 1 29 ? 10.953 -19.828 -8.93 1 91.56 29 ALA B N 1
ATOM 2881 C CA . ALA B 1 29 ? 9.719 -20.594 -8.844 1 91.56 29 ALA B CA 1
ATOM 2882 C C . ALA B 1 29 ? 8.953 -20.578 -10.164 1 91.56 29 ALA B C 1
ATOM 2884 O O . ALA B 1 29 ? 7.738 -20.375 -10.188 1 91.56 29 ALA B O 1
ATOM 2885 N N . VAL B 1 30 ? 9.703 -20.703 -11.227 1 92.81 30 VAL B N 1
ATOM 2886 C CA . VAL B 1 30 ? 9.141 -20.609 -12.57 1 92.81 30 VAL B CA 1
ATOM 2887 C C . VAL B 1 30 ? 8.133 -21.734 -12.797 1 92.81 30 VAL B C 1
ATOM 2889 O O . VAL B 1 30 ? 7.242 -21.625 -13.641 1 92.81 30 VAL B O 1
ATOM 2892 N N . ASP B 1 31 ? 8.258 -22.75 -11.992 1 88.38 31 ASP B N 1
ATOM 2893 C CA . ASP B 1 31 ? 7.402 -23.922 -12.125 1 88.38 31 ASP B CA 1
ATOM 2894 C C . ASP B 1 31 ? 6.137 -23.781 -11.281 1 88.38 31 ASP B C 1
ATOM 2896 O O . ASP B 1 31 ? 5.281 -24.672 -11.281 1 88.38 31 ASP B O 1
ATOM 2900 N N . GLY B 1 32 ? 6.016 -22.641 -10.594 1 88.19 32 GLY B N 1
ATOM 2901 C CA . GLY B 1 32 ? 4.789 -22.359 -9.867 1 88.19 32 GLY B CA 1
ATOM 2902 C C . GLY B 1 32 ? 3.74 -21.656 -10.703 1 88.19 32 GLY B C 1
ATOM 2903 O O . GLY B 1 32 ? 3.975 -21.359 -11.875 1 88.19 32 GLY B O 1
ATOM 2904 N N . PHE B 1 33 ? 2.617 -21.375 -10.086 1 87.25 33 PHE B N 1
ATOM 2905 C CA . PHE B 1 33 ? 1.484 -20.797 -10.789 1 87.25 33 PHE B CA 1
ATOM 2906 C C . PHE B 1 33 ? 1.839 -19.406 -11.328 1 87.25 33 PHE B C 1
ATOM 2908 O O . PHE B 1 33 ? 1.705 -19.156 -12.523 1 87.25 33 PHE B O 1
ATOM 2915 N N . THR B 1 34 ? 2.387 -18.578 -10.461 1 94 34 THR B N 1
ATOM 2916 C CA . THR B 1 34 ? 2.676 -17.219 -10.883 1 94 34 THR B CA 1
ATOM 2917 C C . THR B 1 34 ? 3.84 -17.188 -11.875 1 94 34 THR B C 1
ATOM 2919 O O . THR B 1 34 ? 3.758 -16.547 -12.922 1 94 34 THR B O 1
ATOM 2922 N N . GLY B 1 35 ? 4.922 -17.938 -11.539 1 94.62 35 GLY B N 1
ATOM 2923 C CA . GLY B 1 35 ? 6.082 -17.953 -12.414 1 94.62 35 GLY B CA 1
ATOM 2924 C C . GLY B 1 35 ? 5.77 -18.453 -13.812 1 94.62 35 GLY B C 1
ATOM 2925 O O . GLY B 1 35 ? 6.199 -17.844 -14.797 1 94.62 35 GLY B O 1
ATOM 2926 N N . SER B 1 36 ? 5.023 -19.5 -13.922 1 92.56 36 SER B N 1
ATOM 2927 C CA . SER B 1 36 ? 4.695 -20.062 -15.227 1 92.56 36 SER B CA 1
ATOM 2928 C C . SER B 1 36 ? 3.762 -19.156 -16.016 1 92.56 36 SER B C 1
ATOM 2930 O O . SER B 1 36 ? 3.85 -19.062 -17.234 1 92.56 36 SER B O 1
ATOM 2932 N N . ALA B 1 37 ? 2.824 -18.469 -15.266 1 93.88 37 ALA B N 1
ATOM 2933 C CA . ALA B 1 37 ? 1.918 -17.531 -15.922 1 93.88 37 ALA B CA 1
ATOM 2934 C C . ALA B 1 37 ? 2.684 -16.359 -16.531 1 93.88 37 ALA B C 1
ATOM 2936 O O . ALA B 1 37 ? 2.396 -15.922 -17.641 1 93.88 37 ALA B O 1
ATOM 2937 N N . VAL B 1 38 ? 3.643 -15.852 -15.805 1 96.88 38 VAL B N 1
ATOM 2938 C CA . VAL B 1 38 ? 4.477 -14.758 -16.297 1 96.88 38 VAL B CA 1
ATOM 2939 C C . VAL B 1 38 ? 5.266 -15.219 -17.516 1 96.88 38 VAL B C 1
ATOM 2941 O O . VAL B 1 38 ? 5.312 -14.523 -18.531 1 96.88 38 VAL B O 1
ATOM 2944 N N . LEU B 1 39 ? 5.855 -16.406 -17.422 1 95.06 39 LEU B N 1
ATOM 2945 C CA . LEU B 1 39 ? 6.641 -16.984 -18.516 1 95.06 39 LEU B CA 1
ATOM 2946 C C . LEU B 1 39 ? 5.789 -17.125 -19.766 1 95.06 39 LEU B C 1
ATOM 2948 O O . LEU B 1 39 ? 6.199 -16.703 -20.859 1 95.06 39 LEU B O 1
ATOM 2952 N N . GLU B 1 40 ? 4.637 -17.703 -19.578 1 93.25 40 GLU B N 1
ATOM 2953 C CA . GLU B 1 40 ? 3.746 -17.922 -20.719 1 93.25 40 GLU B CA 1
ATOM 2954 C C . GLU B 1 40 ? 3.381 -16.609 -21.391 1 93.25 40 GLU B C 1
ATOM 2956 O O . GLU B 1 40 ? 3.404 -16.5 -22.625 1 93.25 40 GLU B O 1
ATOM 2961 N N . LEU B 1 41 ? 3.057 -15.664 -20.578 1 95.19 41 LEU B N 1
ATOM 2962 C CA . LEU B 1 41 ? 2.68 -14.359 -21.125 1 95.19 41 LEU B CA 1
ATOM 2963 C C . LEU B 1 41 ? 3.836 -13.734 -21.891 1 95.19 41 LEU B C 1
ATOM 2965 O O . LEU B 1 41 ? 3.656 -13.281 -23.016 1 95.19 41 LEU B O 1
ATOM 2969 N N . LEU B 1 42 ? 5.043 -13.734 -21.375 1 96.12 42 LEU B N 1
ATOM 2970 C CA . LEU B 1 42 ? 6.219 -13.117 -21.984 1 96.12 42 LEU B CA 1
ATOM 2971 C C . LEU B 1 42 ? 6.586 -13.805 -23.281 1 96.12 42 LEU B C 1
ATOM 2973 O O . LEU B 1 42 ? 7.066 -13.164 -24.219 1 96.12 42 LEU B O 1
ATOM 2977 N N . MET B 1 43 ? 6.301 -15.078 -23.359 1 93.56 43 MET B N 1
ATOM 2978 C CA . MET B 1 43 ? 6.746 -15.859 -24.5 1 93.56 43 MET B CA 1
ATOM 2979 C C . MET B 1 43 ? 5.672 -15.898 -25.594 1 93.56 43 MET B C 1
ATOM 2981 O O . MET B 1 43 ? 5.98 -16.062 -26.766 1 93.56 43 MET B O 1
ATOM 2985 N N . SER B 1 44 ? 4.402 -15.766 -25.234 1 92.75 44 SER B N 1
ATOM 2986 C CA . SER B 1 44 ? 3.32 -15.969 -26.188 1 92.75 44 SER B CA 1
ATOM 2987 C C . SER B 1 44 ? 2.822 -14.633 -26.75 1 92.75 44 SER B C 1
ATOM 2989 O O . SER B 1 44 ? 2.301 -14.578 -27.859 1 92.75 44 SER B O 1
ATOM 2991 N N . ASP B 1 45 ? 2.902 -13.617 -25.984 1 93.44 45 ASP B N 1
ATOM 2992 C CA . ASP B 1 45 ? 2.391 -12.312 -26.406 1 93.44 45 ASP B CA 1
ATOM 2993 C C . ASP B 1 45 ? 3.439 -11.547 -27.203 1 93.44 45 ASP B C 1
ATOM 2995 O O . ASP B 1 45 ? 4.496 -11.195 -26.688 1 93.44 45 ASP B O 1
ATOM 2999 N N . ASN B 1 46 ? 3.088 -11.117 -28.344 1 93 46 ASN B N 1
ATOM 3000 C CA . ASN B 1 46 ? 4.012 -10.492 -29.297 1 93 46 ASN B CA 1
ATOM 3001 C C . ASN B 1 46 ? 4.41 -9.094 -28.844 1 93 46 ASN B C 1
ATOM 3003 O O . ASN B 1 46 ? 5.414 -8.547 -29.312 1 93 46 ASN B O 1
ATOM 3007 N N . SER B 1 47 ? 3.658 -8.594 -27.969 1 92 47 SER B N 1
ATOM 3008 C CA . SER B 1 47 ? 3.965 -7.242 -27.5 1 92 47 SER B CA 1
ATOM 3009 C C . SER B 1 47 ? 5.258 -7.219 -26.688 1 92 47 SER B C 1
ATOM 3011 O O . SER B 1 47 ? 5.836 -6.156 -26.469 1 92 47 SER B O 1
ATOM 3013 N N . TYR B 1 48 ? 5.734 -8.398 -26.328 1 94.25 48 TYR B N 1
ATOM 3014 C CA . TYR B 1 48 ? 6.941 -8.461 -25.516 1 94.25 48 TYR B CA 1
ATOM 3015 C C . TYR B 1 48 ? 8.141 -8.906 -26.344 1 94.25 48 TYR B C 1
ATOM 3017 O O . TYR B 1 48 ? 9.258 -8.977 -25.828 1 94.25 48 TYR B O 1
ATOM 3025 N N . LYS B 1 49 ? 7.867 -9.117 -27.547 1 89.75 49 LYS B N 1
ATOM 3026 C CA . LYS B 1 49 ? 8.953 -9.539 -28.438 1 89.75 49 LYS B CA 1
ATOM 3027 C C . LYS B 1 49 ? 10.062 -8.492 -28.469 1 89.75 49 LYS B C 1
ATOM 3029 O O . LYS B 1 49 ? 9.797 -7.305 -28.641 1 89.75 49 LYS B O 1
ATOM 3034 N N . GLY B 1 50 ? 11.266 -8.93 -28.266 1 91.25 50 GLY B N 1
ATOM 3035 C CA . GLY B 1 50 ? 12.406 -8.039 -28.328 1 91.25 50 GLY B CA 1
ATOM 3036 C C . GLY B 1 50 ? 12.734 -7.391 -26.984 1 91.25 50 GLY B C 1
ATOM 3037 O O . GLY B 1 50 ? 13.82 -6.844 -26.812 1 91.25 50 GLY B O 1
ATOM 3038 N N . LYS B 1 51 ? 11.82 -7.512 -26.094 1 94.06 51 LYS B N 1
ATOM 3039 C CA . LYS B 1 51 ? 12.047 -6.895 -24.797 1 94.06 51 LYS B CA 1
ATOM 3040 C C . LYS B 1 51 ? 12.867 -7.809 -23.891 1 94.06 51 LYS B C 1
ATOM 3042 O O . LYS B 1 51 ? 13.555 -7.332 -22.984 1 94.06 51 LYS B O 1
ATOM 3047 N N . ILE B 1 52 ? 12.758 -9.062 -24.109 1 94.31 52 ILE B N 1
ATOM 3048 C CA . ILE B 1 52 ? 13.508 -10.062 -23.359 1 94.31 52 ILE B CA 1
ATOM 3049 C C . ILE B 1 52 ? 14.375 -10.875 -24.328 1 94.31 52 ILE B C 1
ATOM 3051 O O . ILE B 1 52 ? 13.875 -11.43 -25.297 1 94.31 52 ILE B O 1
ATOM 3055 N N . SER B 1 53 ? 15.648 -10.898 -24.062 1 93.69 53 SER B N 1
ATOM 3056 C CA . SER B 1 53 ? 16.578 -11.625 -24.938 1 93.69 53 SER B CA 1
ATOM 3057 C C . SER B 1 53 ? 16.672 -13.094 -24.531 1 93.69 53 SER B C 1
ATOM 3059 O O . SER B 1 53 ? 16.844 -13.961 -25.391 1 93.69 53 SER B O 1
ATOM 3061 N N . LYS B 1 54 ? 16.531 -13.305 -23.203 1 93.69 54 LYS B N 1
ATOM 3062 C CA . LYS B 1 54 ? 16.656 -14.648 -22.672 1 93.69 54 LYS B CA 1
ATOM 3063 C C . LYS B 1 54 ? 15.914 -14.781 -21.344 1 93.69 54 LYS B C 1
ATOM 3065 O O . LYS B 1 54 ? 15.922 -13.852 -20.531 1 93.69 54 LYS B O 1
ATOM 3070 N N . ILE B 1 55 ? 15.32 -15.922 -21.156 1 95.62 55 ILE B N 1
ATOM 3071 C CA . ILE B 1 55 ? 14.672 -16.219 -19.891 1 95.62 55 ILE B CA 1
ATOM 3072 C C . ILE B 1 55 ? 15.312 -17.469 -19.266 1 95.62 55 ILE B C 1
ATOM 3074 O O . ILE B 1 55 ? 15.477 -18.484 -19.938 1 95.62 55 ILE B O 1
ATOM 3078 N N . ILE B 1 56 ? 15.727 -17.312 -18.047 1 93.81 56 ILE B N 1
ATOM 3079 C CA . ILE B 1 56 ? 16.219 -18.438 -17.25 1 93.81 56 ILE B CA 1
ATOM 3080 C C . ILE B 1 56 ? 15.227 -18.75 -16.125 1 93.81 56 ILE B C 1
ATOM 3082 O O . ILE B 1 56 ? 14.914 -17.906 -15.305 1 93.81 56 ILE B O 1
ATOM 3086 N N . GLY B 1 57 ? 14.75 -19.969 -16.141 1 93.31 57 GLY B N 1
ATOM 3087 C CA . GLY B 1 57 ? 13.859 -20.422 -15.078 1 93.31 57 GLY B CA 1
ATOM 3088 C C . GLY B 1 57 ? 14.586 -21.047 -13.906 1 93.31 57 GLY B C 1
ATOM 3089 O O . GLY B 1 57 ? 15.32 -22.031 -14.078 1 93.31 57 GLY B O 1
ATOM 3090 N N . LEU B 1 58 ? 14.406 -20.422 -12.758 1 91.31 58 LEU B N 1
ATOM 3091 C CA . LEU B 1 58 ? 15 -20.969 -11.547 1 91.31 58 LEU B CA 1
ATOM 3092 C C . LEU B 1 58 ? 13.969 -21.75 -10.734 1 91.31 58 LEU B C 1
ATOM 3094 O O . LEU B 1 58 ? 12.828 -21.297 -10.586 1 91.31 58 LEU B O 1
ATOM 3098 N N . THR B 1 59 ? 14.344 -22.938 -10.25 1 89.81 59 THR B N 1
ATOM 3099 C CA . THR B 1 59 ? 13.422 -23.781 -9.5 1 89.81 59 THR B CA 1
ATOM 3100 C C . THR B 1 59 ? 14.008 -24.141 -8.133 1 89.81 59 THR B C 1
ATOM 3102 O O . THR B 1 59 ? 15.227 -24.141 -7.961 1 89.81 59 THR B O 1
ATOM 3105 N N . PHE B 1 60 ? 13.172 -24.344 -7.082 1 83.88 60 PHE B N 1
ATOM 3106 C CA . PHE B 1 60 ? 13.609 -24.688 -5.738 1 83.88 60 PHE B CA 1
ATOM 3107 C C . PHE B 1 60 ? 13.578 -26.203 -5.539 1 83.88 60 PHE B C 1
ATOM 3109 O O . PHE B 1 60 ? 13.812 -26.688 -4.434 1 83.88 60 PHE B O 1
ATOM 3116 N N . GLY B 1 61 ? 13.422 -26.938 -6.473 1 79.31 61 GLY B N 1
ATOM 3117 C CA . GLY B 1 61 ? 13.375 -28.391 -6.562 1 79.31 61 GLY B CA 1
ATOM 3118 C C . GLY B 1 61 ? 12.953 -28.875 -7.934 1 79.31 61 GLY B C 1
ATOM 3119 O O . GLY B 1 61 ? 12.852 -28.094 -8.883 1 79.31 61 GLY B O 1
ATOM 3120 N N . GLU B 1 62 ? 12.852 -30.156 -8.016 1 76.94 62 GLU B N 1
ATOM 3121 C CA . GLU B 1 62 ? 12.43 -30.719 -9.297 1 76.94 62 GLU B CA 1
ATOM 3122 C C . GLU B 1 62 ? 11.016 -30.266 -9.656 1 76.94 62 GLU B C 1
ATOM 3124 O O . GLU B 1 62 ? 10.086 -30.422 -8.859 1 76.94 62 GLU B O 1
ATOM 3129 N N . PRO B 1 63 ? 11 -29.625 -10.766 1 76.44 63 PRO B N 1
ATOM 3130 C CA . PRO B 1 63 ? 9.664 -29.188 -11.172 1 76.44 63 PRO B CA 1
ATOM 3131 C C . PRO B 1 63 ? 8.672 -30.344 -11.297 1 76.44 63 PRO B C 1
ATOM 3133 O O . PRO B 1 63 ? 9.07 -31.469 -11.617 1 76.44 63 PRO B O 1
ATOM 3136 N N . LYS B 1 64 ? 7.434 -29.969 -11.039 1 72 64 LYS B N 1
ATOM 3137 C CA . LYS B 1 64 ? 6.375 -30.953 -11.266 1 72 64 LYS B CA 1
ATOM 3138 C C . LYS B 1 64 ? 6.172 -31.203 -12.758 1 72 64 LYS B C 1
ATOM 3140 O O . LYS B 1 64 ? 6.52 -30.359 -13.586 1 72 64 LYS B O 1
ATOM 3145 N N . GLU B 1 65 ? 5.68 -32.344 -13.07 1 68.69 65 GLU B N 1
ATOM 3146 C CA . GLU B 1 65 ? 5.539 -32.812 -14.453 1 68.69 65 GLU B CA 1
ATOM 3147 C C . GLU B 1 65 ? 4.727 -31.812 -15.281 1 68.69 65 GLU B C 1
ATOM 3149 O O . GLU B 1 65 ? 5.094 -31.5 -16.406 1 68.69 65 GLU B O 1
ATOM 3154 N N . ASP B 1 66 ? 3.654 -31.312 -14.727 1 66.38 66 ASP B N 1
ATOM 3155 C CA . ASP B 1 66 ? 2.771 -30.422 -15.469 1 66.38 66 ASP B CA 1
ATOM 3156 C C . ASP B 1 66 ? 3.482 -29.109 -15.828 1 66.38 66 ASP B C 1
ATOM 3158 O O . ASP B 1 66 ? 3.312 -28.594 -16.922 1 66.38 66 ASP B O 1
ATOM 3162 N N . THR B 1 67 ? 4.344 -28.672 -14.992 1 73.31 67 THR B N 1
ATOM 3163 C CA . THR B 1 67 ? 5.027 -27.422 -15.25 1 73.31 67 THR B CA 1
ATOM 3164 C C . THR B 1 67 ? 6.238 -27.641 -16.156 1 73.31 67 THR B C 1
ATOM 3166 O O . THR B 1 67 ? 6.598 -26.75 -16.938 1 73.31 67 THR B O 1
ATOM 3169 N N . LYS B 1 68 ? 6.75 -28.781 -16.062 1 76.25 68 LYS B N 1
ATOM 3170 C CA . LYS B 1 68 ? 7.855 -29.125 -16.938 1 76.25 68 LYS B CA 1
ATOM 3171 C C . LYS B 1 68 ? 7.441 -29.016 -18.406 1 76.25 68 LYS B C 1
ATOM 3173 O O . LYS B 1 68 ? 8.234 -28.578 -19.25 1 76.25 68 LYS B O 1
ATOM 3178 N N . ALA B 1 69 ? 6.16 -29.328 -18.609 1 77.94 69 ALA B N 1
ATOM 3179 C CA . ALA B 1 69 ? 5.652 -29.266 -19.984 1 77.94 69 ALA B CA 1
ATOM 3180 C C . ALA B 1 69 ? 5.68 -27.844 -20.516 1 77.94 69 ALA B C 1
ATOM 3182 O O . ALA B 1 69 ? 6.055 -27.625 -21.672 1 77.94 69 ALA B O 1
ATOM 3183 N N . VAL B 1 70 ? 5.312 -26.906 -19.734 1 78.12 70 VAL B N 1
ATOM 3184 C CA . VAL B 1 70 ? 5.309 -25.5 -20.141 1 78.12 70 VAL B CA 1
ATOM 3185 C C . VAL B 1 70 ? 6.742 -25.031 -20.391 1 78.12 70 VAL B C 1
ATOM 3187 O O . VAL B 1 70 ? 7.016 -24.344 -21.375 1 78.12 70 VAL B O 1
ATOM 3190 N N . LEU B 1 71 ? 7.594 -25.406 -19.531 1 84.75 71 LEU B N 1
ATOM 3191 C CA . LEU B 1 71 ? 9 -25.031 -19.656 1 84.75 71 LEU B CA 1
ATOM 3192 C C . LEU B 1 71 ? 9.617 -25.609 -20.922 1 84.75 71 LEU B C 1
ATOM 3194 O O . LEU B 1 71 ? 10.352 -24.922 -21.625 1 84.75 71 LEU B O 1
ATOM 3198 N N . ASP B 1 72 ? 9.203 -26.781 -21.203 1 84.31 72 ASP B N 1
ATOM 3199 C CA . ASP B 1 72 ? 9.711 -27.469 -22.391 1 84.31 72 ASP B CA 1
ATOM 3200 C C . ASP B 1 72 ? 9.125 -26.859 -23.656 1 84.31 72 ASP B C 1
ATOM 3202 O O . ASP B 1 72 ? 9.828 -26.719 -24.672 1 84.31 72 ASP B O 1
ATOM 3206 N N . GLU B 1 73 ? 7.879 -26.547 -23.578 1 84.56 73 GLU B N 1
ATOM 3207 C CA . GLU B 1 73 ? 7.188 -25.969 -24.734 1 84.56 73 GLU B CA 1
ATOM 3208 C C . GLU B 1 73 ? 7.879 -24.688 -25.219 1 84.56 73 GLU B C 1
ATOM 3210 O O . GLU B 1 73 ? 8.008 -24.469 -26.422 1 84.56 73 GLU B O 1
ATOM 3215 N N . TYR B 1 74 ? 8.391 -23.922 -24.297 1 86.56 74 TYR B N 1
ATOM 3216 C CA . TYR B 1 74 ? 8.961 -22.641 -24.656 1 86.56 74 TYR B CA 1
ATOM 3217 C C . TYR B 1 74 ? 10.484 -22.688 -24.672 1 86.56 74 TYR B C 1
ATOM 3219 O O . TYR B 1 74 ? 11.148 -21.688 -24.906 1 86.56 74 TYR B O 1
ATOM 3227 N N . GLY B 1 75 ? 11.008 -23.859 -24.375 1 87.75 75 GLY B N 1
ATOM 3228 C CA . GLY B 1 75 ? 12.453 -24.047 -24.438 1 87.75 75 GLY B CA 1
ATOM 3229 C C . GLY B 1 75 ? 13.203 -23.203 -23.422 1 87.75 75 GLY B C 1
ATOM 3230 O O . GLY B 1 75 ? 14.289 -22.688 -23.719 1 87.75 75 GLY B O 1
ATOM 3231 N N . VAL B 1 76 ? 12.617 -23.078 -22.297 1 90.44 76 VAL B N 1
ATOM 3232 C CA . VAL B 1 76 ? 13.227 -22.234 -21.266 1 90.44 76 VAL B CA 1
ATOM 3233 C C . VAL B 1 76 ? 14.312 -23.031 -20.531 1 90.44 76 VAL B C 1
ATOM 3235 O O . VAL B 1 76 ? 14.086 -24.172 -20.125 1 90.44 76 VAL B O 1
ATOM 3238 N N . GLU B 1 77 ? 15.508 -22.453 -20.453 1 89.44 77 GLU B N 1
ATOM 3239 C CA . GLU B 1 77 ? 16.578 -23.031 -19.641 1 89.44 77 GLU B CA 1
ATOM 3240 C C . GLU B 1 77 ? 16.234 -22.953 -18.156 1 89.44 77 GLU B C 1
ATOM 3242 O O . GLU B 1 77 ? 15.797 -21.922 -17.672 1 89.44 77 GLU B O 1
ATOM 3247 N N . THR B 1 78 ? 16.391 -24.094 -17.516 1 90.5 78 THR B N 1
ATOM 3248 C CA . THR B 1 78 ? 16.078 -24.141 -16.094 1 90.5 78 THR B CA 1
ATOM 3249 C C . THR B 1 78 ? 17.312 -24.484 -15.281 1 90.5 78 THR B C 1
ATOM 3251 O O . THR B 1 78 ? 18.234 -25.125 -15.781 1 90.5 78 THR B O 1
ATOM 3254 N N . ALA B 1 79 ? 17.375 -23.953 -14.117 1 87.94 79 ALA B N 1
ATOM 3255 C CA . ALA B 1 79 ? 18.438 -24.266 -13.156 1 87.94 79 ALA B CA 1
ATOM 3256 C C . ALA B 1 79 ? 17.875 -24.312 -11.734 1 87.94 79 ALA B C 1
ATOM 3258 O O . ALA B 1 79 ? 16.906 -23.625 -11.414 1 87.94 79 ALA B O 1
ATOM 3259 N N . LEU B 1 80 ? 18.5 -25.172 -10.922 1 88.06 80 LEU B N 1
ATOM 3260 C CA . LEU B 1 80 ? 18.141 -25.234 -9.508 1 88.06 80 LEU B CA 1
ATOM 3261 C C . LEU B 1 80 ? 18.766 -24.094 -8.727 1 88.06 80 LEU B C 1
ATOM 3263 O O . LEU B 1 80 ? 19.953 -23.781 -8.906 1 88.06 80 LEU B O 1
ATOM 3267 N N . VAL B 1 81 ? 17.969 -23.5 -7.883 1 85.25 81 VAL B N 1
ATOM 3268 C CA . VAL B 1 81 ? 18.438 -22.391 -7.074 1 85.25 81 VAL B CA 1
ATOM 3269 C C . VAL B 1 81 ? 19.609 -22.828 -6.199 1 85.25 81 VAL B C 1
ATOM 3271 O O . VAL B 1 81 ? 20.578 -22.078 -6.008 1 85.25 81 VAL B O 1
ATOM 3274 N N . ASP B 1 82 ? 19.531 -24.031 -5.758 1 80.75 82 ASP B N 1
ATOM 3275 C CA . ASP B 1 82 ? 20.562 -24.547 -4.875 1 80.75 82 ASP B CA 1
ATOM 3276 C C . ASP B 1 82 ? 21.891 -24.719 -5.621 1 80.75 82 ASP B C 1
ATOM 3278 O O . ASP B 1 82 ? 22.953 -24.812 -5 1 80.75 82 ASP B O 1
ATOM 3282 N N . GLU B 1 83 ? 21.812 -24.688 -6.918 1 82.69 83 GLU B N 1
ATOM 3283 C CA . GLU B 1 83 ? 23.016 -24.859 -7.738 1 82.69 83 GLU B CA 1
ATOM 3284 C C . GLU B 1 83 ? 23.531 -23.531 -8.25 1 82.69 83 GLU B C 1
ATOM 3286 O O . GLU B 1 83 ? 24.547 -23.469 -8.945 1 82.69 83 GLU B O 1
ATOM 3291 N N . MET B 1 84 ? 22.844 -22.562 -7.867 1 81.94 84 MET B N 1
ATOM 3292 C CA . MET B 1 84 ? 23.234 -21.25 -8.359 1 81.94 84 MET B CA 1
ATOM 3293 C C . MET B 1 84 ? 24.281 -20.609 -7.441 1 81.94 84 MET B C 1
ATOM 3295 O O . MET B 1 84 ? 24.203 -20.75 -6.219 1 81.94 84 MET B O 1
ATOM 3299 N N . ASP B 1 85 ? 25.297 -20.125 -8.031 1 81.62 85 ASP B N 1
ATOM 3300 C CA . ASP B 1 85 ? 26.266 -19.266 -7.344 1 81.62 85 ASP B CA 1
ATOM 3301 C C . ASP B 1 85 ? 26.516 -17.984 -8.125 1 81.62 85 ASP B C 1
ATOM 3303 O O . ASP B 1 85 ? 25.906 -17.766 -9.172 1 81.62 85 ASP B O 1
ATOM 3307 N N . GLU B 1 86 ? 27.281 -17.109 -7.52 1 80.62 86 GLU B N 1
ATOM 3308 C CA . GLU B 1 86 ? 27.5 -15.797 -8.102 1 80.62 86 GLU B CA 1
ATOM 3309 C C . GLU B 1 86 ? 28.078 -15.906 -9.508 1 80.62 86 GLU B C 1
ATOM 3311 O O . GLU B 1 86 ? 27.688 -15.156 -10.406 1 80.62 86 GLU B O 1
ATOM 3316 N N . ASP B 1 87 ? 28.922 -16.828 -9.695 1 82.94 87 ASP B N 1
ATOM 3317 C CA . ASP B 1 87 ? 29.578 -16.984 -10.984 1 82.94 87 ASP B CA 1
ATOM 3318 C C . ASP B 1 87 ? 28.609 -17.469 -12.055 1 82.94 87 ASP B C 1
ATOM 3320 O O . ASP B 1 87 ? 28.641 -17 -13.195 1 82.94 87 ASP B O 1
ATOM 3324 N N . LYS B 1 88 ? 27.75 -18.328 -11.68 1 83.69 88 LYS B N 1
ATOM 3325 C CA . LYS B 1 88 ? 26.797 -18.875 -12.633 1 83.69 88 LYS B CA 1
ATOM 3326 C C . LYS B 1 88 ? 25.781 -17.797 -13.062 1 83.69 88 LYS B C 1
ATOM 3328 O O . LYS B 1 88 ? 25.438 -17.703 -14.242 1 83.69 88 LYS B O 1
ATOM 3333 N N . LEU B 1 89 ? 25.375 -17.062 -12.148 1 81.38 89 LEU B N 1
ATOM 3334 C CA . LEU B 1 89 ? 24.438 -15.992 -12.469 1 81.38 89 LEU B CA 1
ATOM 3335 C C . LEU B 1 89 ? 25.062 -14.992 -13.438 1 81.38 89 LEU B C 1
ATOM 3337 O O . LEU B 1 89 ? 24.406 -14.516 -14.359 1 81.38 89 LEU B O 1
ATOM 3341 N N . LYS B 1 90 ? 26.328 -14.703 -13.156 1 82.75 90 LYS B N 1
ATOM 3342 C CA . LYS B 1 90 ? 27.062 -13.789 -14.023 1 82.75 90 LYS B CA 1
ATOM 3343 C C . LYS B 1 90 ? 27.266 -14.383 -15.414 1 82.75 90 LYS B C 1
ATOM 3345 O O . LYS B 1 90 ? 27.109 -13.688 -16.422 1 82.75 90 LYS B O 1
ATOM 3350 N N . GLU B 1 91 ? 27.547 -15.594 -15.391 1 86.75 91 GLU B N 1
ATOM 3351 C CA . GLU B 1 91 ? 27.781 -16.281 -16.656 1 86.75 91 GLU B CA 1
ATOM 3352 C C . GLU B 1 91 ? 26.516 -16.281 -17.516 1 86.75 91 GLU B C 1
ATOM 3354 O O . GLU B 1 91 ? 26.609 -16.188 -18.75 1 86.75 91 GLU B O 1
ATOM 3359 N N . LEU B 1 92 ? 25.453 -16.328 -16.844 1 86.94 92 LEU B N 1
ATOM 3360 C CA . LEU B 1 92 ? 24.188 -16.375 -17.562 1 86.94 92 LEU B CA 1
ATOM 3361 C C . LEU B 1 92 ? 23.797 -14.984 -18.062 1 86.94 92 LEU B C 1
ATOM 3363 O O . LEU B 1 92 ? 22.906 -14.844 -18.906 1 86.94 92 LEU B O 1
ATOM 3367 N N . GLY B 1 93 ? 24.422 -13.938 -17.5 1 87.94 93 GLY B N 1
ATOM 3368 C CA . GLY B 1 93 ? 24.188 -12.578 -17.938 1 87.94 93 GLY B CA 1
ATOM 3369 C C . GLY B 1 93 ? 22.875 -12 -17.422 1 87.94 93 GLY B C 1
ATOM 3370 O O . GLY B 1 93 ? 22.281 -11.141 -18.078 1 87.94 93 GLY B O 1
ATOM 3371 N N . VAL B 1 94 ? 22.469 -12.461 -16.359 1 92 94 VAL B N 1
ATOM 3372 C CA . VAL B 1 94 ? 21.172 -12.023 -15.828 1 92 94 VAL B CA 1
ATOM 3373 C C . VAL B 1 94 ? 21.266 -10.57 -15.367 1 92 94 VAL B C 1
ATOM 3375 O O . VAL B 1 94 ? 22.125 -10.227 -14.547 1 92 94 VAL B O 1
ATOM 3378 N N . ASP B 1 95 ? 20.391 -9.727 -15.922 1 93.44 95 ASP B N 1
ATOM 3379 C CA . ASP B 1 95 ? 20.359 -8.328 -15.5 1 93.44 95 ASP B CA 1
ATOM 3380 C C . ASP B 1 95 ? 19.047 -8 -14.797 1 93.44 95 ASP B C 1
ATOM 3382 O O . ASP B 1 95 ? 18.906 -6.945 -14.172 1 93.44 95 ASP B O 1
ATOM 3386 N N . THR B 1 96 ? 18.094 -8.922 -14.93 1 95.44 96 THR B N 1
ATOM 3387 C CA . THR B 1 96 ? 16.766 -8.75 -14.344 1 95.44 96 THR B CA 1
ATOM 3388 C C . THR B 1 96 ? 16.328 -10.016 -13.609 1 95.44 96 THR B C 1
ATOM 3390 O O . THR B 1 96 ? 16.422 -11.117 -14.148 1 95.44 96 THR B O 1
ATOM 3393 N N . LEU B 1 97 ? 15.93 -9.812 -12.383 1 94.62 97 LEU B N 1
ATOM 3394 C CA . LEU B 1 97 ? 15.477 -10.922 -11.555 1 94.62 97 LEU B CA 1
ATOM 3395 C C . LEU B 1 97 ? 14.031 -10.727 -11.117 1 94.62 97 LEU B C 1
ATOM 3397 O O . LEU B 1 97 ? 13.688 -9.703 -10.523 1 94.62 97 LEU B O 1
ATOM 3401 N N . CYS B 1 98 ? 13.172 -11.617 -11.484 1 96.88 98 CYS B N 1
ATOM 3402 C CA . CYS B 1 98 ? 11.828 -11.758 -10.922 1 96.88 98 CYS B CA 1
ATOM 3403 C C . CYS B 1 98 ? 11.82 -12.766 -9.781 1 96.88 98 CYS B C 1
ATOM 3405 O O . CYS B 1 98 ? 11.859 -13.977 -10.023 1 96.88 98 CYS B O 1
ATOM 3407 N N . LEU B 1 99 ? 11.742 -12.219 -8.594 1 95.44 99 LEU B N 1
ATOM 3408 C CA . LEU B 1 99 ? 11.867 -13.062 -7.41 1 95.44 99 LEU B CA 1
ATOM 3409 C C . LEU B 1 99 ? 10.492 -13.414 -6.855 1 95.44 99 LEU B C 1
ATOM 3411 O O . LEU B 1 99 ? 9.836 -12.586 -6.219 1 95.44 99 LEU B O 1
ATOM 3415 N N . ILE B 1 100 ? 10.086 -14.625 -7.062 1 95.19 100 ILE B N 1
ATOM 3416 C CA . ILE B 1 100 ? 8.844 -15.203 -6.559 1 95.19 100 ILE B CA 1
ATOM 3417 C C . ILE B 1 100 ? 9.164 -16.234 -5.477 1 95.19 100 ILE B C 1
ATOM 3419 O O . ILE B 1 100 ? 9.797 -17.25 -5.75 1 95.19 100 ILE B O 1
ATOM 3423 N N . PRO B 1 101 ? 8.75 -15.883 -4.254 1 89.38 101 PRO B N 1
ATOM 3424 C CA . PRO B 1 101 ? 9.055 -16.844 -3.182 1 89.38 101 PRO B CA 1
ATOM 3425 C C . PRO B 1 101 ? 8.383 -18.188 -3.385 1 89.38 101 PRO B C 1
ATOM 3427 O O . PRO B 1 101 ? 7.238 -18.25 -3.85 1 89.38 101 PRO B O 1
ATOM 3430 N N . PRO B 1 102 ? 9.133 -19.203 -3.057 1 79.44 102 PRO B N 1
ATOM 3431 C CA . PRO B 1 102 ? 8.523 -20.531 -3.137 1 79.44 102 PRO B CA 1
ATOM 3432 C C . PRO B 1 102 ? 7.508 -20.781 -2.023 1 79.44 102 PRO B C 1
ATOM 3434 O O . PRO B 1 102 ? 7.523 -20.094 -1.001 1 79.44 102 PRO B O 1
ATOM 3437 N N . ALA B 1 103 ? 6.648 -21.703 -2.295 1 69.31 103 ALA B N 1
ATOM 3438 C CA . ALA B 1 103 ? 5.746 -22.141 -1.239 1 69.31 103 ALA B CA 1
ATOM 3439 C C . ALA B 1 103 ? 6.41 -23.203 -0.364 1 69.31 103 ALA B C 1
ATOM 3441 O O . ALA B 1 103 ? 6.004 -24.375 -0.372 1 69.31 103 ALA B O 1
ATOM 3442 N N . ARG B 1 104 ? 7.508 -22.844 0.317 1 73.81 104 ARG B N 1
ATOM 3443 C CA . ARG B 1 104 ? 8.242 -23.781 1.169 1 73.81 104 ARG B CA 1
ATOM 3444 C C . ARG B 1 104 ? 8.531 -23.156 2.533 1 73.81 104 ARG B C 1
ATOM 3446 O O . ARG B 1 104 ? 8.555 -21.938 2.674 1 73.81 104 ARG B O 1
ATOM 3453 N N . LYS B 1 105 ? 8.719 -24.031 3.504 1 70.81 105 LYS B N 1
ATOM 3454 C CA . LYS B 1 105 ? 8.969 -23.609 4.875 1 70.81 105 LYS B CA 1
ATOM 3455 C C . LYS B 1 105 ? 10.266 -22.812 4.973 1 70.81 105 LYS B C 1
ATOM 3457 O O . LYS B 1 105 ? 10.375 -21.875 5.762 1 70.81 105 LYS B O 1
ATOM 3462 N N . ASP B 1 106 ? 11.258 -23.203 4.137 1 73.06 106 ASP B N 1
ATOM 3463 C CA . ASP B 1 106 ? 12.562 -22.547 4.227 1 73.06 106 ASP B CA 1
ATOM 3464 C C . ASP B 1 106 ? 12.68 -21.422 3.205 1 73.06 106 ASP B C 1
ATOM 3466 O O . ASP B 1 106 ? 13.789 -21.047 2.811 1 73.06 106 ASP B O 1
ATOM 3470 N N . LYS B 1 107 ? 11.586 -20.844 2.799 1 71.25 107 LYS B N 1
ATOM 3471 C CA . LYS B 1 107 ? 11.516 -19.844 1.734 1 71.25 107 LYS B CA 1
ATOM 3472 C C . LYS B 1 107 ? 12.391 -18.641 2.055 1 71.25 107 LYS B C 1
ATOM 3474 O O . LYS B 1 107 ? 13.055 -18.094 1.169 1 71.25 107 LYS B O 1
ATOM 3479 N N . ALA B 1 108 ? 12.367 -18.266 3.281 1 74.06 108 ALA B N 1
ATOM 3480 C CA . ALA B 1 108 ? 13.117 -17.062 3.648 1 74.06 108 ALA B CA 1
ATOM 3481 C C . ALA B 1 108 ? 14.609 -17.25 3.396 1 74.06 108 ALA B C 1
ATOM 3483 O O . ALA B 1 108 ? 15.281 -16.359 2.881 1 74.06 108 ALA B O 1
ATOM 3484 N N . LYS B 1 109 ? 15.062 -18.359 3.723 1 77.44 109 LYS B N 1
ATOM 3485 C CA . LYS B 1 109 ? 16.469 -18.672 3.523 1 77.44 109 LYS B CA 1
ATOM 3486 C C . LYS B 1 109 ? 16.828 -18.688 2.039 1 77.44 109 LYS B C 1
ATOM 3488 O O . LYS B 1 109 ? 17.844 -18.125 1.632 1 77.44 109 LYS B O 1
ATOM 3493 N N . LEU B 1 110 ? 15.969 -19.266 1.295 1 75.75 110 LEU B N 1
ATOM 3494 C CA . LEU B 1 110 ? 16.219 -19.391 -0.138 1 75.75 110 LEU B CA 1
ATOM 3495 C C . LEU B 1 110 ? 16.156 -18.031 -0.825 1 75.75 110 LEU B C 1
ATOM 3497 O O . LEU B 1 110 ? 17 -17.719 -1.665 1 75.75 110 LEU B O 1
ATOM 3501 N N . VAL B 1 111 ? 15.18 -17.25 -0.452 1 78.44 111 VAL B N 1
ATOM 3502 C CA . VAL B 1 111 ? 15.039 -15.906 -1.013 1 78.44 111 VAL B CA 1
ATOM 3503 C C . VAL B 1 111 ? 16.25 -15.062 -0.638 1 78.44 111 VAL B C 1
ATOM 3505 O O . VAL B 1 111 ? 16.812 -14.359 -1.484 1 78.44 111 VAL B O 1
ATOM 3508 N N . LYS B 1 112 ? 16.609 -15.227 0.56 1 80.44 112 LYS B N 1
ATOM 3509 C CA . LYS B 1 112 ? 17.797 -14.492 1.01 1 80.44 112 LYS B CA 1
ATOM 3510 C C . LYS B 1 112 ? 19.016 -14.891 0.199 1 80.44 112 LYS B C 1
ATOM 3512 O O . LYS B 1 112 ? 19.828 -14.031 -0.176 1 80.44 112 LYS B O 1
ATOM 3517 N N . GLN B 1 113 ? 19.109 -16.094 -0.047 1 81.31 113 GLN B N 1
ATOM 3518 C CA . GLN B 1 113 ? 20.234 -16.609 -0.824 1 81.31 113 GLN B CA 1
ATOM 3519 C C . GLN B 1 113 ? 20.25 -16.016 -2.229 1 81.31 113 GLN B C 1
ATOM 3521 O O . GLN B 1 113 ? 21.297 -15.57 -2.707 1 81.31 113 GLN B O 1
ATOM 3526 N N . ILE B 1 114 ? 19.156 -15.984 -2.805 1 81.94 114 ILE B N 1
ATOM 3527 C CA . ILE B 1 114 ? 19.062 -15.477 -4.168 1 81.94 114 ILE B CA 1
ATOM 3528 C C . ILE B 1 114 ? 19.344 -13.977 -4.184 1 81.94 114 ILE B C 1
ATOM 3530 O O . ILE B 1 114 ? 20.047 -13.477 -5.074 1 81.94 114 ILE B O 1
ATOM 3534 N N . LEU B 1 115 ? 18.781 -13.328 -3.176 1 82.44 115 LEU B N 1
ATOM 3535 C CA . LEU B 1 115 ? 19.016 -11.891 -3.082 1 82.44 115 LEU B CA 1
ATOM 3536 C C . LEU B 1 115 ? 20.484 -11.594 -2.867 1 82.44 115 LEU B C 1
ATOM 3538 O O . LEU B 1 115 ? 21.031 -10.672 -3.48 1 82.44 115 LEU B O 1
ATOM 3542 N N . GLU B 1 116 ? 21.094 -12.375 -2.096 1 82.62 116 GLU B N 1
ATOM 3543 C CA . GLU B 1 116 ? 22.516 -12.211 -1.846 1 82.62 116 GLU B CA 1
ATOM 3544 C C . GLU B 1 116 ? 23.328 -12.516 -3.098 1 82.62 116 GLU B C 1
ATOM 3546 O O . GLU B 1 116 ? 24.312 -11.828 -3.389 1 82.62 116 GLU B O 1
ATOM 3551 N N . LEU B 1 117 ? 22.938 -13.539 -3.787 1 81 117 LEU B N 1
ATOM 3552 C CA . LEU B 1 117 ? 23.609 -13.891 -5.027 1 81 117 LEU B CA 1
ATOM 3553 C C . LEU B 1 117 ? 23.469 -12.773 -6.059 1 81 117 LEU B C 1
ATOM 3555 O O . LEU B 1 117 ? 24.453 -12.422 -6.73 1 81 117 LEU B O 1
ATOM 3559 N N . GLY B 1 118 ? 22.312 -12.297 -6.188 1 78.19 118 GLY B N 1
ATOM 3560 C CA . GLY B 1 118 ? 22.094 -11.18 -7.098 1 78.19 118 GLY B CA 1
ATOM 3561 C C . GLY B 1 118 ? 22.938 -9.969 -6.777 1 78.19 118 GLY B C 1
ATOM 3562 O O . GLY B 1 118 ? 23.5 -9.336 -7.676 1 78.19 118 GLY B O 1
ATOM 3563 N N . LYS B 1 119 ? 23.031 -9.727 -5.52 1 79.56 119 LYS B N 1
ATOM 3564 C CA . LYS B 1 119 ? 23.844 -8.602 -5.062 1 79.56 119 LYS B CA 1
ATOM 3565 C C . LYS B 1 119 ? 25.312 -8.828 -5.371 1 79.56 119 LYS B C 1
ATOM 3567 O O . LYS B 1 119 ? 26 -7.918 -5.832 1 79.56 119 LYS B O 1
ATOM 3572 N N . LYS B 1 120 ? 25.75 -9.953 -5.125 1 78 120 LYS B N 1
ATOM 3573 C CA . LYS B 1 120 ? 27.156 -10.281 -5.277 1 78 120 LYS B CA 1
ATOM 3574 C C . LYS B 1 120 ? 27.547 -10.352 -6.754 1 78 120 LYS B C 1
ATOM 3576 O O . LYS B 1 120 ? 28.703 -10.086 -7.109 1 78 120 LYS B O 1
ATOM 3581 N N . SER B 1 121 ? 26.609 -10.695 -7.594 1 79.75 121 SER B N 1
ATOM 3582 C CA . SER B 1 121 ? 26.922 -10.867 -9.008 1 79.75 121 SER B CA 1
ATOM 3583 C C . SER B 1 121 ? 27.188 -9.523 -9.688 1 79.75 121 SER B C 1
ATOM 3585 O O . SER B 1 121 ? 27.828 -9.469 -10.727 1 79.75 121 SER B O 1
ATOM 3587 N N . LYS B 1 122 ? 26.688 -8.484 -9.117 1 78.81 122 LYS B N 1
ATOM 3588 C CA . LYS B 1 122 ? 26.812 -7.117 -9.609 1 78.81 122 LYS B CA 1
ATOM 3589 C C . LYS B 1 122 ? 26.297 -7 -11.047 1 78.81 122 LYS B C 1
ATOM 3591 O O . LYS B 1 122 ? 26.75 -6.141 -11.805 1 78.81 122 LYS B O 1
ATOM 3596 N N . SER B 1 123 ? 25.453 -7.91 -11.43 1 83.12 123 SER B N 1
ATOM 3597 C CA . SER B 1 123 ? 24.891 -7.879 -12.773 1 83.12 123 SER B CA 1
ATOM 3598 C C . SER B 1 123 ? 23.391 -7.605 -12.727 1 83.12 123 SER B C 1
ATOM 3600 O O . SER B 1 123 ? 22.797 -7.129 -13.703 1 83.12 123 SER B O 1
ATOM 3602 N N . VAL B 1 124 ? 22.781 -7.902 -11.711 1 91.25 124 VAL B N 1
ATOM 3603 C CA . VAL B 1 124 ? 21.328 -7.812 -11.617 1 91.25 124 VAL B CA 1
ATOM 3604 C C . VAL B 1 124 ? 20.922 -6.391 -11.227 1 91.25 124 VAL B C 1
ATOM 3606 O O . VAL B 1 124 ? 20.812 -6.07 -10.047 1 91.25 124 VAL B O 1
ATOM 3609 N N . LYS B 1 125 ? 20.641 -5.695 -12.156 1 92.44 125 LYS B N 1
ATOM 3610 C CA . LYS B 1 125 ? 20.25 -4.305 -11.945 1 92.44 125 LYS B CA 1
ATOM 3611 C C . LYS B 1 125 ? 18.797 -4.211 -11.5 1 92.44 125 LYS B C 1
ATOM 3613 O O . LYS B 1 125 ? 18.469 -3.506 -10.539 1 92.44 125 LYS B O 1
ATOM 3618 N N . ASN B 1 126 ? 17.922 -4.926 -12.227 1 95.44 126 ASN B N 1
ATOM 3619 C CA . ASN B 1 126 ? 16.484 -4.887 -11.984 1 95.44 126 ASN B CA 1
ATOM 3620 C C . ASN B 1 126 ? 16.047 -6.047 -11.094 1 95.44 126 ASN B C 1
ATOM 3622 O O . ASN B 1 126 ? 16.375 -7.203 -11.359 1 95.44 126 ASN B O 1
ATOM 3626 N N . LEU B 1 127 ? 15.336 -5.695 -10.023 1 95.31 127 LEU B N 1
ATOM 3627 C CA . LEU B 1 127 ? 14.789 -6.695 -9.117 1 95.31 127 LEU B CA 1
ATOM 3628 C C . LEU B 1 127 ? 13.297 -6.473 -8.898 1 95.31 127 LEU B C 1
ATOM 3630 O O . LEU B 1 127 ? 12.891 -5.445 -8.344 1 95.31 127 LEU B O 1
ATOM 3634 N N . VAL B 1 128 ? 12.5 -7.387 -9.406 1 97.31 128 VAL B N 1
ATOM 3635 C CA . VAL B 1 128 ? 11.062 -7.359 -9.156 1 97.31 128 VAL B CA 1
ATOM 3636 C C . VAL B 1 128 ? 10.688 -8.453 -8.156 1 97.31 128 VAL B C 1
ATOM 3638 O O . VAL B 1 128 ? 10.836 -9.641 -8.445 1 97.31 128 VAL B O 1
ATOM 3641 N N . PHE B 1 129 ? 10.242 -8.031 -6.977 1 96.94 129 PHE B N 1
ATOM 3642 C CA . PHE B 1 129 ? 9.922 -8.961 -5.895 1 96.94 129 PHE B CA 1
ATOM 3643 C C . PHE B 1 129 ? 8.414 -9.117 -5.742 1 96.94 129 PHE B C 1
ATOM 3645 O O . PHE B 1 129 ? 7.703 -8.125 -5.559 1 96.94 129 PHE B O 1
ATOM 3652 N N . LEU B 1 130 ? 7.953 -10.383 -5.812 1 97.62 130 LEU B N 1
ATOM 3653 C CA . LEU B 1 130 ? 6.539 -10.664 -5.574 1 97.62 130 LEU B CA 1
ATOM 3654 C C . LEU B 1 130 ? 6.277 -10.914 -4.094 1 97.62 130 LEU B C 1
ATOM 3656 O O . LEU B 1 130 ? 6.66 -11.961 -3.561 1 97.62 130 LEU B O 1
ATOM 3660 N N . SER B 1 131 ? 5.707 -9.977 -3.48 1 97.06 131 SER B N 1
ATOM 3661 C CA . SER B 1 131 ? 5.277 -10.062 -2.088 1 97.06 131 SER B CA 1
ATOM 3662 C C . SER B 1 131 ? 3.793 -10.398 -1.985 1 97.06 131 SER B C 1
ATOM 3664 O O . SER B 1 131 ? 3.23 -11.023 -2.883 1 97.06 131 SER B O 1
ATOM 3666 N N . SER B 1 132 ? 3.189 -10.156 -0.782 1 97.12 132 SER B N 1
ATOM 3667 C CA . SER B 1 132 ? 1.798 -10.531 -0.562 1 97.12 132 SER B CA 1
ATOM 3668 C C . SER B 1 132 ? 1.029 -9.43 0.15 1 97.12 132 SER B C 1
ATOM 3670 O O . SER B 1 132 ? 1.48 -8.906 1.174 1 97.12 132 SER B O 1
ATOM 3672 N N . ALA B 1 133 ? -0.105 -9.109 -0.515 1 97.81 133 ALA B N 1
ATOM 3673 C CA . ALA B 1 133 ? -1.04 -8.289 0.249 1 97.81 133 ALA B CA 1
ATOM 3674 C C . ALA B 1 133 ? -1.488 -9.008 1.52 1 97.81 133 ALA B C 1
ATOM 3676 O O . ALA B 1 133 ? -1.604 -10.234 1.539 1 97.81 133 ALA B O 1
ATOM 3677 N N . GLY B 1 134 ? -1.771 -8.289 2.559 1 97.56 134 GLY B N 1
ATOM 3678 C CA . GLY B 1 134 ? -2.109 -8.867 3.848 1 97.56 134 GLY B CA 1
ATOM 3679 C C . GLY B 1 134 ? -0.939 -8.898 4.812 1 97.56 134 GLY B C 1
ATOM 3680 O O . GLY B 1 134 ? -1.133 -8.938 6.031 1 97.56 134 GLY B O 1
ATOM 3681 N N . CYS B 1 135 ? 0.281 -8.852 4.246 1 97.88 135 CYS B N 1
ATOM 3682 C CA . CYS B 1 135 ? 1.444 -8.898 5.125 1 97.88 135 CYS B CA 1
ATOM 3683 C C . CYS B 1 135 ? 1.51 -7.664 6.016 1 97.88 135 CYS B C 1
ATOM 3685 O O . CYS B 1 135 ? 2.068 -7.715 7.113 1 97.88 135 CYS B O 1
ATOM 3687 N N . ASP B 1 136 ? 0.938 -6.551 5.566 1 98 136 ASP B N 1
ATOM 3688 C CA . ASP B 1 136 ? 0.917 -5.309 6.34 1 98 136 ASP B CA 1
ATOM 3689 C C . ASP B 1 136 ? -0.033 -5.422 7.531 1 98 136 ASP B C 1
ATOM 3691 O O . ASP B 1 136 ? 0.198 -4.809 8.57 1 98 136 ASP B O 1
ATOM 3695 N N . TYR B 1 137 ? -1.058 -6.254 7.406 1 98.25 137 TYR B N 1
ATOM 3696 C CA . TYR B 1 137 ? -2.061 -6.379 8.461 1 98.25 137 TYR B CA 1
ATOM 3697 C C . TYR B 1 137 ? -1.787 -7.602 9.328 1 98.25 137 TYR B C 1
ATOM 3699 O O . TYR B 1 137 ? -2.357 -7.738 10.414 1 98.25 137 TYR B O 1
ATOM 3707 N N . ALA B 1 138 ? -0.89 -8.445 8.891 1 97.81 138 ALA B N 1
ATOM 3708 C CA . ALA B 1 138 ? -0.543 -9.664 9.625 1 97.81 138 ALA B CA 1
ATOM 3709 C C . ALA B 1 138 ? 0.264 -9.344 10.875 1 97.81 138 ALA B C 1
ATOM 3711 O O . ALA B 1 138 ? 0.977 -8.336 10.922 1 97.81 138 ALA B O 1
ATOM 3712 N N . GLU B 1 139 ? 0.074 -10.141 11.812 1 95.5 139 GLU B N 1
ATOM 3713 C CA . GLU B 1 139 ? 0.849 -10.078 13.047 1 95.5 139 GLU B CA 1
ATOM 3714 C C . GLU B 1 139 ? 1.77 -11.289 13.188 1 95.5 139 GLU B C 1
ATOM 3716 O O . GLU B 1 139 ? 1.396 -12.398 12.82 1 95.5 139 GLU B O 1
ATOM 3721 N N . ARG B 1 140 ? 2.9 -11.062 13.773 1 93.19 140 ARG B N 1
ATOM 3722 C CA . ARG B 1 140 ? 3.92 -12.109 13.852 1 93.19 140 ARG B CA 1
ATOM 3723 C C . ARG B 1 140 ? 3.42 -13.305 14.641 1 93.19 140 ARG B C 1
ATOM 3725 O O . ARG B 1 140 ? 3.762 -14.453 14.336 1 93.19 140 ARG B O 1
ATOM 3732 N N . ASP B 1 141 ? 2.67 -13.07 15.617 1 93.75 141 ASP B N 1
ATOM 3733 C CA . ASP B 1 141 ? 2.25 -14.141 16.516 1 93.75 141 ASP B CA 1
ATOM 3734 C C . ASP B 1 141 ? 1.028 -14.875 15.961 1 93.75 141 ASP B C 1
ATOM 3736 O O . ASP B 1 141 ? 0.753 -16.016 16.344 1 93.75 141 ASP B O 1
ATOM 3740 N N . LYS B 1 142 ? 0.296 -14.305 15.078 1 95.19 142 LYS B N 1
ATOM 3741 C CA . LYS B 1 142 ? -0.951 -14.898 14.602 1 95.19 142 LYS B CA 1
ATOM 3742 C C . LYS B 1 142 ? -0.821 -15.367 13.156 1 95.19 142 LYS B C 1
ATOM 3744 O O . LYS B 1 142 ? -1.289 -16.453 12.797 1 95.19 142 LYS B O 1
ATOM 3749 N N . GLN B 1 143 ? -0.29 -14.586 12.336 1 96.5 143 GLN B N 1
ATOM 3750 C CA . GLN B 1 143 ? -0.093 -14.891 10.922 1 96.5 143 GLN B CA 1
ATOM 3751 C C . GLN B 1 143 ? 1.378 -14.773 10.531 1 96.5 143 GLN B C 1
ATOM 3753 O O . GLN B 1 143 ? 1.734 -13.984 9.664 1 96.5 143 GLN B O 1
ATOM 3758 N N . PRO B 1 144 ? 2.229 -15.656 11.047 1 93.62 144 PRO B N 1
ATOM 3759 C CA . PRO B 1 144 ? 3.676 -15.516 10.875 1 93.62 144 PRO B CA 1
ATOM 3760 C C . PRO B 1 144 ? 4.113 -15.695 9.422 1 93.62 144 PRO B C 1
ATOM 3762 O O . PRO B 1 144 ? 5.047 -15.023 8.969 1 93.62 144 PRO B O 1
ATOM 3765 N N . HIS B 1 145 ? 3.521 -16.578 8.617 1 92.19 145 HIS B N 1
ATOM 3766 C CA . HIS B 1 145 ? 3.939 -16.828 7.246 1 92.19 145 HIS B CA 1
ATOM 3767 C C . HIS B 1 145 ? 3.625 -15.648 6.34 1 92.19 145 HIS B C 1
ATOM 3769 O O . HIS B 1 145 ? 4.387 -15.352 5.418 1 92.19 145 HIS B O 1
ATOM 3775 N N . LEU B 1 146 ? 2.562 -14.977 6.656 1 94.38 146 LEU B N 1
ATOM 3776 C CA . LEU B 1 146 ? 2.229 -13.766 5.918 1 94.38 146 LEU B CA 1
ATOM 3777 C C . LEU B 1 146 ? 3.137 -12.609 6.328 1 94.38 146 LEU B C 1
ATOM 3779 O O . LEU B 1 146 ? 3.654 -11.891 5.469 1 94.38 146 LEU B O 1
ATOM 3783 N N . ARG B 1 147 ? 3.359 -12.484 7.637 1 95.5 147 ARG B N 1
ATOM 3784 C CA . ARG B 1 147 ? 4.141 -11.367 8.156 1 95.5 147 ARG B CA 1
ATOM 3785 C C . ARG B 1 147 ? 5.594 -11.453 7.699 1 95.5 147 ARG B C 1
ATOM 3787 O O . ARG B 1 147 ? 6.262 -10.438 7.531 1 95.5 147 ARG B O 1
ATOM 3794 N N . GLU B 1 148 ? 6.031 -12.641 7.406 1 92.88 148 GLU B N 1
ATOM 3795 C CA . GLU B 1 148 ? 7.402 -12.875 6.969 1 92.88 148 GLU B CA 1
ATOM 3796 C C . GLU B 1 148 ? 7.715 -12.109 5.688 1 92.88 148 GLU B C 1
ATOM 3798 O O . GLU B 1 148 ? 8.867 -11.758 5.43 1 92.88 148 GLU B O 1
ATOM 3803 N N . PHE B 1 149 ? 6.762 -11.812 4.906 1 94.69 149 PHE B N 1
ATOM 3804 C CA . PHE B 1 149 ? 6.965 -11.109 3.646 1 94.69 149 PHE B CA 1
ATOM 3805 C C . PHE B 1 149 ? 7.492 -9.695 3.893 1 94.69 149 PHE B C 1
ATOM 3807 O O . PHE B 1 149 ? 8.219 -9.148 3.062 1 94.69 149 PHE B O 1
ATOM 3814 N N . ILE B 1 150 ? 7.172 -9.078 5.031 1 96.19 150 ILE B N 1
ATOM 3815 C CA . ILE B 1 150 ? 7.703 -7.77 5.371 1 96.19 150 ILE B CA 1
ATOM 3816 C C . ILE B 1 150 ? 9.227 -7.836 5.461 1 96.19 150 ILE B C 1
ATOM 3818 O O . ILE B 1 150 ? 9.93 -6.973 4.93 1 96.19 150 ILE B O 1
ATOM 3822 N N . HIS B 1 151 ? 9.664 -8.859 6.125 1 93.56 151 HIS B N 1
ATOM 3823 C CA . HIS B 1 151 ? 11.109 -9.062 6.223 1 93.56 151 HIS B CA 1
ATOM 3824 C C . HIS B 1 151 ? 11.734 -9.281 4.848 1 93.56 151 HIS B C 1
ATOM 3826 O O . HIS B 1 151 ? 12.789 -8.719 4.547 1 93.56 151 HIS B O 1
ATOM 3832 N N . LEU B 1 152 ? 11.102 -10.031 4.016 1 93.12 152 LEU B N 1
ATOM 3833 C CA . LEU B 1 152 ? 11.602 -10.312 2.674 1 93.12 152 LEU B CA 1
ATOM 3834 C C . LEU B 1 152 ? 11.625 -9.039 1.831 1 93.12 152 LEU B C 1
ATOM 3836 O O . LEU B 1 152 ? 12.539 -8.836 1.032 1 93.12 152 LEU B O 1
ATOM 3840 N N . GLU B 1 153 ? 10.633 -8.219 2 1 96 153 GLU B N 1
ATOM 3841 C CA . GLU B 1 153 ? 10.625 -6.938 1.301 1 96 153 GLU B CA 1
ATOM 3842 C C . GLU B 1 153 ? 11.828 -6.086 1.692 1 96 153 GLU B C 1
ATOM 3844 O O . GLU B 1 153 ? 12.461 -5.465 0.835 1 96 153 GLU B O 1
ATOM 3849 N N . VAL B 1 154 ? 12.102 -6.074 2.963 1 94.81 154 VAL B N 1
ATOM 3850 C CA . VAL B 1 154 ? 13.219 -5.289 3.463 1 94.81 154 VAL B CA 1
ATOM 3851 C C . VAL B 1 154 ? 14.523 -5.789 2.84 1 94.81 154 VAL B C 1
ATOM 3853 O O . VAL B 1 154 ? 15.359 -4.992 2.412 1 94.81 154 VAL B O 1
ATOM 3856 N N . LEU B 1 155 ? 14.656 -7.043 2.719 1 91.69 155 LEU B N 1
ATOM 3857 C CA . LEU B 1 155 ? 15.828 -7.629 2.08 1 91.69 155 LEU B CA 1
ATOM 3858 C C . LEU B 1 155 ? 15.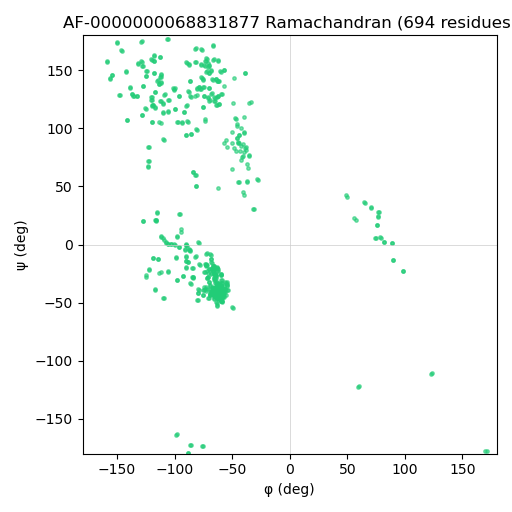898 -7.234 0.609 1 91.69 155 LEU B C 1
ATOM 3860 O O . LEU B 1 155 ? 16.984 -6.918 0.099 1 91.69 155 LEU B O 1
ATOM 3864 N N . ALA B 1 156 ? 14.812 -7.238 -0.043 1 92.62 156 ALA B N 1
ATOM 3865 C CA . ALA B 1 156 ? 14.758 -6.906 -1.465 1 92.62 156 ALA B CA 1
ATOM 3866 C C . ALA B 1 156 ? 15.125 -5.445 -1.704 1 92.62 156 ALA B C 1
ATOM 3868 O O . ALA B 1 156 ? 15.695 -5.105 -2.742 1 92.62 156 ALA B O 1
ATOM 3869 N N . MET B 1 157 ? 14.852 -4.609 -0.725 1 92.38 157 MET B N 1
ATOM 3870 C CA . MET B 1 157 ? 15.086 -3.176 -0.851 1 92.38 157 MET B CA 1
ATOM 3871 C C . MET B 1 157 ? 16.5 -2.818 -0.426 1 92.38 157 MET B C 1
ATOM 3873 O O . MET B 1 157 ? 17 -1.727 -0.726 1 92.38 157 MET B O 1
ATOM 3877 N N . ALA B 1 158 ? 17.172 -3.637 0.21 1 90.62 158 ALA B N 1
ATOM 3878 C CA . ALA B 1 158 ? 18.406 -3.355 0.926 1 90.62 158 ALA B CA 1
ATOM 3879 C C . ALA B 1 158 ? 19.484 -2.842 -0.024 1 90.62 158 ALA B C 1
ATOM 3881 O O . ALA B 1 158 ? 20.25 -1.938 0.323 1 90.62 158 ALA B O 1
ATOM 3882 N N . PRO B 1 159 ? 19.578 -3.348 -1.226 1 88.56 159 PRO B N 1
ATOM 3883 C CA . PRO B 1 159 ? 20.672 -2.908 -2.1 1 88.56 159 PRO B CA 1
ATOM 3884 C C . PRO B 1 159 ? 20.641 -1.406 -2.373 1 88.56 159 PRO B C 1
ATOM 3886 O O . PRO B 1 159 ? 21.672 -0.796 -2.611 1 88.56 159 PRO B O 1
ATOM 3889 N N . LYS B 1 160 ? 19.5 -0.799 -2.283 1 87.06 160 LYS B N 1
ATOM 3890 C CA . LYS B 1 160 ? 19.359 0.625 -2.572 1 87.06 160 LYS B CA 1
ATOM 3891 C C . LYS B 1 160 ? 20.188 1.467 -1.604 1 87.06 160 LYS B C 1
ATOM 3893 O O . LYS B 1 160 ? 20.562 2.592 -1.925 1 87.06 160 LYS B O 1
ATOM 3898 N N . SER B 1 161 ? 20.469 0.911 -0.485 1 88.31 161 SER B N 1
ATOM 3899 C CA . SER B 1 161 ? 21.219 1.652 0.53 1 88.31 161 SER B CA 1
ATOM 3900 C C . SER B 1 161 ? 22.625 1.101 0.697 1 88.31 161 SER B C 1
ATOM 3902 O O . SER B 1 161 ? 23.344 1.49 1.619 1 88.31 161 SER B O 1
ATOM 3904 N N . ASP B 1 162 ? 22.953 0.187 -0.122 1 87.75 162 ASP B N 1
ATOM 3905 C CA . ASP B 1 162 ? 24.25 -0.482 -0.016 1 87.75 162 ASP B CA 1
ATOM 3906 C C . ASP B 1 162 ? 25.141 -0.155 -1.214 1 87.75 162 ASP B C 1
ATOM 3908 O O . ASP B 1 162 ? 25.016 -0.778 -2.271 1 87.75 162 ASP B O 1
ATOM 3912 N N . GLU B 1 163 ? 26.062 0.646 -0.998 1 81.62 163 GLU B N 1
ATOM 3913 C CA . GLU B 1 163 ? 26.938 1.114 -2.072 1 81.62 163 GLU B CA 1
ATOM 3914 C C . GLU B 1 163 ? 27.797 -0.018 -2.613 1 81.62 163 GLU B C 1
ATOM 3916 O O . GLU B 1 163 ? 28.266 0.04 -3.754 1 81.62 163 GLU B O 1
ATOM 3921 N N . SER B 1 164 ? 27.969 -0.969 -1.835 1 82.5 164 SER B N 1
ATOM 3922 C CA . SER B 1 164 ? 28.859 -2.053 -2.229 1 82.5 164 SER B CA 1
ATOM 3923 C C . SER B 1 164 ? 28.234 -2.914 -3.322 1 82.5 164 SER B C 1
ATOM 3925 O O . SER B 1 164 ? 28.938 -3.705 -3.967 1 82.5 164 SER B O 1
ATOM 3927 N N . THR B 1 165 ? 26.984 -2.643 -3.598 1 82.75 165 THR B N 1
ATOM 3928 C CA . THR B 1 165 ? 26.297 -3.492 -4.566 1 82.75 165 THR B CA 1
ATOM 3929 C C . THR B 1 165 ? 26.438 -2.924 -5.977 1 82.75 165 THR B C 1
ATOM 3931 O O . THR B 1 165 ? 26.047 -3.568 -6.953 1 82.75 165 THR B O 1
ATOM 3934 N N . GLY B 1 166 ? 27.062 -1.736 -6.062 1 79.62 166 GLY B N 1
ATOM 3935 C CA . GLY B 1 166 ? 27.062 -1.091 -7.363 1 79.62 166 GLY B CA 1
ATOM 3936 C C . GLY B 1 166 ? 25.672 -0.785 -7.879 1 79.62 166 GLY B C 1
ATOM 3937 O O . GLY B 1 166 ? 24.859 -0.159 -7.184 1 79.62 166 GLY B O 1
ATOM 3938 N N . GLU B 1 167 ? 25.375 -1.358 -9.094 1 79.88 167 GLU B N 1
ATOM 3939 C CA . GLU B 1 167 ? 24.062 -1.094 -9.68 1 79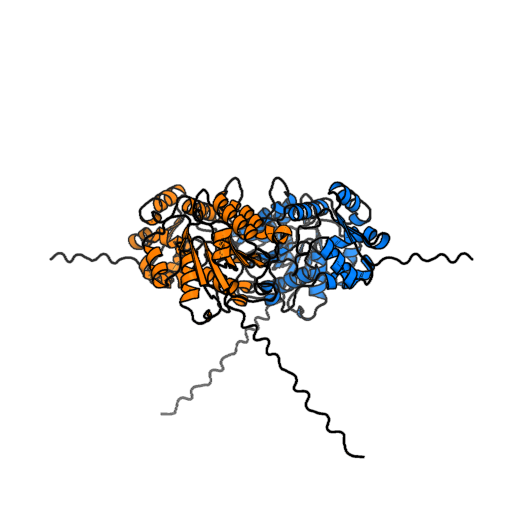.88 167 GLU B CA 1
ATOM 3940 C C . GLU B 1 167 ? 23.078 -2.223 -9.367 1 79.88 167 GLU B C 1
ATOM 3942 O O . GLU B 1 167 ? 21.906 -2.133 -9.695 1 79.88 167 GLU B O 1
ATOM 3947 N N . THR B 1 168 ? 23.609 -3.168 -8.711 1 77.56 168 THR B N 1
ATOM 3948 C CA . THR B 1 168 ? 22.781 -4.328 -8.438 1 77.56 168 THR B CA 1
ATOM 3949 C C . THR B 1 168 ? 21.625 -3.957 -7.516 1 77.56 168 THR B C 1
ATOM 3951 O O . THR B 1 168 ? 21.828 -3.379 -6.449 1 77.56 168 THR B O 1
ATOM 3954 N N . GLY B 1 169 ? 20.453 -4.23 -7.984 1 76.56 169 GLY B N 1
ATOM 3955 C CA . GLY B 1 169 ? 19.25 -4.027 -7.176 1 76.56 169 GLY B CA 1
ATOM 3956 C C . GLY B 1 169 ? 18.859 -2.568 -7.059 1 76.56 169 GLY B C 1
ATOM 3957 O O . GLY B 1 169 ? 17.984 -2.221 -6.254 1 76.56 169 GLY B O 1
ATOM 3958 N N . HIS B 1 170 ? 19.391 -1.771 -7.93 1 83.94 170 HIS B N 1
ATOM 3959 C CA . HIS B 1 170 ? 19.125 -0.344 -7.785 1 83.94 170 HIS B CA 1
ATOM 3960 C C . HIS B 1 170 ? 17.844 0.058 -8.5 1 83.94 170 HIS B C 1
ATOM 3962 O O . HIS B 1 170 ? 17.422 1.215 -8.422 1 83.94 170 HIS B O 1
ATOM 3968 N N . SER B 1 171 ? 17.281 -0.898 -9.164 1 92.94 171 SER B N 1
ATOM 3969 C CA . SER B 1 171 ? 15.984 -0.704 -9.789 1 92.94 171 SER B CA 1
ATOM 3970 C C . SER B 1 171 ? 14.977 -1.736 -9.305 1 92.94 171 SER B C 1
ATOM 3972 O O . SER B 1 171 ? 14.555 -2.609 -10.062 1 92.94 171 SER B O 1
ATOM 3974 N N . PRO B 1 172 ? 14.57 -1.576 -8.07 1 94.88 172 PRO B N 1
ATOM 3975 C CA . PRO B 1 172 ? 13.641 -2.547 -7.473 1 94.88 172 PRO B CA 1
ATOM 3976 C C . PRO B 1 172 ? 12.18 -2.184 -7.703 1 94.88 172 PRO B C 1
ATOM 3978 O O . PRO B 1 172 ? 11.867 -1.032 -8.023 1 94.88 172 PRO B O 1
ATOM 3981 N N . CYS B 1 173 ? 11.367 -3.18 -7.641 1 97.81 173 CYS B N 1
ATOM 3982 C CA . CYS B 1 173 ? 9.914 -3.035 -7.562 1 97.81 173 CYS B CA 1
ATOM 3983 C C . CYS B 1 173 ? 9.297 -4.168 -6.75 1 97.81 173 CYS B C 1
ATOM 3985 O O . CYS B 1 173 ? 9.625 -5.336 -6.957 1 97.81 173 CYS B O 1
ATOM 3987 N N . ILE B 1 174 ? 8.508 -3.816 -5.809 1 98.31 174 ILE B N 1
ATOM 3988 C CA . ILE B 1 174 ? 7.816 -4.793 -4.977 1 98.31 174 ILE B CA 1
ATOM 3989 C C . ILE B 1 174 ? 6.328 -4.797 -5.316 1 98.31 174 ILE B C 1
ATOM 3991 O O . ILE B 1 174 ? 5.695 -3.738 -5.375 1 98.31 174 ILE B O 1
ATOM 3995 N N . VAL B 1 175 ? 5.797 -5.965 -5.57 1 98.75 175 VAL B N 1
ATOM 3996 C CA . VAL B 1 175 ? 4.371 -6.117 -5.828 1 98.75 175 VAL B CA 1
ATOM 3997 C C . VAL B 1 175 ? 3.736 -6.984 -4.742 1 98.75 175 VAL B C 1
ATOM 3999 O O . VAL B 1 175 ? 4.121 -8.141 -4.562 1 98.75 175 VAL B O 1
ATOM 4002 N N . ARG B 1 176 ? 2.801 -6.418 -3.996 1 98.69 176 ARG B N 1
ATOM 4003 C CA . ARG B 1 176 ? 2.021 -7.188 -3.033 1 98.69 176 ARG B CA 1
ATOM 4004 C C . ARG B 1 176 ? 0.758 -7.75 -3.676 1 98.69 176 ARG B C 1
ATOM 4006 O O . ARG B 1 176 ? -0.282 -7.09 -3.697 1 98.69 176 ARG B O 1
ATOM 4013 N N . ALA B 1 177 ? 0.894 -8.938 -4.121 1 98.38 177 ALA B N 1
ATOM 4014 C CA . ALA B 1 177 ? -0.26 -9.57 -4.75 1 98.38 177 ALA B CA 1
ATOM 4015 C C . ALA B 1 177 ? -1.287 -10.008 -3.709 1 98.38 177 ALA B C 1
ATOM 4017 O O . ALA B 1 177 ? -0.926 -10.539 -2.658 1 98.38 177 ALA B O 1
ATOM 4018 N N . GLY B 1 178 ? -2.541 -9.727 -4.016 1 97.94 178 GLY B N 1
ATOM 4019 C CA . GLY B 1 178 ? -3.617 -10.125 -3.123 1 97.94 178 GLY B CA 1
ATOM 4020 C C . GLY B 1 178 ? -3.939 -11.602 -3.195 1 97.94 178 GLY B C 1
ATOM 4021 O O . GLY B 1 178 ? -3.197 -12.375 -3.807 1 97.94 178 GLY B O 1
ATOM 4022 N N . PHE B 1 179 ? -5.008 -12.039 -2.5 1 98 179 PHE B N 1
ATOM 4023 C CA . PHE B 1 179 ? -5.504 -13.414 -2.502 1 98 179 PHE B CA 1
ATOM 4024 C C . PHE B 1 179 ? -5.922 -13.836 -3.904 1 98 179 PHE B C 1
ATOM 4026 O O . PHE B 1 179 ? -6.816 -13.234 -4.5 1 98 179 PHE B O 1
ATOM 4033 N N . TYR B 1 180 ? -5.289 -14.891 -4.414 1 97.44 180 TYR B N 1
ATOM 4034 C CA . TYR B 1 180 ? -5.602 -15.328 -5.77 1 97.44 180 TYR B CA 1
ATOM 4035 C C . TYR B 1 180 ? -7 -15.938 -5.84 1 97.44 180 TYR B C 1
ATOM 4037 O O . TYR B 1 180 ? -7.359 -16.781 -5.012 1 97.44 180 TYR B O 1
ATOM 4045 N N . CYS B 1 181 ? -7.738 -15.539 -6.859 1 97.62 181 CYS B N 1
ATOM 4046 C CA . CYS B 1 181 ? -9 -16.203 -7.148 1 97.62 181 CYS B CA 1
ATOM 4047 C C . CYS B 1 181 ? -8.805 -17.703 -7.301 1 97.62 181 CYS B C 1
ATOM 4049 O O . CYS B 1 181 ? -9.656 -18.5 -6.875 1 97.62 181 CYS B O 1
ATOM 4051 N N . GLU B 1 182 ? -7.73 -18.109 -7.836 1 95.44 182 GLU B N 1
ATOM 4052 C CA . GLU B 1 182 ? -7.426 -19.5 -8.18 1 95.44 182 GLU B CA 1
ATOM 4053 C C . GLU B 1 182 ? -7.324 -20.359 -6.926 1 95.44 182 GLU B C 1
ATOM 4055 O O . GLU B 1 182 ? -7.379 -21.594 -7.012 1 95.44 182 GLU B O 1
ATOM 4060 N N . ASN B 1 183 ? -7.129 -19.719 -5.777 1 95 183 ASN B N 1
ATOM 4061 C CA . ASN B 1 183 ? -7.184 -20.484 -4.535 1 95 183 ASN B CA 1
ATOM 4062 C C . ASN B 1 183 ? -8.562 -21.109 -4.324 1 95 183 ASN B C 1
ATOM 4064 O O . ASN B 1 183 ? -8.688 -22.109 -3.617 1 95 183 ASN B O 1
ATOM 4068 N N . LEU B 1 184 ? -9.578 -20.578 -4.961 1 95.44 184 LEU B N 1
ATOM 4069 C CA . LEU B 1 184 ? -10.938 -21.109 -4.848 1 95.44 184 LEU B CA 1
ATOM 4070 C C . LEU B 1 184 ? -11.07 -22.438 -5.574 1 95.44 184 LEU B C 1
ATOM 4072 O O . LEU B 1 184 ? -12.008 -23.203 -5.324 1 95.44 184 LEU B O 1
ATOM 4076 N N . LEU B 1 185 ? -10.133 -22.75 -6.465 1 93.5 185 LEU B N 1
ATOM 4077 C CA . LEU B 1 185 ? -10.133 -24.031 -7.176 1 93.5 185 LEU B CA 1
ATOM 4078 C C . LEU B 1 185 ? -9.875 -25.188 -6.215 1 93.5 185 LEU B C 1
ATOM 4080 O O . LEU B 1 185 ? -10.172 -26.344 -6.531 1 93.5 185 LEU B O 1
ATOM 4084 N N . LEU B 1 186 ? -9.359 -24.859 -5.094 1 92.94 186 LEU B N 1
ATOM 4085 C CA . LEU B 1 186 ? -9.086 -25.875 -4.078 1 92.94 186 LEU B CA 1
ATOM 4086 C C . LEU B 1 186 ? -10.383 -26.438 -3.512 1 92.94 186 LEU B C 1
ATOM 4088 O O . LEU B 1 186 ? -10.367 -27.469 -2.826 1 92.94 186 LEU B O 1
ATOM 4092 N N . TYR B 1 187 ? -11.477 -25.812 -3.871 1 93.25 187 TYR B N 1
ATOM 4093 C CA . TYR B 1 187 ? -12.781 -26.25 -3.385 1 93.25 187 TYR B CA 1
ATOM 4094 C C . TYR B 1 187 ? -13.656 -26.734 -4.531 1 93.25 187 TYR B C 1
ATOM 4096 O O . TYR B 1 187 ? -14.883 -26.797 -4.41 1 93.25 187 TYR B O 1
ATOM 4104 N N . SER B 1 188 ? -13.07 -27.094 -5.645 1 91.31 188 SER B N 1
ATOM 4105 C CA . SER B 1 188 ? -13.781 -27.469 -6.859 1 91.31 188 SER B CA 1
ATOM 4106 C C . SER B 1 188 ? -14.609 -28.734 -6.637 1 91.31 188 SER B C 1
ATOM 4108 O O . SER B 1 188 ? -15.703 -28.875 -7.191 1 91.31 188 SER B O 1
ATOM 4110 N N . LYS B 1 189 ? -14.078 -29.688 -5.887 1 91.12 189 LYS B N 1
ATOM 4111 C CA . LYS B 1 189 ? -14.82 -30.922 -5.637 1 91.12 189 LYS B CA 1
ATOM 4112 C C . LYS B 1 189 ? -16.141 -30.625 -4.934 1 91.12 189 LYS B C 1
ATOM 4114 O O . LYS B 1 189 ? -17.188 -31.172 -5.312 1 91.12 189 LYS B O 1
ATOM 4119 N N . GLN B 1 190 ? -16.094 -29.828 -3.951 1 92.5 190 GLN B N 1
ATOM 4120 C CA . GLN B 1 190 ? -17.297 -29.438 -3.236 1 92.5 190 GLN B CA 1
ATOM 4121 C C . GLN B 1 190 ? -18.234 -28.625 -4.133 1 92.5 190 GLN B C 1
ATOM 4123 O O . GLN B 1 190 ? -19.453 -28.797 -4.086 1 92.5 190 GLN B O 1
ATOM 4128 N N . ALA B 1 191 ? -17.641 -27.781 -4.875 1 93.06 191 ALA B N 1
ATOM 4129 C CA . ALA B 1 191 ? -18.422 -26.969 -5.797 1 93.06 191 ALA B CA 1
ATOM 4130 C C . ALA B 1 191 ? -19.141 -27.828 -6.82 1 93.06 191 ALA B C 1
ATOM 4132 O O . ALA B 1 191 ? -20.359 -27.703 -7.012 1 93.06 191 ALA B O 1
ATOM 4133 N N . GLN B 1 192 ? -18.469 -28.781 -7.398 1 92.31 192 GLN B N 1
ATOM 4134 C CA . GLN B 1 192 ? -19.016 -29.641 -8.438 1 92.31 192 GLN B CA 1
ATOM 4135 C C . GLN B 1 192 ? -19.969 -30.672 -7.852 1 92.31 192 GLN B C 1
ATOM 4137 O O . GLN B 1 192 ? -20.984 -31.016 -8.469 1 92.31 192 GLN B O 1
ATOM 4142 N N . GLY B 1 193 ? -19.594 -31.156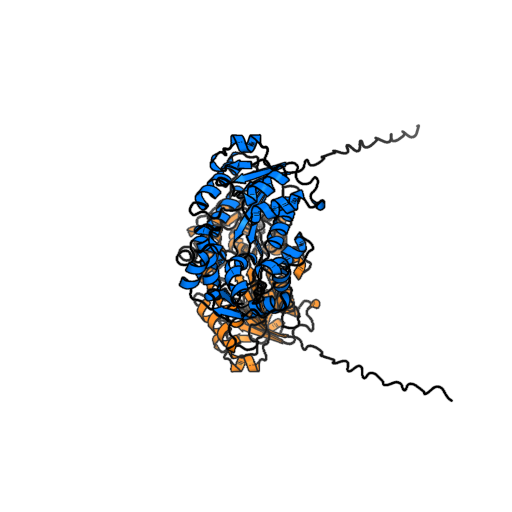 -6.746 1 92.12 193 GLY B N 1
ATOM 4143 C CA . GLY B 1 193 ? -20.375 -32.219 -6.145 1 92.12 193 GLY B CA 1
ATOM 4144 C C . GLY B 1 193 ? -21.609 -31.734 -5.414 1 92.12 193 GLY B C 1
ATOM 4145 O O . GLY B 1 193 ? -22.672 -32.344 -5.527 1 92.12 193 GLY B O 1
ATOM 4146 N N . GLU B 1 194 ? -21.422 -30.656 -4.695 1 93.44 194 GLU B N 1
ATOM 4147 C CA . GLU B 1 194 ? -22.469 -30.25 -3.773 1 93.44 194 GLU B CA 1
ATOM 4148 C C . GLU B 1 194 ? -23.016 -28.859 -4.133 1 93.44 194 GLU B C 1
ATOM 4150 O O . GLU B 1 194 ? -24.016 -28.422 -3.572 1 93.44 194 GLU B O 1
ATOM 4155 N N . GLY B 1 195 ? -22.344 -28.188 -5 1 94.62 195 GLY B N 1
ATOM 4156 C CA . GLY B 1 195 ? -22.734 -26.812 -5.289 1 94.62 195 GLY B CA 1
ATOM 4157 C C . GLY B 1 195 ? -22.438 -25.859 -4.148 1 94.62 195 GLY B C 1
ATOM 4158 O O . GLY B 1 195 ? -23.234 -24.953 -3.875 1 94.62 195 GLY B O 1
ATOM 4159 N N . LYS B 1 196 ? -21.391 -26.172 -3.43 1 96.19 196 LYS B N 1
ATOM 4160 C CA . LYS B 1 196 ? -21.062 -25.375 -2.256 1 96.19 196 LYS B CA 1
ATOM 4161 C C . LYS B 1 196 ? -19.625 -24.859 -2.334 1 96.19 196 LYS B C 1
ATOM 4163 O O . LYS B 1 196 ? -18.75 -25.516 -2.9 1 96.19 196 LYS B O 1
ATOM 4168 N N . LEU B 1 197 ? -19.438 -23.719 -1.849 1 96.12 197 LEU B N 1
ATOM 4169 C CA . LEU B 1 197 ? -18.125 -23.125 -1.611 1 96.12 197 LEU B CA 1
ATOM 4170 C C . LEU B 1 197 ? -17.828 -23.047 -0.118 1 96.12 197 LEU B C 1
ATOM 4172 O O . LEU B 1 197 ? -18.172 -22.047 0.523 1 96.12 197 LEU B O 1
ATOM 4176 N N . PRO B 1 198 ? -17.234 -24.078 0.417 1 97.25 198 PRO B N 1
ATOM 4177 C CA . PRO B 1 198 ? -16.938 -24.062 1.852 1 97.25 198 PRO B CA 1
ATOM 4178 C C . PRO B 1 198 ? -15.672 -23.281 2.189 1 97.25 198 PRO B C 1
ATOM 4180 O O . PRO B 1 198 ? -14.562 -23.781 2.049 1 97.25 198 PRO B O 1
ATOM 4183 N N . LEU B 1 199 ? -15.828 -22.094 2.609 1 97.75 199 LEU B N 1
ATOM 4184 C CA . LEU B 1 199 ? -14.703 -21.234 2.965 1 97.75 199 LEU B CA 1
ATOM 4185 C C . LEU B 1 199 ? -14.672 -20.969 4.465 1 97.75 199 LEU B C 1
ATOM 4187 O O . LEU B 1 199 ? -15.719 -20.781 5.086 1 97.75 199 LEU B O 1
ATOM 4191 N N . PRO B 1 200 ? -13.492 -20.984 5.07 1 98 200 PRO B N 1
ATOM 4192 C CA . PRO B 1 200 ? -13.391 -20.75 6.516 1 98 200 PRO B CA 1
ATOM 4193 C C . PRO B 1 200 ? -13.422 -19.281 6.887 1 98 200 PRO B C 1
ATOM 4195 O O . PRO B 1 200 ? -12.57 -18.812 7.645 1 98 200 PRO B O 1
ATOM 4198 N N . VAL B 1 201 ? -14.398 -18.516 6.395 1 98 201 VAL B N 1
ATOM 4199 C CA . VAL B 1 201 ? -14.672 -17.125 6.73 1 98 201 VAL B CA 1
ATOM 4200 C C . VAL B 1 201 ? -16.141 -16.953 7.125 1 98 201 VAL B C 1
ATOM 4202 O O . VAL B 1 201 ? -16.953 -17.844 6.863 1 98 201 VAL B O 1
ATOM 4205 N N . ASP B 1 202 ? -16.453 -15.938 7.871 1 96.69 202 ASP B N 1
ATOM 4206 C CA . ASP B 1 202 ? -17.844 -15.633 8.195 1 96.69 202 ASP B CA 1
ATOM 4207 C C . ASP B 1 202 ? -18.562 -14.992 7.004 1 96.69 202 ASP B C 1
ATOM 4209 O O . ASP B 1 202 ? -17.922 -14.641 6.008 1 96.69 202 ASP B O 1
ATOM 4213 N N . PRO B 1 203 ? -19.844 -14.891 7.035 1 96.69 203 PRO B N 1
ATOM 4214 C CA . PRO B 1 203 ? -20.609 -14.43 5.871 1 96.69 203 PRO B CA 1
ATOM 4215 C C . PRO B 1 203 ? -20.562 -12.914 5.699 1 96.69 203 PRO B C 1
ATOM 4217 O O . PRO B 1 203 ? -21.125 -12.383 4.742 1 96.69 203 PRO B O 1
ATOM 4220 N N . HIS B 1 204 ? -19.844 -12.172 6.559 1 94.88 204 HIS B N 1
ATOM 4221 C CA . HIS B 1 204 ? -20 -10.719 6.543 1 94.88 204 HIS B CA 1
ATOM 4222 C C . HIS B 1 204 ? -18.688 -10.039 6.16 1 94.88 204 HIS B C 1
ATOM 4224 O O . HIS B 1 204 ? -18.688 -9.031 5.457 1 94.88 204 HIS B O 1
ATOM 4230 N N . HIS B 1 205 ? -17.578 -10.586 6.652 1 95.88 205 HIS B N 1
ATOM 4231 C CA . HIS B 1 205 ? -16.297 -9.961 6.332 1 95.88 205 HIS B CA 1
ATOM 4232 C C . HIS B 1 205 ? -15.938 -10.164 4.867 1 95.88 205 HIS B C 1
ATOM 4234 O O . HIS B 1 205 ? -16.281 -11.195 4.277 1 95.88 205 HIS B O 1
ATOM 4240 N N . LYS B 1 206 ? -15.25 -9.172 4.34 1 96.69 206 LYS B N 1
ATOM 4241 C CA . LYS B 1 206 ? -15.023 -9.172 2.898 1 96.69 206 LYS B CA 1
ATOM 4242 C C . LYS B 1 206 ? -13.531 -9.242 2.58 1 96.69 206 LYS B C 1
ATOM 4244 O O . LYS B 1 206 ? -12.695 -9 3.451 1 96.69 206 LYS B O 1
ATOM 4249 N N . PHE B 1 207 ? -13.188 -9.664 1.46 1 97.94 207 PHE B N 1
ATOM 4250 C CA . PHE B 1 207 ? -11.859 -9.609 0.846 1 97.94 207 PHE B CA 1
ATOM 4251 C C . PHE B 1 207 ? -11.969 -9.422 -0.662 1 97.94 207 PHE B C 1
ATOM 4253 O O . PHE B 1 207 ? -13.07 -9.445 -1.218 1 97.94 207 PHE B O 1
ATOM 4260 N N . ALA B 1 208 ? -10.883 -9.078 -1.319 1 98.12 208 ALA B N 1
ATOM 4261 C CA . ALA B 1 208 ? -10.867 -8.75 -2.742 1 98.12 208 ALA B CA 1
ATOM 4262 C C . ALA B 1 208 ? -9.906 -9.656 -3.506 1 98.12 208 ALA B C 1
ATOM 4264 O O . ALA B 1 208 ? -8.781 -9.266 -3.814 1 98.12 208 ALA B O 1
ATOM 4265 N N . PRO B 1 209 ? -10.359 -10.867 -3.895 1 98.38 209 PRO B N 1
ATOM 4266 C CA . PRO B 1 209 ? -9.469 -11.781 -4.605 1 98.38 209 PRO B CA 1
ATOM 4267 C C . PRO B 1 209 ? -9.031 -11.242 -5.969 1 98.38 209 PRO B C 1
ATOM 4269 O O . PRO B 1 209 ? -9.812 -10.578 -6.652 1 98.38 209 PRO B O 1
ATOM 4272 N N . VAL B 1 210 ? -7.812 -11.5 -6.309 1 98.69 210 VAL B N 1
ATOM 4273 C CA . VAL B 1 210 ? -7.223 -11.031 -7.559 1 98.69 210 VAL B CA 1
ATOM 4274 C C . VAL B 1 210 ? -6.945 -12.219 -8.477 1 98.69 210 VAL B C 1
ATOM 4276 O O . VAL B 1 210 ? -6.547 -13.289 -8.016 1 98.69 210 VAL B O 1
ATOM 4279 N N . SER B 1 211 ? -7.121 -12.016 -9.773 1 98.38 211 SER B N 1
ATOM 4280 C CA . SER B 1 211 ? -6.848 -13.094 -10.719 1 98.38 211 SER B CA 1
ATOM 4281 C C . SER B 1 211 ? -5.348 -13.266 -10.938 1 98.38 211 SER B C 1
ATOM 4283 O O . SER B 1 211 ? -4.609 -12.281 -11.016 1 98.38 211 SER B O 1
ATOM 4285 N N . LEU B 1 212 ? -4.934 -14.492 -11.102 1 97.69 212 LEU B N 1
ATOM 4286 C CA . LEU B 1 212 ? -3.549 -14.812 -11.438 1 97.69 212 LEU B CA 1
ATOM 4287 C C . LEU B 1 212 ? -3.119 -14.102 -12.711 1 97.69 212 LEU B C 1
ATOM 4289 O O . LEU B 1 212 ? -1.999 -13.594 -12.797 1 97.69 212 LEU B O 1
ATOM 4293 N N . GLY B 1 213 ? -4.016 -14.031 -13.641 1 97.81 213 GLY B N 1
ATOM 4294 C CA . GLY B 1 213 ? -3.725 -13.367 -14.898 1 97.81 213 GLY B CA 1
ATOM 4295 C C . GLY B 1 213 ? -3.398 -11.891 -14.734 1 97.81 213 GLY B C 1
ATOM 4296 O O . GLY B 1 213 ? -2.508 -11.367 -15.406 1 97.81 213 GLY B O 1
ATOM 4297 N N . ASP B 1 214 ? -4.113 -11.25 -13.875 1 98.69 214 ASP B N 1
ATOM 4298 C CA . ASP B 1 214 ? -3.875 -9.828 -13.633 1 98.69 214 ASP B CA 1
ATOM 4299 C C . ASP B 1 214 ? -2.504 -9.609 -12.992 1 98.69 214 ASP B C 1
ATOM 4301 O O . ASP B 1 214 ? -1.784 -8.68 -13.367 1 98.69 214 ASP B O 1
ATOM 4305 N N . VAL B 1 215 ? -2.146 -10.461 -12.023 1 98.69 215 VAL B N 1
ATOM 4306 C CA . VAL B 1 215 ? -0.844 -10.352 -11.375 1 98.69 215 VAL B CA 1
ATOM 4307 C C . VAL B 1 215 ? 0.264 -10.609 -12.391 1 98.69 215 VAL B C 1
ATOM 4309 O O . VAL B 1 215 ? 1.244 -9.859 -12.461 1 98.69 215 VAL B O 1
ATOM 4312 N N . ALA B 1 216 ? 0.098 -11.633 -13.203 1 98.44 216 ALA B N 1
ATOM 4313 C CA . ALA B 1 216 ? 1.082 -11.961 -14.227 1 98.44 216 ALA B CA 1
ATOM 4314 C C . ALA B 1 216 ? 1.256 -10.812 -15.211 1 98.44 216 ALA B C 1
ATOM 4316 O O . ALA B 1 216 ? 2.379 -10.484 -15.602 1 98.44 216 ALA B O 1
ATOM 4317 N N . LEU B 1 217 ? 0.162 -10.227 -15.594 1 98.62 217 LEU B N 1
ATOM 4318 C CA . LEU B 1 217 ? 0.199 -9.102 -16.531 1 98.62 217 LEU B CA 1
ATOM 4319 C C . LEU B 1 217 ? 0.961 -7.926 -15.93 1 98.62 217 LEU B C 1
ATOM 4321 O O . LEU B 1 217 ? 1.804 -7.324 -16.594 1 98.62 217 LEU B O 1
ATOM 4325 N N . LEU B 1 218 ? 0.672 -7.625 -14.703 1 98.69 218 LEU B N 1
ATOM 4326 C CA . LEU B 1 218 ? 1.37 -6.527 -14.039 1 98.69 218 LEU B CA 1
ATOM 4327 C C . LEU B 1 218 ? 2.869 -6.797 -13.977 1 98.69 218 LEU B C 1
ATOM 4329 O O . LEU B 1 218 ? 3.676 -5.93 -14.32 1 98.69 218 LEU B O 1
ATOM 4333 N N . LEU B 1 219 ? 3.225 -8.008 -13.57 1 98.75 219 LEU B N 1
ATOM 4334 C CA . LEU B 1 219 ? 4.633 -8.367 -13.461 1 98.75 219 LEU B CA 1
ATOM 4335 C C . LEU B 1 219 ? 5.32 -8.281 -14.82 1 98.75 219 LEU B C 1
ATOM 4337 O O . LEU B 1 219 ? 6.422 -7.734 -14.938 1 98.75 219 LEU B O 1
ATOM 4341 N N . ALA B 1 220 ? 4.656 -8.773 -15.836 1 98.56 220 ALA B N 1
ATOM 4342 C CA . ALA B 1 220 ? 5.234 -8.742 -17.172 1 98.56 220 ALA B CA 1
ATOM 4343 C C . ALA B 1 220 ? 5.5 -7.312 -17.625 1 98.56 220 ALA B C 1
ATOM 4345 O O . ALA B 1 220 ? 6.57 -7.012 -18.172 1 98.56 220 ALA B O 1
ATOM 4346 N N . LYS B 1 221 ? 4.547 -6.441 -17.391 1 98.31 221 LYS B N 1
ATOM 4347 C CA . LYS B 1 221 ? 4.695 -5.043 -17.781 1 98.31 221 LYS B CA 1
ATOM 4348 C C . LYS B 1 221 ? 5.816 -4.371 -17 1 98.31 221 LYS B C 1
ATOM 4350 O O . LYS B 1 221 ? 6.598 -3.598 -17.562 1 98.31 221 LYS B O 1
ATOM 4355 N N . ILE B 1 222 ? 5.926 -4.688 -15.742 1 98.25 222 ILE B N 1
ATOM 4356 C CA . ILE B 1 222 ? 6.984 -4.121 -14.914 1 98.25 222 ILE B CA 1
ATOM 4357 C C . ILE B 1 222 ? 8.344 -4.621 -15.398 1 98.25 222 ILE B C 1
ATOM 4359 O O . ILE B 1 222 ? 9.258 -3.828 -15.617 1 98.25 222 ILE B O 1
ATOM 4363 N N . LEU B 1 223 ? 8.445 -5.898 -15.625 1 98.12 223 LEU B N 1
ATOM 4364 C CA . LEU B 1 223 ? 9.703 -6.555 -15.984 1 98.12 223 LEU B CA 1
ATOM 4365 C C . LEU B 1 223 ? 10.219 -6.055 -17.328 1 98.12 223 LEU B C 1
ATOM 4367 O O . LEU B 1 223 ? 11.43 -6.043 -17.562 1 98.12 223 LEU B O 1
ATOM 4371 N N . THR B 1 224 ? 9.336 -5.59 -18.172 1 97.56 224 THR B N 1
ATOM 4372 C CA . THR B 1 224 ? 9.742 -5.195 -19.516 1 97.56 224 THR B CA 1
ATOM 4373 C C . THR B 1 224 ? 9.727 -3.676 -19.656 1 97.56 224 THR B C 1
ATOM 4375 O O . THR B 1 224 ? 9.938 -3.15 -20.75 1 97.56 224 THR B O 1
ATOM 4378 N N . SER B 1 225 ? 9.391 -3.012 -18.594 1 96.25 225 SER B N 1
ATOM 4379 C CA . SER B 1 225 ? 9.438 -1.555 -18.656 1 96.25 225 SER B CA 1
ATOM 4380 C C . SER B 1 225 ? 10.875 -1.053 -18.766 1 96.25 225 SER B C 1
ATOM 4382 O O . SER B 1 225 ? 11.805 -1.698 -18.281 1 96.25 225 SER B O 1
ATOM 4384 N N . GLU B 1 226 ? 11.031 0.072 -19.422 1 94.75 226 GLU B N 1
ATOM 4385 C CA . GLU B 1 226 ? 12.375 0.581 -19.656 1 94.75 226 GLU B CA 1
ATOM 4386 C C . GLU B 1 226 ? 12.508 2.029 -19.203 1 94.75 226 GLU B C 1
ATOM 4388 O O . GLU B 1 226 ? 11.594 2.834 -19.391 1 94.75 226 GLU B O 1
ATOM 4393 N N . GLY B 1 227 ? 13.648 2.225 -18.531 1 93.12 227 GLY B N 1
ATOM 4394 C CA . GLY B 1 227 ? 14.047 3.562 -18.109 1 93.12 227 GLY B CA 1
ATOM 4395 C C . GLY B 1 227 ? 15.555 3.746 -18.047 1 93.12 227 GLY B C 1
ATOM 4396 O O . GLY B 1 227 ? 16.312 2.777 -18.156 1 93.12 227 GLY B O 1
ATOM 4397 N N . GLU B 1 228 ? 16.016 4.922 -17.812 1 90.25 228 GLU B N 1
ATOM 4398 C CA . GLU B 1 228 ? 17.422 5.277 -17.812 1 90.25 228 GLU B CA 1
ATOM 4399 C C . GLU B 1 228 ? 18.203 4.457 -16.781 1 90.25 228 GLU B C 1
ATOM 4401 O O . GLU B 1 228 ? 19.359 4.102 -17 1 90.25 228 GLU B O 1
ATOM 4406 N N . HIS B 1 229 ? 17.547 4.109 -15.742 1 90.38 229 HIS B N 1
ATOM 4407 C CA . HIS B 1 229 ? 18.234 3.447 -14.641 1 90.38 229 HIS B CA 1
ATOM 4408 C C . HIS B 1 229 ? 17.719 2.031 -14.43 1 90.38 229 HIS B C 1
ATOM 4410 O O . HIS B 1 229 ? 17.797 1.486 -13.328 1 90.38 229 HIS B O 1
ATOM 4416 N N . GLY B 1 230 ? 17.094 1.453 -15.477 1 94.25 230 GLY B N 1
ATOM 4417 C CA . GLY B 1 230 ? 16.531 0.112 -15.414 1 94.25 230 GLY B CA 1
ATOM 4418 C C . GLY B 1 230 ? 15.055 0.067 -15.742 1 94.25 230 GLY B C 1
ATOM 4419 O O . GLY B 1 230 ? 14.656 0.324 -16.875 1 94.25 230 GLY B O 1
ATOM 4420 N N . LEU B 1 231 ? 14.312 -0.221 -14.719 1 96.56 231 LEU B N 1
ATOM 4421 C CA . LEU B 1 231 ? 12.867 -0.172 -14.898 1 96.56 231 LEU B CA 1
ATOM 4422 C C . LEU B 1 231 ? 12.398 1.257 -15.156 1 96.56 231 LEU B C 1
ATOM 4424 O O . LEU B 1 231 ? 13.133 2.213 -14.891 1 96.56 231 LEU B O 1
ATOM 4428 N N . SER B 1 232 ? 11.242 1.372 -15.742 1 95.5 232 SER B N 1
ATOM 4429 C CA . SER B 1 232 ? 10.711 2.707 -15.984 1 95.5 232 SER B CA 1
ATOM 4430 C C . SER B 1 232 ? 10.484 3.457 -14.672 1 95.5 232 SER B C 1
ATOM 4432 O O . SER B 1 232 ? 10.281 2.842 -13.625 1 95.5 232 SER B O 1
ATOM 4434 N N . ASP B 1 233 ? 10.43 4.754 -14.688 1 90.06 233 ASP B N 1
ATOM 4435 C CA . ASP B 1 233 ? 10.25 5.598 -13.508 1 90.06 233 ASP B CA 1
ATOM 4436 C C . ASP B 1 233 ? 8.875 5.371 -12.875 1 90.06 233 ASP B C 1
ATOM 4438 O O . ASP B 1 233 ? 8.688 5.613 -11.68 1 90.06 233 ASP B O 1
ATOM 4442 N N . ASP B 1 234 ? 8.008 4.871 -13.625 1 90 234 ASP B N 1
ATOM 4443 C CA . ASP B 1 234 ? 6.645 4.645 -13.141 1 90 234 ASP B CA 1
ATOM 4444 C C . ASP B 1 234 ? 6.594 3.461 -12.18 1 90 234 ASP B C 1
ATOM 4446 O O . ASP B 1 234 ? 5.684 3.363 -11.359 1 90 234 ASP B O 1
ATOM 4450 N N . VAL B 1 235 ? 7.594 2.566 -12.328 1 96.62 235 VAL B N 1
ATOM 4451 C CA . VAL B 1 235 ? 7.488 1.364 -11.508 1 96.62 235 VAL B CA 1
ATOM 4452 C C . VAL B 1 235 ? 8.734 1.223 -10.633 1 96.62 235 VAL B C 1
ATOM 4454 O O . VAL B 1 235 ? 8.695 0.585 -9.578 1 96.62 235 VAL B O 1
ATOM 4457 N N . ARG B 1 236 ? 9.805 1.841 -11.016 1 96.06 236 ARG B N 1
ATOM 4458 C CA . ARG B 1 236 ? 11.062 1.715 -10.289 1 96.06 236 ARG B CA 1
ATOM 4459 C C . ARG B 1 236 ? 10.93 2.242 -8.859 1 96.06 236 ARG B C 1
ATOM 4461 O O . ARG B 1 236 ? 10.438 3.354 -8.648 1 96.06 236 ARG B O 1
ATOM 4468 N N . GLY B 1 237 ? 11.32 1.423 -7.926 1 96.25 237 GLY B N 1
ATOM 4469 C CA . GLY B 1 237 ? 11.32 1.808 -6.523 1 96.25 237 GLY B CA 1
ATOM 4470 C C . GLY B 1 237 ? 9.961 1.678 -5.867 1 96.25 237 GLY B C 1
ATOM 4471 O O . GLY B 1 237 ? 9.82 1.87 -4.66 1 96.25 237 GLY B O 1
ATOM 4472 N N . GLN B 1 238 ? 8.992 1.211 -6.586 1 97.56 238 GLN B N 1
ATOM 4473 C CA . GLN B 1 238 ? 7.629 1.223 -6.078 1 97.56 238 GLN B CA 1
ATOM 4474 C C . GLN B 1 238 ? 7.34 -0.024 -5.246 1 97.56 238 GLN B C 1
ATOM 4476 O O . GLN B 1 238 ? 7.844 -1.108 -5.547 1 97.56 238 GLN B O 1
ATOM 4481 N N . MET B 1 239 ? 6.637 0.181 -4.227 1 98.31 239 MET B N 1
ATOM 4482 C CA . MET B 1 239 ? 5.852 -0.871 -3.588 1 98.31 239 MET B CA 1
ATOM 4483 C C . MET B 1 239 ? 4.387 -0.79 -4.004 1 98.31 239 MET B C 1
ATOM 4485 O O . MET B 1 239 ? 3.707 0.194 -3.711 1 98.31 239 MET B O 1
ATOM 4489 N N . ILE B 1 240 ? 3.889 -1.793 -4.664 1 98.44 240 ILE B N 1
ATOM 4490 C CA . ILE B 1 240 ? 2.58 -1.756 -5.309 1 98.44 240 ILE B CA 1
ATOM 4491 C C . ILE B 1 240 ? 1.683 -2.84 -4.715 1 98.44 240 ILE B C 1
ATOM 4493 O O . ILE B 1 240 ? 1.857 -4.027 -5.004 1 98.44 240 ILE B O 1
ATOM 4497 N N . PRO B 1 241 ? 0.769 -2.449 -3.912 1 98.62 241 PRO B N 1
ATOM 4498 C CA . PRO B 1 241 ? -0.266 -3.43 -3.572 1 98.62 241 PRO B CA 1
ATOM 4499 C C . PRO B 1 241 ? -1.268 -3.645 -4.703 1 98.62 241 PRO B C 1
ATOM 4501 O O . PRO B 1 241 ? -1.623 -2.695 -5.41 1 98.62 241 PRO B O 1
ATOM 4504 N N . LEU B 1 242 ? -1.68 -4.875 -4.871 1 98.69 242 LEU B N 1
ATOM 4505 C CA . LEU B 1 242 ? -2.648 -5.195 -5.914 1 98.69 242 LEU B CA 1
ATOM 4506 C C . LEU B 1 242 ? -3.645 -6.242 -5.426 1 98.69 242 LEU B C 1
ATOM 4508 O O . LEU B 1 242 ? -3.312 -7.426 -5.336 1 98.69 242 LEU B O 1
ATOM 4512 N N . THR B 1 243 ? -4.824 -5.848 -5.172 1 98.62 243 THR B N 1
ATOM 4513 C CA . THR B 1 243 ? -5.938 -6.762 -4.926 1 98.62 243 THR B CA 1
ATOM 4514 C C . THR B 1 243 ? -6.875 -6.805 -6.129 1 98.62 243 THR B C 1
ATOM 4516 O O . THR B 1 243 ? -6.625 -6.148 -7.145 1 98.62 243 THR B O 1
ATOM 4519 N N . GLY B 1 244 ? -7.918 -7.664 -6.047 1 98.31 244 GLY B N 1
ATOM 4520 C CA . GLY B 1 244 ? -8.984 -7.586 -7.035 1 98.31 244 GLY B CA 1
ATOM 4521 C C . GLY B 1 244 ? -9.789 -6.301 -6.949 1 98.31 244 GLY B C 1
ATOM 4522 O O . GLY B 1 244 ? -9.633 -5.531 -6 1 98.31 244 GLY B O 1
ATOM 4523 N N . PRO B 1 245 ? -10.617 -6.117 -7.902 1 96.81 245 PRO B N 1
ATOM 4524 C CA . PRO B 1 245 ? -11.312 -4.832 -8.016 1 96.81 245 PRO B CA 1
ATOM 4525 C C . PRO B 1 245 ? -12.531 -4.746 -7.109 1 96.81 245 PRO B C 1
ATOM 4527 O O . PRO B 1 245 ? -13.086 -3.66 -6.918 1 96.81 245 PRO B O 1
ATOM 4530 N N . GLN B 1 246 ? -12.922 -5.887 -6.527 1 95.38 246 GLN B N 1
ATOM 4531 C CA . GLN B 1 246 ? -14.195 -5.914 -5.809 1 95.38 246 GLN B CA 1
ATOM 4532 C C . GLN B 1 246 ? -14.055 -6.66 -4.484 1 95.38 246 GLN B C 1
ATOM 4534 O O . GLN B 1 246 ? -13.539 -7.781 -4.445 1 95.38 246 GLN B O 1
ATOM 4539 N N . MET B 1 247 ? -14.539 -5.984 -3.422 1 95.56 247 MET B N 1
ATOM 4540 C CA . MET B 1 247 ? -14.664 -6.68 -2.145 1 95.56 247 MET B CA 1
ATOM 4541 C C . MET B 1 247 ? -15.898 -7.582 -2.141 1 95.56 247 MET B C 1
ATOM 4543 O O . MET B 1 247 ? -16.984 -7.148 -2.5 1 95.56 247 MET B O 1
ATOM 4547 N N . VAL B 1 248 ? -15.68 -8.781 -1.671 1 96.5 248 VAL B N 1
ATOM 4548 C CA . VAL B 1 248 ? -16.812 -9.711 -1.652 1 96.5 248 VAL B CA 1
ATOM 4549 C C . VAL B 1 248 ? -16.797 -10.5 -0.346 1 96.5 248 VAL B C 1
ATOM 4551 O O . VAL B 1 248 ? -15.742 -10.938 0.121 1 96.5 248 VAL B O 1
ATOM 4554 N N . ALA B 1 249 ? -18 -10.586 0.205 1 96.94 249 ALA B N 1
ATOM 4555 C CA . ALA B 1 249 ? -18.219 -11.57 1.265 1 96.94 249 ALA B CA 1
ATOM 4556 C C . ALA B 1 249 ? -18.484 -12.953 0.683 1 96.94 249 ALA B C 1
ATOM 4558 O O . ALA B 1 249 ? -18.656 -13.102 -0.528 1 96.94 249 ALA B O 1
ATOM 4559 N N . GLY B 1 250 ? -18.438 -13.938 1.58 1 97.56 250 GLY B N 1
ATOM 4560 C CA . GLY B 1 250 ? -18.688 -15.297 1.136 1 97.56 250 GLY B CA 1
ATOM 4561 C C . GLY B 1 250 ? -19.938 -15.438 0.296 1 97.56 250 GLY B C 1
ATOM 4562 O O . GLY B 1 250 ? -19.875 -15.914 -0.84 1 97.56 250 GLY B O 1
ATOM 4563 N N . PRO B 1 251 ? -21.078 -15.008 0.759 1 97.81 251 PRO B N 1
ATOM 4564 C CA . PRO B 1 251 ? -22.328 -15.117 -0.003 1 97.81 251 PRO B CA 1
ATOM 4565 C C . PRO B 1 251 ? -22.281 -14.367 -1.329 1 97.81 251 PRO B C 1
ATOM 4567 O O . PRO B 1 251 ? -22.828 -14.828 -2.33 1 97.81 251 PRO B O 1
ATOM 4570 N N . GLU B 1 252 ? -21.641 -13.219 -1.325 1 96.38 252 GLU B N 1
ATOM 4571 C CA . GLU B 1 252 ? -21.516 -12.445 -2.561 1 96.38 252 GLU B CA 1
ATOM 4572 C C . GLU B 1 252 ? -20.641 -13.18 -3.576 1 96.38 252 GLU B C 1
ATOM 4574 O O . GLU B 1 252 ? -20.906 -13.125 -4.781 1 96.38 252 GLU B O 1
ATOM 4579 N N . LEU B 1 253 ? -19.641 -13.812 -3.082 1 97.38 253 LEU B N 1
ATOM 4580 C CA . LEU B 1 253 ? -18.781 -14.625 -3.938 1 97.38 253 LEU B CA 1
ATOM 4581 C C . LEU B 1 253 ? -19.562 -15.773 -4.562 1 97.38 253 LEU B C 1
ATOM 4583 O O . LEU B 1 253 ? -19.438 -16.031 -5.762 1 97.38 253 LEU B O 1
ATOM 4587 N N . ALA B 1 254 ? -20.312 -16.406 -3.789 1 97.62 254 ALA B N 1
ATOM 4588 C CA . ALA B 1 254 ? -21.156 -17.5 -4.27 1 97.62 254 ALA B CA 1
ATOM 4589 C C . ALA B 1 254 ? -22.172 -17 -5.293 1 97.62 254 ALA B C 1
ATOM 4591 O O . ALA B 1 254 ? -22.469 -17.688 -6.27 1 97.62 254 ALA B O 1
ATOM 4592 N N . GLU B 1 255 ? -22.688 -15.844 -5.055 1 97.19 255 GLU B N 1
ATOM 4593 C CA . GLU B 1 255 ? -23.609 -15.25 -6.004 1 97.19 255 GLU B CA 1
ATOM 4594 C C . GLU B 1 255 ? -22.938 -14.969 -7.34 1 97.19 255 GLU B C 1
ATOM 4596 O O . GLU B 1 255 ? -23.516 -15.219 -8.398 1 97.19 255 GLU B O 1
ATOM 4601 N N . ALA B 1 256 ? -21.766 -14.422 -7.266 1 96.31 256 ALA B N 1
ATOM 4602 C CA . ALA B 1 256 ? -20.984 -14.195 -8.484 1 96.31 256 ALA B CA 1
ATOM 4603 C C . ALA B 1 256 ? -20.75 -15.5 -9.234 1 96.31 256 ALA B C 1
ATOM 4605 O O . ALA B 1 256 ? -20.859 -15.547 -10.461 1 96.31 256 ALA B O 1
ATOM 4606 N N . ALA B 1 257 ? -20.422 -16.516 -8.531 1 97 257 ALA B N 1
ATOM 4607 C CA . ALA B 1 257 ? -20.219 -17.844 -9.125 1 97 257 ALA B CA 1
ATOM 4608 C C . ALA B 1 257 ? -21.516 -18.344 -9.766 1 97 257 ALA B C 1
ATOM 4610 O O . ALA B 1 257 ? -21.5 -18.844 -10.898 1 97 257 ALA B O 1
ATOM 4611 N N . SER B 1 258 ? -22.578 -18.219 -9.07 1 96.44 258 SER B N 1
ATOM 4612 C CA . SER B 1 258 ? -23.875 -18.656 -9.578 1 96.44 258 SER B CA 1
ATOM 4613 C C . SER B 1 258 ? -24.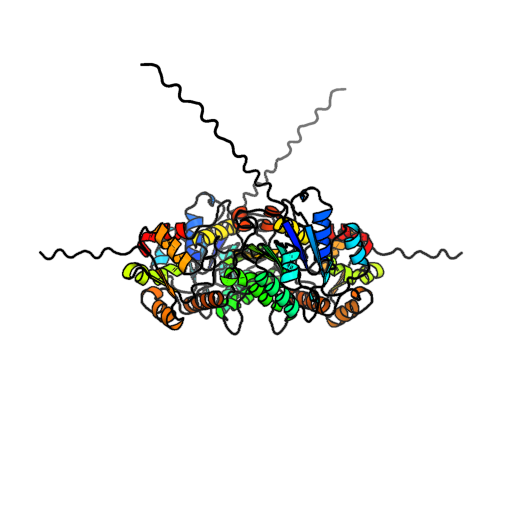219 -17.984 -10.898 1 96.44 258 SER B C 1
ATOM 4615 O O . SER B 1 258 ? -24.656 -18.641 -11.844 1 96.44 258 SER B O 1
ATOM 4617 N N . GLN B 1 259 ? -23.984 -16.719 -10.898 1 94.69 259 GLN B N 1
ATOM 4618 C CA . GLN B 1 259 ? -24.281 -15.938 -12.102 1 94.69 259 GLN B CA 1
ATOM 4619 C C . GLN B 1 259 ? -23.406 -16.391 -13.273 1 94.69 259 GLN B C 1
ATOM 4621 O O . GLN B 1 259 ? -23.906 -16.578 -14.383 1 94.69 259 GLN B O 1
ATOM 4626 N N . ALA B 1 260 ? -22.234 -16.641 -13.039 1 95.25 260 ALA B N 1
ATOM 4627 C CA . ALA B 1 260 ? -21.281 -16.984 -14.086 1 95.25 260 ALA B CA 1
ATOM 4628 C C . ALA B 1 260 ? -21.516 -18.406 -14.586 1 95.25 260 ALA B C 1
ATOM 4630 O O . ALA B 1 260 ? -21.375 -18.688 -15.781 1 95.25 260 ALA B O 1
ATOM 4631 N N . LEU B 1 261 ? -21.875 -19.266 -13.703 1 94.06 261 LEU B N 1
ATOM 4632 C CA . LEU B 1 261 ? -21.969 -20.688 -14.008 1 94.06 261 LEU B CA 1
ATOM 4633 C C . LEU B 1 261 ? -23.359 -21.062 -14.508 1 94.06 261 LEU B C 1
ATOM 4635 O O . LEU B 1 261 ? -23.562 -22.125 -15.109 1 94.06 261 LEU B O 1
ATOM 4639 N N . GLY B 1 262 ? -24.312 -20.25 -14.242 1 92.44 262 GLY B N 1
ATOM 4640 C CA . GLY B 1 262 ? -25.688 -20.562 -14.594 1 92.44 262 GLY B CA 1
ATOM 4641 C C . GLY B 1 262 ? -26.312 -21.609 -13.703 1 92.44 262 GLY B C 1
ATOM 4642 O O . GLY B 1 262 ? -27.359 -22.188 -14.047 1 92.44 262 GLY B O 1
ATOM 4643 N N . THR B 1 263 ? -25.641 -21.984 -12.734 1 92.31 263 THR B N 1
ATOM 4644 C CA . THR B 1 263 ? -26.125 -22.922 -11.727 1 92.31 263 THR B CA 1
ATOM 4645 C C . THR B 1 263 ? -25.922 -22.359 -10.328 1 92.31 263 THR B C 1
ATOM 4647 O O . THR B 1 263 ? -24.984 -21.562 -10.094 1 92.31 263 THR B O 1
ATOM 4650 N N . LYS B 1 264 ? -26.719 -22.781 -9.43 1 94 264 LYS B N 1
ATOM 4651 C CA . LYS B 1 264 ? -26.688 -22.25 -8.078 1 94 264 LYS B CA 1
ATOM 4652 C C . LYS B 1 264 ? -25.438 -22.703 -7.328 1 94 264 LYS B C 1
ATOM 4654 O O . LYS B 1 264 ? -25.109 -23.891 -7.32 1 94 264 LYS B O 1
ATOM 4659 N N . MET B 1 265 ? -24.688 -21.812 -6.793 1 96.25 265 MET B N 1
ATOM 4660 C CA . MET B 1 265 ? -23.578 -22.016 -5.867 1 96.25 265 MET B CA 1
ATOM 4661 C C . MET B 1 265 ? -23.875 -21.359 -4.52 1 96.25 265 MET B C 1
ATOM 4663 O O . MET B 1 265 ? -24.359 -20.234 -4.461 1 96.25 265 MET B O 1
ATOM 4667 N N . GLU B 1 266 ? -23.672 -22.109 -3.443 1 97.69 266 GLU B N 1
ATOM 4668 C CA . GLU B 1 266 ? -23.938 -21.578 -2.111 1 97.69 266 GLU B CA 1
ATOM 4669 C C . GLU B 1 266 ? -22.656 -21.453 -1.293 1 97.69 266 GLU B C 1
ATOM 4671 O O . GLU B 1 266 ? -21.781 -22.328 -1.37 1 97.69 266 GLU B O 1
ATOM 4676 N N . PHE B 1 267 ? -22.625 -20.406 -0.577 1 98.19 267 PHE B N 1
ATOM 4677 C CA . PHE B 1 267 ? -21.531 -20.219 0.38 1 98.19 267 PHE B CA 1
ATOM 4678 C C . PHE B 1 267 ? -21.797 -21.016 1.652 1 98.19 267 PHE B C 1
ATOM 4680 O O . PHE B 1 267 ? -22.922 -21.047 2.156 1 98.19 267 PHE B O 1
ATOM 4687 N N . GLN B 1 268 ? -20.828 -21.672 2.096 1 98.19 268 GLN B N 1
ATOM 4688 C CA . GLN B 1 268 ? -20.875 -22.359 3.381 1 98.19 268 GLN B CA 1
ATOM 4689 C C . GLN B 1 268 ? -19.703 -21.938 4.27 1 98.19 268 GLN B C 1
ATOM 4691 O O . GLN B 1 268 ? -18.547 -22.156 3.928 1 98.19 268 GLN B O 1
ATOM 4696 N N . SER B 1 269 ? -20.062 -21.328 5.406 1 98.25 269 SER B N 1
ATOM 4697 C CA . SER B 1 269 ? -19.047 -21 6.391 1 98.25 269 SER B CA 1
ATOM 4698 C C . SER B 1 269 ? -18.594 -22.234 7.16 1 98.25 269 SER B C 1
ATOM 4700 O O . SER B 1 269 ? -19.406 -22.891 7.816 1 98.25 269 SER B O 1
ATOM 4702 N N . VAL B 1 270 ? -17.344 -22.562 7.051 1 97.88 270 VAL B N 1
ATOM 4703 C CA . VAL B 1 270 ? -16.844 -23.734 7.758 1 97.88 270 VAL B CA 1
ATOM 4704 C C . VAL B 1 270 ? -15.773 -23.328 8.758 1 97.88 270 VAL B C 1
ATOM 4706 O O . VAL B 1 270 ? -15.234 -22.219 8.672 1 97.88 270 VAL B O 1
ATOM 4709 N N . LYS B 1 271 ? -15.5 -24.203 9.672 1 96.94 271 LYS 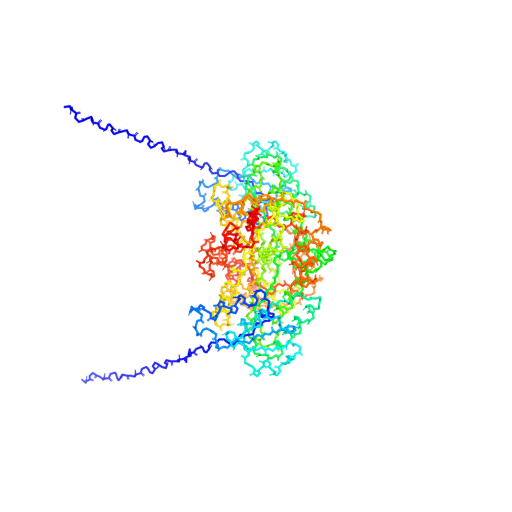B N 1
ATOM 4710 C CA . LYS B 1 271 ? -14.406 -23.969 10.609 1 96.94 271 LYS B CA 1
ATOM 4711 C C . LYS B 1 271 ? -13.055 -24.172 9.93 1 96.94 271 LYS B C 1
ATOM 4713 O O . LYS B 1 271 ? -12.953 -24.875 8.922 1 96.94 271 LYS B O 1
ATOM 4718 N N . GLU B 1 272 ? -12.102 -23.5 10.492 1 95.69 272 GLU B N 1
ATOM 4719 C CA . GLU B 1 272 ? -10.75 -23.625 9.961 1 95.69 272 GLU B CA 1
ATOM 4720 C C . GLU B 1 272 ? -10.312 -25.094 9.914 1 95.69 272 GLU B C 1
ATOM 4722 O O . GLU B 1 272 ? -9.625 -25.516 8.984 1 95.69 272 GLU B O 1
ATOM 4727 N N . SER B 1 273 ? -10.672 -25.844 10.93 1 95.12 273 SER B N 1
ATOM 4728 C CA . SER B 1 273 ? -10.312 -27.266 10.992 1 95.12 273 SER B CA 1
ATOM 4729 C C . SER B 1 273 ? -10.875 -28.031 9.797 1 95.12 273 SER B C 1
ATOM 4731 O O . SER B 1 273 ? -10.219 -28.906 9.25 1 95.12 273 SER B O 1
ATOM 4733 N N . GLU B 1 274 ? -12.031 -27.703 9.422 1 94.31 274 GLU B N 1
ATOM 4734 C CA . GLU B 1 274 ? -12.648 -28.344 8.258 1 94.31 274 GLU B CA 1
ATOM 4735 C C . GLU B 1 274 ? -11.938 -27.938 6.969 1 94.31 274 GLU B C 1
ATOM 4737 O O . GLU B 1 274 ? -11.727 -28.766 6.082 1 94.31 274 GLU B O 1
ATOM 4742 N N . ALA B 1 275 ? -11.641 -26.703 6.844 1 93.5 275 ALA B N 1
ATOM 4743 C CA . ALA B 1 275 ? -10.891 -26.234 5.68 1 93.5 275 ALA B CA 1
ATOM 4744 C C . ALA B 1 275 ? -9.547 -26.953 5.57 1 93.5 275 ALA B C 1
ATOM 4746 O O . ALA B 1 275 ? -9.125 -27.328 4.473 1 93.5 275 ALA B O 1
ATOM 4747 N N . LYS B 1 276 ? -8.914 -27.141 6.707 1 92.56 276 LYS B N 1
ATOM 4748 C CA . LYS B 1 276 ? -7.648 -27.859 6.73 1 92.56 276 LYS B CA 1
ATOM 4749 C C . LYS B 1 276 ? -7.816 -29.281 6.199 1 92.56 276 LYS B C 1
ATOM 4751 O O . LYS B 1 276 ? -6.957 -29.781 5.469 1 92.56 276 LYS B O 1
ATOM 4756 N N . LYS B 1 277 ? -8.875 -29.875 6.531 1 91.94 277 LYS B N 1
ATOM 4757 C CA . LYS B 1 277 ? -9.164 -31.234 6.055 1 91.94 277 LYS B CA 1
ATOM 4758 C C . LYS B 1 277 ? -9.359 -31.25 4.539 1 91.94 277 LYS B C 1
ATOM 4760 O O . LYS B 1 277 ? -8.828 -32.125 3.848 1 91.94 277 LYS B O 1
ATOM 4765 N N . ILE B 1 278 ? -10.078 -30.297 4.059 1 90.56 278 ILE B N 1
ATOM 4766 C CA . ILE B 1 278 ? -10.344 -30.203 2.627 1 90.56 278 ILE B CA 1
ATOM 4767 C C . ILE B 1 278 ? -9.039 -30 1.867 1 90.56 278 ILE B C 1
ATOM 4769 O O . ILE B 1 278 ? -8.812 -30.609 0.821 1 90.56 278 ILE B O 1
ATOM 4773 N N . LEU B 1 279 ? -8.18 -29.156 2.453 1 89.31 279 LEU B N 1
ATOM 4774 C CA . LEU B 1 279 ? -6.914 -28.828 1.806 1 89.31 279 LEU B CA 1
ATOM 4775 C C . LEU B 1 279 ? -5.945 -30 1.884 1 89.31 279 LEU B C 1
ATOM 4777 O O . LEU B 1 279 ? -4.961 -30.047 1.144 1 89.31 279 LEU B O 1
ATOM 4781 N N . SER B 1 280 ? -6.199 -30.906 2.777 1 86.5 280 SER B N 1
ATOM 4782 C CA . SER B 1 280 ? -5.289 -32.031 2.996 1 86.5 280 SER B CA 1
ATOM 4783 C C . SER B 1 280 ? -5.648 -33.219 2.102 1 86.5 280 SER B C 1
ATOM 4785 O O . SER B 1 280 ? -4.855 -34.156 1.951 1 86.5 280 SER B O 1
ATOM 4787 N N . ILE B 1 281 ? -6.758 -33.219 1.53 1 80.5 281 ILE B N 1
ATOM 4788 C CA . ILE B 1 281 ? -7.145 -34.312 0.669 1 80.5 281 ILE B CA 1
ATOM 4789 C C . ILE B 1 281 ? -6.629 -34.094 -0.748 1 80.5 281 ILE B C 1
ATOM 4791 O O . ILE B 1 281 ? -5.789 -33.188 -0.969 1 80.5 281 ILE B O 1
ATOM 4795 N N . GLU B 1 282 ? -6.996 -34.875 -1.673 1 70.25 282 GLU B N 1
ATOM 4796 C CA . GLU B 1 282 ? -6.43 -34.938 -3.016 1 70.25 282 GLU B CA 1
ATOM 4797 C C . GLU B 1 282 ? -6.461 -33.562 -3.686 1 70.25 282 GLU B C 1
ATOM 4799 O O . GLU B 1 282 ? -5.512 -33.188 -4.375 1 70.25 282 GLU B O 1
ATOM 4804 N N . GLN B 1 283 ? -7.383 -32.781 -3.426 1 64.12 283 GLN B N 1
ATOM 4805 C CA . GLN B 1 283 ? -7.566 -31.484 -4.039 1 64.12 283 GLN B CA 1
ATOM 4806 C C . GLN B 1 283 ? -6.469 -30.516 -3.602 1 64.12 283 GLN B C 1
ATOM 4808 O O . GLN B 1 283 ? -6.176 -29.547 -4.301 1 64.12 283 GLN B O 1
ATOM 4813 N N . GLY B 1 284 ? -5.867 -30.828 -2.52 1 67.69 284 GLY B N 1
ATOM 4814 C CA . GLY B 1 284 ? -4.812 -29.984 -1.994 1 67.69 284 GLY B CA 1
ATOM 4815 C C . GLY B 1 284 ? -3.438 -30.625 -2.064 1 67.69 284 GLY B C 1
ATOM 4816 O O . GLY B 1 284 ? -2.469 -30.078 -1.524 1 67.69 284 GLY B O 1
ATOM 4817 N N . GLU B 1 285 ? -3.457 -31.703 -2.688 1 68.38 285 GLU B N 1
ATOM 4818 C CA . GLU B 1 285 ? -2.209 -32.469 -2.713 1 68.38 285 GLU B CA 1
ATOM 4819 C C . GLU B 1 285 ? -1.13 -31.734 -3.498 1 68.38 285 GLU B C 1
ATOM 4821 O O . GLU B 1 285 ? 0.061 -31.875 -3.217 1 68.38 285 GLU B O 1
ATOM 4826 N N . GLU B 1 286 ? -1.607 -30.859 -4.309 1 69.69 286 GLU B N 1
ATOM 4827 C CA . GLU B 1 286 ? -0.658 -30.203 -5.195 1 69.69 286 GLU B CA 1
ATOM 4828 C C . GLU B 1 286 ? -0.041 -28.969 -4.52 1 69.69 286 GLU B C 1
ATOM 4830 O O . GLU B 1 286 ? 0.939 -28.422 -5.012 1 69.69 286 GLU B O 1
ATOM 4835 N N . ILE B 1 287 ? -0.538 -28.688 -3.344 1 79 287 ILE B N 1
ATOM 4836 C CA . ILE B 1 287 ? -0.015 -27.484 -2.697 1 79 287 ILE B CA 1
ATOM 4837 C C . ILE B 1 287 ? 0.774 -27.875 -1.448 1 79 287 ILE B C 1
ATOM 4839 O O . ILE B 1 287 ? 0.383 -28.797 -0.721 1 79 287 ILE B O 1
ATOM 4843 N N . ASP B 1 288 ? 1.886 -27.234 -1.262 1 79.69 288 ASP B N 1
ATOM 4844 C CA . ASP B 1 288 ? 2.756 -27.5 -0.124 1 79.69 288 ASP B CA 1
ATOM 4845 C C . ASP B 1 288 ? 2.148 -26.984 1.175 1 79.69 288 ASP B C 1
ATOM 4847 O O . ASP B 1 288 ? 1.271 -26.109 1.15 1 79.69 288 ASP B O 1
ATOM 4851 N N . GLU B 1 289 ? 2.613 -27.516 2.25 1 84 289 GLU B N 1
ATOM 4852 C CA . GLU B 1 289 ? 2.092 -27.172 3.572 1 84 289 GLU B CA 1
ATOM 4853 C C . GLU B 1 289 ? 2.246 -25.688 3.863 1 84 289 GLU B C 1
ATOM 4855 O O . GLU B 1 289 ? 1.383 -25.078 4.5 1 84 289 GLU B O 1
ATOM 4860 N N . ALA B 1 290 ? 3.34 -25.125 3.375 1 82.19 290 ALA B N 1
ATOM 4861 C CA . ALA B 1 290 ? 3.574 -23.703 3.59 1 82.19 290 ALA B CA 1
ATOM 4862 C C . ALA B 1 290 ? 2.541 -22.859 2.852 1 82.19 290 ALA B C 1
ATOM 4864 O O . ALA B 1 290 ? 2.076 -21.844 3.369 1 82.19 290 ALA B O 1
ATOM 4865 N N . GLU B 1 291 ? 2.225 -23.312 1.709 1 87.12 291 GLU B N 1
ATOM 4866 C CA . GLU B 1 291 ? 1.192 -22.625 0.942 1 87.12 291 GLU B CA 1
ATOM 4867 C C . GLU B 1 291 ? -0.171 -22.75 1.617 1 87.12 291 GLU B C 1
ATOM 4869 O O . GLU B 1 291 ? -0.945 -21.781 1.643 1 87.12 291 GLU B O 1
ATOM 4874 N N . LYS B 1 292 ? -0.46 -23.922 2.139 1 90.44 292 LYS B N 1
ATOM 4875 C CA . LYS B 1 292 ? -1.707 -24.109 2.873 1 90.44 292 LYS B CA 1
ATOM 4876 C C . LYS B 1 292 ? -1.794 -23.156 4.066 1 90.44 292 LYS B C 1
ATOM 4878 O O . LYS B 1 292 ? -2.836 -22.547 4.305 1 90.44 292 LYS B O 1
ATOM 4883 N N . ALA B 1 293 ? -0.683 -23.094 4.754 1 89.75 293 ALA B N 1
ATOM 4884 C CA . ALA B 1 293 ? -0.636 -22.203 5.922 1 89.75 293 ALA B CA 1
ATOM 4885 C C . ALA B 1 293 ? -0.886 -20.75 5.523 1 89.75 293 ALA B C 1
ATOM 4887 O O . ALA B 1 293 ? -1.621 -20.031 6.203 1 89.75 293 ALA B O 1
ATOM 4888 N N . TYR B 1 294 ? -0.285 -20.391 4.434 1 91 294 TYR B N 1
ATOM 4889 C CA . TYR B 1 294 ? -0.473 -19.047 3.898 1 91 294 TYR B CA 1
ATOM 4890 C C . TYR B 1 294 ? -1.942 -18.781 3.598 1 91 294 TYR B C 1
ATOM 4892 O O . TYR B 1 294 ? -2.486 -17.734 3.994 1 91 294 TYR B O 1
ATOM 4900 N N . ILE B 1 295 ? -2.545 -19.656 2.949 1 94.5 295 ILE B N 1
ATOM 4901 C CA . ILE B 1 295 ? -3.939 -19.5 2.543 1 94.5 295 ILE B CA 1
ATOM 4902 C C . ILE B 1 295 ? -4.828 -19.406 3.779 1 94.5 295 ILE B C 1
ATOM 4904 O O . ILE B 1 295 ? -5.684 -18.516 3.871 1 94.5 295 ILE B O 1
ATOM 4908 N N . LEU B 1 296 ? -4.598 -20.281 4.734 1 96 296 LEU B N 1
ATOM 4909 C CA . LEU B 1 296 ? -5.395 -20.297 5.957 1 96 296 LEU B CA 1
ATOM 4910 C C . LEU B 1 296 ? -5.172 -19.016 6.758 1 96 296 LEU B C 1
ATOM 4912 O O . LEU B 1 296 ? -6.113 -18.484 7.355 1 96 296 LEU B O 1
ATOM 4916 N N . GLU B 1 297 ? -3.957 -18.516 6.789 1 96.81 297 GLU B N 1
ATOM 4917 C CA . GLU B 1 297 ? -3.664 -17.266 7.469 1 96.81 297 GLU B CA 1
ATOM 4918 C C . GLU B 1 297 ? -4.383 -16.094 6.801 1 96.81 297 GLU B C 1
ATOM 4920 O O . GLU B 1 297 ? -4.848 -15.172 7.48 1 96.81 297 GLU B O 1
ATOM 4925 N N . TYR B 1 298 ? -4.438 -16.125 5.504 1 97.94 298 TYR B N 1
ATOM 4926 C CA . TYR B 1 298 ? -5.16 -15.062 4.824 1 97.94 298 TYR B CA 1
ATOM 4927 C C . TYR B 1 298 ? -6.641 -15.086 5.195 1 97.94 298 TYR B C 1
ATOM 4929 O O . TYR B 1 298 ? -7.238 -14.039 5.453 1 97.94 298 TYR B O 1
ATOM 4937 N N . TYR B 1 299 ? -7.219 -16.297 5.297 1 98.25 299 TYR B N 1
ATOM 4938 C CA . TYR B 1 299 ? -8.602 -16.406 5.734 1 98.25 299 TYR B CA 1
ATOM 4939 C C . TYR B 1 299 ? -8.773 -15.883 7.156 1 98.25 299 TYR B C 1
ATOM 4941 O O . TYR B 1 299 ? -9.812 -15.312 7.492 1 98.25 299 TYR B O 1
ATOM 4949 N N . SER B 1 300 ? -7.797 -16.141 7.926 1 98.12 300 SER B N 1
ATOM 4950 C CA . SER B 1 300 ? -7.84 -15.586 9.281 1 98.12 300 SER B CA 1
ATOM 4951 C C . SER B 1 300 ? -7.895 -14.062 9.258 1 98.12 300 SER B C 1
ATOM 4953 O O . SER B 1 300 ? -8.625 -13.453 10.047 1 98.12 300 SER B O 1
ATOM 4955 N N . LEU B 1 301 ? -7.137 -13.391 8.391 1 98.44 301 LEU B N 1
ATOM 4956 C CA . LEU B 1 301 ? -7.207 -11.945 8.227 1 98.44 301 LEU B CA 1
ATOM 4957 C C . LEU B 1 301 ? -8.609 -11.516 7.82 1 98.44 301 LEU B C 1
ATOM 4959 O O . LEU B 1 301 ? -9.109 -10.492 8.297 1 98.44 301 LEU B O 1
ATOM 4963 N N . VAL B 1 302 ? -9.203 -12.297 6.934 1 98.19 302 VAL B N 1
ATOM 4964 C CA . VAL B 1 302 ? -10.562 -11.992 6.5 1 98.19 302 VAL B CA 1
ATOM 4965 C C . VAL B 1 302 ? -11.5 -12.008 7.703 1 98.19 302 VAL B C 1
ATOM 4967 O O . VAL B 1 302 ? -12.266 -11.062 7.914 1 98.19 302 VAL B O 1
ATOM 4970 N N . ARG B 1 303 ? -11.398 -13.008 8.523 1 97.06 303 ARG B N 1
ATOM 4971 C CA . ARG B 1 303 ? -12.266 -13.164 9.688 1 97.06 303 ARG B CA 1
ATOM 4972 C C . ARG B 1 303 ? -12.055 -12.016 10.68 1 97.06 303 ARG B C 1
ATOM 4974 O O . ARG B 1 303 ? -12.977 -11.648 11.406 1 97.06 303 ARG B O 1
ATOM 4981 N N . GLU B 1 304 ? -10.914 -11.484 10.656 1 96.81 304 GLU B N 1
ATOM 4982 C CA . GLU B 1 304 ? -10.578 -10.43 11.602 1 96.81 304 GLU B CA 1
ATOM 4983 C C . GLU B 1 304 ? -10.938 -9.055 11.047 1 96.81 304 GLU B C 1
ATOM 4985 O O . GLU B 1 304 ? -10.688 -8.031 11.695 1 96.81 304 GLU B O 1
ATOM 4990 N N . GLY B 1 305 ? -11.461 -8.969 9.844 1 96.19 305 GLY B N 1
ATOM 4991 C CA . GLY B 1 305 ? -11.859 -7.711 9.234 1 96.19 305 GLY B CA 1
ATOM 4992 C C . GLY B 1 305 ? -10.68 -6.906 8.719 1 96.19 305 GLY B C 1
ATOM 4993 O O . GLY B 1 305 ? -10.781 -5.688 8.547 1 96.19 305 GLY B O 1
ATOM 4994 N N . LYS B 1 306 ? -9.609 -7.594 8.438 1 97.94 306 LYS B N 1
ATOM 4995 C CA . LYS B 1 306 ? -8.359 -6.918 8.086 1 97.94 306 LYS B CA 1
ATOM 4996 C C . LYS B 1 306 ? -8.18 -6.855 6.574 1 97.94 306 LYS B C 1
ATOM 4998 O O . LYS B 1 306 ? -7.137 -6.41 6.09 1 97.94 306 LYS B O 1
ATOM 5003 N N . THR B 1 307 ? -9.242 -7.289 5.805 1 97.94 307 THR B N 1
ATOM 5004 C CA . THR B 1 307 ? -9.102 -7.34 4.355 1 97.94 307 THR B CA 1
ATOM 5005 C C . THR B 1 307 ? -10.242 -6.586 3.674 1 97.94 307 THR B C 1
ATOM 5007 O O . THR B 1 307 ? -10.516 -6.809 2.492 1 97.94 307 THR B O 1
ATOM 5010 N N . ASN B 1 308 ? -10.922 -5.684 4.383 1 96.38 308 ASN B N 1
ATOM 5011 C CA . ASN B 1 308 ? -12.031 -4.906 3.848 1 96.38 308 ASN B CA 1
ATOM 5012 C C . ASN B 1 308 ? -11.539 -3.699 3.053 1 96.38 308 ASN B C 1
ATOM 5014 O O . ASN B 1 308 ? -11.914 -2.562 3.346 1 96.38 308 ASN B O 1
ATOM 5018 N N . TYR B 1 309 ? -10.773 -3.957 2.014 1 97.44 309 TYR B N 1
ATOM 5019 C CA . TYR B 1 309 ? -10.234 -2.91 1.151 1 97.44 309 TYR B CA 1
ATOM 5020 C C . TYR B 1 309 ? -9.852 -3.469 -0.214 1 97.44 309 TYR B C 1
ATOM 5022 O O . TYR B 1 309 ? -9.742 -4.688 -0.384 1 97.44 309 TYR B O 1
ATOM 5030 N N . VAL B 1 310 ? -9.797 -2.604 -1.176 1 97.75 310 VAL B N 1
ATOM 5031 C CA . VAL B 1 310 ? -9.125 -2.873 -2.443 1 97.75 310 VAL B CA 1
ATOM 5032 C C . VAL B 1 310 ? -7.895 -1.983 -2.574 1 97.75 310 VAL B C 1
ATOM 5034 O O . VAL B 1 310 ? -7.746 -1.004 -1.838 1 97.75 310 VAL B O 1
ATOM 5037 N N . ALA B 1 311 ? -6.984 -2.398 -3.475 1 98.12 311 ALA B N 1
ATOM 5038 C CA . ALA B 1 311 ? -5.773 -1.607 -3.652 1 98.12 311 ALA B CA 1
ATOM 5039 C C . ALA B 1 311 ? -5.188 -1.808 -5.047 1 98.12 311 ALA B C 1
ATOM 5041 O O . ALA B 1 311 ? -5.254 -2.906 -5.605 1 98.12 311 ALA B O 1
ATOM 5042 N N . GLY B 1 312 ? -4.578 -0.723 -5.594 1 97.25 312 GLY B N 1
ATOM 5043 C CA . GLY B 1 312 ? -3.703 -0.816 -6.75 1 97.25 312 GLY B CA 1
ATOM 5044 C C . GLY B 1 312 ? -4.441 -0.701 -8.07 1 97.25 312 GLY B C 1
ATOM 5045 O O . GLY B 1 312 ? -3.824 -0.713 -9.133 1 97.25 312 GLY B O 1
ATOM 5046 N N . ARG B 1 313 ? -5.805 -0.503 -8.031 1 96.38 313 ARG B N 1
ATOM 5047 C CA . ARG B 1 313 ? -6.586 -0.473 -9.266 1 96.38 313 ARG B CA 1
ATOM 5048 C C . ARG B 1 313 ? -6.105 0.639 -10.195 1 96.38 313 ARG B C 1
ATOM 5050 O O . ARG B 1 313 ? -5.828 0.398 -11.367 1 96.38 313 ARG B O 1
ATOM 5057 N N . PRO B 1 314 ? -5.93 1.885 -9.672 1 94.56 314 PRO B N 1
ATOM 5058 C CA . PRO B 1 314 ? -5.434 2.926 -10.578 1 94.56 314 PRO B CA 1
ATOM 5059 C C . PRO B 1 314 ? -4.035 2.629 -11.109 1 94.56 314 PRO B C 1
ATOM 5061 O O . PRO B 1 314 ? -3.74 2.91 -12.273 1 94.56 314 PRO B O 1
ATOM 5064 N N . THR B 1 315 ? -3.203 2.111 -10.289 1 96.25 315 THR B N 1
ATOM 5065 C CA . THR B 1 315 ? -1.844 1.764 -10.688 1 96.25 315 THR B CA 1
ATOM 5066 C C . THR B 1 315 ? -1.858 0.693 -11.773 1 96.25 315 THR B C 1
ATOM 5068 O O . THR B 1 315 ? -1.149 0.81 -12.773 1 96.25 315 THR B O 1
ATOM 5071 N N . PHE B 1 316 ? -2.676 -0.338 -11.602 1 97.69 316 PHE B N 1
ATOM 5072 C CA . PHE B 1 316 ? -2.799 -1.41 -12.586 1 97.69 316 PHE B CA 1
ATOM 5073 C C . PHE B 1 316 ? -3.24 -0.861 -13.938 1 97.69 316 PHE B C 1
ATOM 5075 O O . PHE B 1 316 ? -2.646 -1.183 -14.969 1 97.69 316 PHE B O 1
ATOM 5082 N N . LYS B 1 317 ? -4.207 -0.024 -13.859 1 95.62 317 LYS B N 1
ATOM 5083 C CA . LYS B 1 317 ? -4.734 0.571 -15.086 1 95.62 317 LYS B CA 1
ATOM 5084 C C . LYS B 1 317 ? -3.676 1.416 -15.789 1 95.62 317 LYS B C 1
ATOM 5086 O O . LYS B 1 317 ? -3.523 1.34 -17 1 95.62 317 LYS B O 1
ATOM 5091 N N . GLN B 1 318 ? -2.979 2.137 -15.07 1 93.25 318 GLN B N 1
ATOM 5092 C CA . GLN B 1 318 ? -1.965 3.016 -15.648 1 93.25 318 GLN B CA 1
ATOM 5093 C C . GLN B 1 318 ? -0.833 2.209 -16.281 1 93.25 318 GLN B C 1
ATOM 5095 O O . GLN B 1 318 ? -0.333 2.562 -17.344 1 93.25 318 GLN B O 1
ATOM 5100 N N . ILE B 1 319 ? -0.404 1.149 -15.656 1 95.94 319 ILE B N 1
ATOM 5101 C CA . ILE B 1 319 ? 0.763 0.385 -16.078 1 95.94 319 ILE B CA 1
ATOM 5102 C C . ILE B 1 319 ? 0.381 -0.54 -17.234 1 95.94 319 ILE B C 1
ATOM 5104 O O . ILE B 1 319 ? 1.144 -0.696 -18.203 1 95.94 319 ILE B O 1
ATOM 5108 N N . THR B 1 320 ? -0.843 -1.146 -17.188 1 96.62 320 THR B N 1
ATOM 5109 C CA . THR B 1 320 ? -1.16 -2.217 -18.125 1 96.62 320 THR B CA 1
ATOM 5110 C C . THR B 1 320 ? -2.123 -1.723 -19.203 1 96.62 320 THR B C 1
ATOM 5112 O O . THR B 1 320 ? -2.254 -2.344 -20.25 1 96.62 320 THR B O 1
ATOM 5115 N N . GLY B 1 321 ? -2.883 -0.661 -18.891 1 95.06 321 GLY B N 1
ATOM 5116 C CA . GLY B 1 321 ? -3.926 -0.192 -19.797 1 95.06 321 GLY B CA 1
ATOM 5117 C C . GLY B 1 321 ? -5.188 -1.029 -19.719 1 95.06 321 GLY B C 1
ATOM 5118 O O . GLY B 1 321 ? -6.133 -0.798 -20.484 1 95.06 321 GLY B O 1
ATOM 5119 N N . GLN B 1 322 ? -5.27 -1.968 -18.812 1 96.75 322 GLN B N 1
ATOM 5120 C CA . GLN B 1 322 ? -6.395 -2.893 -18.734 1 96.75 322 GLN B CA 1
ATOM 5121 C C . GLN B 1 322 ? -7.105 -2.775 -17.391 1 96.75 322 GLN B C 1
ATOM 5123 O O . GLN B 1 322 ? -6.562 -2.203 -16.438 1 96.75 322 GLN B O 1
ATOM 5128 N N . ASP B 1 323 ? -8.336 -3.215 -17.375 1 96.94 323 ASP B N 1
ATOM 5129 C CA . ASP B 1 323 ? -9.07 -3.301 -16.125 1 96.94 323 ASP B CA 1
ATOM 5130 C C . ASP B 1 323 ? -8.82 -4.641 -15.43 1 96.94 323 ASP B C 1
ATOM 5132 O O . ASP B 1 323 ? -8.492 -5.633 -16.078 1 96.94 323 ASP B O 1
ATOM 5136 N N . LEU B 1 324 ? -8.969 -4.656 -14.125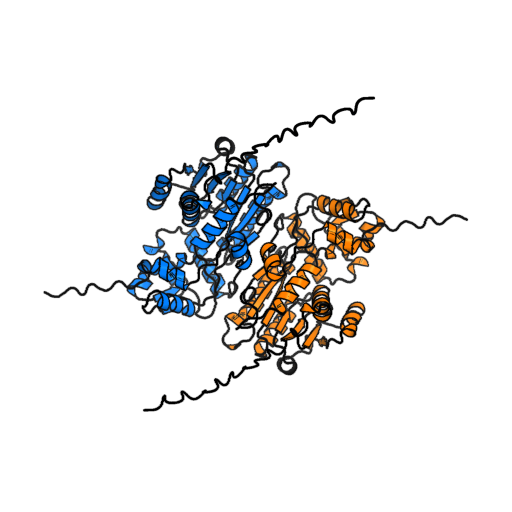 1 98 324 LEU B N 1
ATOM 5137 C CA . LEU B 1 324 ? -8.836 -5.879 -13.344 1 98 324 LEU B CA 1
ATOM 5138 C C . LEU B 1 324 ? -10 -6.824 -13.602 1 98 324 LEU B C 1
ATOM 5140 O O . LEU B 1 324 ? -11.109 -6.379 -13.906 1 98 324 LEU B O 1
ATOM 5144 N N . THR B 1 325 ? -9.75 -8.07 -13.422 1 98.12 325 THR B N 1
ATOM 5145 C CA . THR B 1 325 ? -10.742 -9.117 -13.648 1 98.12 325 THR B CA 1
ATOM 5146 C C . THR B 1 325 ? -11.766 -9.133 -12.516 1 98.12 325 THR B C 1
ATOM 5148 O O . THR B 1 325 ? -11.406 -9.195 -11.336 1 98.12 325 THR B O 1
ATOM 5151 N N . LEU B 1 326 ? -13.031 -9.078 -12.883 1 97 326 LEU B N 1
ATOM 5152 C CA . LEU B 1 326 ? -14.102 -9.203 -11.898 1 97 326 LEU B CA 1
ATOM 5153 C C . LEU B 1 326 ? -14.297 -10.656 -11.477 1 97 326 LEU B C 1
ATOM 5155 O O . LEU B 1 326 ? -14.023 -11.57 -12.258 1 97 326 LEU B O 1
ATOM 5159 N N . PRO B 1 327 ? -14.836 -10.898 -10.266 1 96.25 327 PRO B N 1
ATOM 5160 C CA . PRO B 1 327 ? -15.047 -12.266 -9.789 1 96.25 327 PRO B CA 1
ATOM 5161 C C . PRO B 1 327 ? -15.906 -13.094 -10.742 1 96.25 327 PRO B C 1
ATOM 5163 O O . PRO B 1 327 ? -15.586 -14.258 -11.016 1 96.25 327 PRO B O 1
ATOM 5166 N N . ALA B 1 328 ? -16.938 -12.531 -11.289 1 95.44 328 ALA B N 1
ATOM 5167 C CA . ALA B 1 328 ? -17.797 -13.266 -12.203 1 95.44 328 ALA B CA 1
ATOM 5168 C C . ALA B 1 328 ? -17.031 -13.75 -13.43 1 95.44 328 ALA B C 1
ATOM 5170 O O . ALA B 1 328 ? -17.219 -14.875 -13.883 1 95.44 328 ALA B O 1
ATOM 5171 N N . ALA B 1 329 ? -16.188 -12.891 -13.969 1 96.62 329 ALA B N 1
ATOM 5172 C CA . ALA B 1 329 ? -15.375 -13.242 -15.133 1 96.62 329 ALA B CA 1
ATOM 5173 C C . ALA B 1 329 ? -14.414 -14.383 -14.805 1 96.62 329 ALA B C 1
ATOM 5175 O O . ALA B 1 329 ? -14.164 -15.258 -15.641 1 96.62 329 ALA B O 1
ATOM 5176 N N . PHE B 1 330 ? -13.961 -14.391 -13.656 1 96.94 330 PHE B N 1
ATOM 5177 C CA . PHE B 1 330 ? -13.086 -15.477 -13.211 1 96.94 330 PHE B CA 1
ATOM 5178 C C . PHE B 1 330 ? -13.836 -16.812 -13.234 1 96.94 330 PHE B C 1
ATOM 5180 O O . PHE B 1 330 ? -13.344 -17.797 -13.781 1 96.94 330 PHE B O 1
ATOM 5187 N N . PHE B 1 331 ? -14.961 -16.844 -12.602 1 96.69 331 PHE B N 1
ATOM 5188 C CA . PHE B 1 331 ? -15.734 -18.078 -12.531 1 96.69 331 PHE B CA 1
ATOM 5189 C C . PHE B 1 331 ? -16.125 -18.547 -13.93 1 96.69 331 PHE B C 1
ATOM 5191 O O . PHE B 1 331 ? -16.188 -19.75 -14.188 1 96.69 331 PHE B O 1
ATOM 5198 N N . GLU B 1 332 ? -16.375 -17.609 -14.797 1 95.88 332 GLU B N 1
ATOM 5199 C CA . GLU B 1 332 ? -16.688 -17.953 -16.172 1 95.88 332 GLU B CA 1
ATOM 5200 C C . GLU B 1 332 ? -15.492 -18.641 -16.844 1 95.88 332 GLU B C 1
ATOM 5202 O O . GLU B 1 332 ? -15.656 -19.656 -17.531 1 95.88 332 GLU B O 1
ATOM 5207 N N . SER B 1 333 ? -14.328 -18.141 -16.609 1 94.88 333 SER B N 1
ATOM 5208 C CA . SER B 1 333 ? -13.117 -18.672 -17.219 1 94.88 333 SER B CA 1
ATOM 5209 C C . SER B 1 333 ? -12.797 -20.062 -16.688 1 94.88 333 SER B C 1
ATOM 5211 O O . SER B 1 333 ? -12.172 -20.875 -17.375 1 94.88 333 SER B O 1
ATOM 5213 N N . TYR B 1 334 ? -13.266 -20.359 -15.484 1 94.81 334 TYR B N 1
ATOM 5214 C CA . TYR B 1 334 ? -12.969 -21.641 -14.852 1 94.81 334 TYR B CA 1
ATOM 5215 C C . TYR B 1 334 ? -14.242 -22.469 -14.664 1 94.81 334 TYR B C 1
ATOM 5217 O O . TYR B 1 334 ? -14.352 -23.234 -13.703 1 94.81 334 TYR B O 1
ATOM 5225 N N . GLN B 1 335 ? -15.156 -22.25 -15.5 1 93.25 335 GLN B N 1
ATOM 5226 C CA . GLN B 1 335 ? -16.469 -22.859 -15.336 1 93.25 335 GLN B CA 1
ATOM 5227 C C . GLN B 1 335 ? -16.359 -24.391 -15.242 1 93.25 335 GLN B C 1
ATOM 5229 O O . GLN B 1 335 ? -17.125 -25.016 -14.508 1 93.25 335 GLN B O 1
ATOM 5234 N N . ASP B 1 336 ? -15.398 -25.031 -15.906 1 90.12 336 ASP B N 1
ATOM 5235 C CA . ASP B 1 336 ? -15.258 -26.484 -15.93 1 90.12 336 ASP B CA 1
ATOM 5236 C C . ASP B 1 336 ? -14.797 -27.016 -14.57 1 90.12 336 ASP B C 1
ATOM 5238 O O . ASP B 1 336 ? -15.023 -28.188 -14.234 1 90.12 336 ASP B O 1
ATOM 5242 N N . SER B 1 337 ? -14.227 -26.109 -13.836 1 89.44 337 SER B N 1
ATOM 5243 C CA . SER B 1 337 ? -13.711 -26.5 -12.531 1 89.44 337 SER B CA 1
ATOM 5244 C C . SER B 1 337 ? -14.766 -26.328 -11.445 1 89.44 337 SER B C 1
ATOM 5246 O O . SER B 1 337 ? -14.609 -26.828 -10.328 1 89.44 337 SER B O 1
ATOM 5248 N N . PHE B 1 338 ? -15.867 -25.672 -11.781 1 87.75 338 PHE B N 1
ATOM 5249 C CA . PHE B 1 338 ? -16.812 -25.328 -10.727 1 87.75 338 PHE B CA 1
ATOM 5250 C C . PHE B 1 338 ? -18.203 -25.875 -11.055 1 87.75 338 PHE B C 1
ATOM 5252 O O . PHE B 1 338 ? -19 -26.109 -10.148 1 87.75 338 PHE B O 1
ATOM 5259 N N . LYS B 1 339 ? -18.5 -26.016 -12.297 1 84 339 LYS B N 1
ATOM 5260 C CA . LYS B 1 339 ? -19.844 -26.422 -12.703 1 84 339 LYS B CA 1
ATOM 5261 C C . LYS B 1 339 ? -20.141 -27.859 -12.242 1 84 339 LYS B C 1
ATOM 5263 O O . LYS B 1 339 ? -19.266 -28.734 -12.328 1 84 339 LYS B O 1
ATOM 5268 N N . ARG B 1 340 ? -21.391 -28.016 -11.836 1 77.5 340 ARG B N 1
ATOM 5269 C CA . ARG B 1 340 ? -21.844 -29.312 -11.352 1 77.5 340 ARG B CA 1
ATOM 5270 C C . ARG B 1 340 ? -21.812 -30.359 -12.469 1 77.5 340 ARG B C 1
ATOM 5272 O O . ARG B 1 340 ? -22.219 -30.078 -13.594 1 77.5 340 ARG B O 1
ATOM 5279 N N . LYS B 1 341 ? -21.125 -31.5 -12.242 1 65.06 341 LYS B N 1
ATOM 5280 C CA . LYS B 1 341 ? -21.109 -32.594 -13.203 1 65.06 341 LYS B CA 1
ATOM 5281 C C . LYS B 1 341 ? -22.438 -33.344 -13.211 1 65.06 341 LYS B C 1
ATOM 5283 O O . LYS B 1 341 ? -23.016 -33.594 -12.156 1 65.06 341 LYS B O 1
ATOM 5288 N N . LYS B 1 342 ? -23.203 -33.156 -14.289 1 55 342 LYS B N 1
ATOM 5289 C CA . LYS B 1 342 ? -24.438 -33.906 -14.469 1 55 342 LYS B CA 1
ATOM 5290 C C . LYS B 1 342 ? -24.203 -35.406 -14.211 1 55 342 LYS B C 1
ATOM 5292 O O . LYS B 1 342 ? -23.25 -35.969 -14.711 1 55 342 LYS B O 1
ATOM 5297 N N . ARG B 1 343 ? -24.734 -35.844 -13.109 1 49.38 343 ARG B N 1
ATOM 5298 C CA . ARG B 1 343 ? -24.797 -37.281 -12.922 1 49.38 343 ARG B CA 1
ATOM 5299 C C . ARG B 1 343 ? -25.312 -38 -14.18 1 49.38 343 ARG B C 1
ATOM 5301 O O . ARG B 1 343 ? -26.328 -37.594 -14.742 1 49.38 343 ARG B O 1
ATOM 5308 N N . ARG B 1 344 ? -24.375 -38.562 -14.898 1 43.62 344 ARG B N 1
ATOM 5309 C CA . ARG B 1 344 ? -24.859 -39.469 -15.945 1 43.62 344 ARG B CA 1
ATOM 5310 C C . ARG B 1 344 ? -25.969 -40.375 -15.43 1 43.62 344 ARG B C 1
ATOM 5312 O O . ARG B 1 344 ? -25.797 -41.094 -14.445 1 43.62 344 ARG B O 1
ATOM 5319 N N . THR B 1 345 ? -27.203 -39.938 -15.492 1 43.88 345 THR B N 1
ATOM 5320 C CA . THR B 1 345 ? -28.281 -40.906 -15.273 1 43.88 345 THR B CA 1
ATOM 5321 C C . THR B 1 345 ? -28 -42.219 -15.984 1 43.88 345 THR B C 1
ATOM 5323 O O . THR B 1 345 ? -27.797 -42.25 -17.203 1 43.88 345 THR B O 1
ATOM 5326 N N . THR B 1 346 ? -27.25 -43.125 -15.367 1 42.5 346 THR B N 1
ATOM 5327 C CA . THR B 1 346 ? -27.25 -44.5 -15.883 1 42.5 346 THR B CA 1
ATOM 5328 C C . THR B 1 346 ? -28.656 -44.906 -16.312 1 42.5 346 THR B C 1
ATOM 5330 O O . THR B 1 346 ? -29.609 -44.844 -15.516 1 42.5 346 THR B O 1
ATOM 5333 N N . LYS B 1 347 ? -29.016 -44.812 -17.547 1 41.66 347 LYS B N 1
ATOM 5334 C CA . LYS B 1 347 ? -30.172 -45.5 -18.109 1 41.66 347 LYS B CA 1
ATOM 5335 C C . LYS B 1 347 ? -30.203 -46.969 -17.656 1 41.66 347 LYS B C 1
ATOM 5337 O O . LYS B 1 347 ? -29.234 -47.688 -17.875 1 41.66 347 LYS B O 1
ATOM 5342 N N . ASP B 1 348 ? -30.844 -47.344 -16.594 1 38.12 348 ASP B N 1
ATOM 5343 C CA . ASP B 1 348 ? -31.297 -48.719 -16.375 1 38.12 348 ASP B CA 1
ATOM 5344 C C . ASP B 1 348 ? -31.859 -49.312 -17.672 1 38.12 348 ASP B C 1
ATOM 5346 O O . ASP B 1 348 ? -32.844 -48.812 -18.234 1 38.12 348 ASP B O 1
ATOM 5350 N N . GLU B 1 349 ? -31.016 -49.719 -18.656 1 29 349 GLU B N 1
ATOM 5351 C CA . GLU B 1 349 ? -31.547 -50.844 -19.422 1 29 349 GLU B CA 1
ATOM 5352 C C . GLU B 1 349 ? -31.734 -52.062 -18.547 1 29 349 GLU B C 1
ATOM 5354 O O . GLU B 1 349 ? -30.891 -52.375 -17.688 1 29 349 GLU B O 1
#

Organism: Rhodotorula toruloides (NCBI:txid5286)

InterPro domains:
  IPR008030 NmrA-like domain [PF05368] (63-292)
  IPR036291 NAD(P)-binding domain superfamily [SSF51735] (23-281)
  IPR051164 NmrA-like oxidoreductase [PTHR42748] (26-313)

Nearest PDB structures (foldseek):
  1qyc-assembly1_B  TM=6.740E-01  e=3.026E-10  Pinus taeda
  7rk6-assembly1_A  TM=5.498E-01  e=1.019E-04  Aplysia californica
  4rhm-assembly1_B  TM=4.318E-01  e=3.086E+00  Trypanosoma brucei brucei TREU927
  4rhm-assembly1_C  TM=4.182E-01  e=4.111E+00  Trypanosoma brucei brucei TREU927
  4rhq-assembly1_B  TM=4.027E-01  e=4.882E+00  Trypanosoma brucei brucei TREU927

Sequence (698 aa):
MAPKKVSKAHAKSESSNNSSSGRVLAITAVDGFTGSAVLELLMSDNSYKGKISKIIGLTFGEPKEDTKAVLDEYGVETALVDEMDEDKLKELGVDTLCLIPPARKDKAKLVKQILELGKKSKSVKNLVFLSSAGCDYAERDKQPHLREFIHLEVLAMAPKSDESTGETGHSPCIVRAGFYCENLLLYSKQAQGEGKLPLPVDPHHKFAPVSLGDVALLLAKILTSEGEHGLSDDVRGQMIPLTGPQMVAGPELAEAASQALGTKMEFQSVKESEAKKILSIEQGEEIDEAEKAYILEYYSLVREGKTNYVAGRPTFKQITGQDLTLPAAFFESYQDSFKRKKRRTTKDEMAPKKVSKAHAKSESSNNSSSGRVLAITAVDGFTGSAVLELLMSDNSYKGKISKIIGLTFGEPKEDTKAVLDEYGVETALVDEMDEDKLKELGVDTLCLIPPARKDKAKLVKQILELGKKSKSVKNLVFLSSAGCDYAERDKQPHLREFIHLEVLAMAPKSDESTGETGHSPCIVRAGFYCENLLLYSKQAQGEGKLPLPVDPHHKFAPVSLGDVALLLAKILTSEGEHGLSDDVRGQMIPLTGPQMVAGPELAEAASQALGTKMEFQSVKESEAKKILSIEQGEEIDEAEKAYILEYYSLVREGKTNYVAGRPTFKQITGQDLTLPAAFFESYQDSFKRKKRRTTKDE

Foldseek 3Di:
DDDPPPPPPPPPPPPVCVVVQAAEEEEEQCLDLLNVLLVCCCQPDCVNPRNHNAYEYEYQDDHDPVSVVSCVVRVHHYDYLVPDALVVCLVSQHQAYEADFDLDPCRLVSLLSVLVSLLSNLRHQEYEYEAAPPLVVDDCVQQVLNVVSVVSVCSLCVVCVPVSSPNRSVFYFYEHEYAEPCVQLLCLCCLQAPLEREDQADQPFKAFHFHSNLSSLLVNLQRSADDPSGTHPLGGPDYFYAGHPDIHGQQRLQVLLCVLLVHHHGYHHDHLVVVVVSCPDPSVPVHDPSVVSNNSSSSVCRNVNNRRDGTRQVVSCVRRVDGTDDSSNVSNVVSVSRHHDPPPPPPPD/DDDPPPDDPPPPPPPVCCVVQAAEEEEEQCLDLLNVLLVCCCQPPCVNPRNHNAYEYEYQDDHDPVSVVSCVVRVHHYDYLVPDALVNCLVSQHQAYEADFDLDPCRLVSLLSVLVSLLSNLRHQEYEYEAAPPLVVDDCVQQVLNVVSVVSVCSLCVVCVPVSSPNRSVFYFYEHEYAEPCVQLLCLCCLQAPLEREDQADQPFKAFHFHSNLSSLLVNLQRSADDPSGTHPLGGPDYFYAGHPDIHGQQRLQVLLCVLLVHHHGYHHDHLVVVVVSCPDPSVPVHDPSVVSNNSSSSVCRNVNNRRDGTRQVVSCVRRVDGTDDSSNVSNVVSVSRHHDPDPPPPPD

Radius of gyration: 28.31 Å; Cα contacts (8 Å, |Δi|>4): 1399; chains: 2; bounding box: 93×104×77 Å

Solvent-accessible surface area (backbone atoms only — not comparable to full-atom values): 35821 Å² total; per-residue (Å²): 133,79,80,76,75,79,71,77,74,72,72,73,72,71,71,75,71,73,70,75,75,30,44,24,35,34,30,31,30,26,57,38,73,64,33,37,47,30,49,49,49,55,72,70,39,71,88,38,64,67,44,53,68,42,57,37,31,25,25,90,56,84,65,51,72,76,38,46,51,56,37,57,74,69,65,48,49,70,46,49,52,87,72,57,45,41,64,55,46,44,72,68,50,34,32,29,37,39,44,38,71,54,61,44,85,62,29,66,60,53,49,48,48,52,52,50,34,38,36,68,37,53,42,22,28,25,30,38,37,53,46,45,48,59,19,54,71,36,40,68,90,78,22,41,75,43,23,46,40,51,57,52,51,33,59,62,31,39,36,64,42,33,75,88,20,65,57,7,29,58,16,24,28,37,35,17,41,33,53,48,48,68,63,57,59,53,40,20,67,45,17,23,73,69,29,28,46,70,38,49,36,52,71,44,36,22,33,17,48,16,44,62,66,54,55,23,49,50,49,47,47,52,73,59,34,68,38,97,72,40,29,19,79,84,47,38,34,25,50,42,48,36,35,9,78,52,71,35,22,43,50,53,45,19,48,31,39,16,66,42,57,74,45,79,39,38,52,36,71,40,52,60,69,56,43,50,52,51,43,66,35,79,67,21,62,84,51,42,70,42,39,50,51,40,53,53,38,51,34,49,36,24,60,69,35,60,30,54,41,29,24,36,61,55,39,45,31,70,70,68,73,48,79,73,58,50,71,35,58,50,36,44,76,43,30,86,55,40,46,62,67,74,74,74,75,74,74,83,123,132,81,82,76,76,79,72,76,75,73,73,75,72,72,70,75,71,74,72,74,75,30,44,24,35,34,30,31,30,27,56,39,73,64,33,37,46,30,50,49,47,56,72,68,40,73,88,38,64,67,44,54,67,42,59,36,33,24,24,90,56,84,65,51,72,76,36,46,51,58,38,57,73,70,66,49,49,69,45,48,52,89,73,56,46,41,65,54,46,45,72,68,50,33,30,28,36,38,45,38,71,53,62,44,86,63,28,65,61,53,50,48,49,51,53,49,33,38,35,68,37,52,44,21,29,26,31,38,37,54,47,46,48,58,19,54,68,37,40,69,90,80,23,43,74,43,24,47,39,50,59,51,50,34,60,62,31,40,34,64,42,32,76,88,21,65,56,7,29,58,16,24,28,36,35,18,42,32,53,46,47,67,63,58,58,51,40,21,65,44,16,24,73,69,28,28,46,72,40,49,37,53,70,44,35,21,34,17,48,15,44,64,66,56,55,24,50,50,50,49,48,52,74,58,32,68,37,97,71,42,30,19,80,86,44,40,34,23,51,42,48,35,35,10,79,52,72,34,22,43,50,53,46,19,47,32,38,17,65,42,57,75,45,78,38,38,52,37,71,41,52,60,70,55,44,51,52,51,45,66,34,78,67,20,62,86,52,42,70,42,40,52,50,39,53,53,39,51,35,49,36,25,61,68,35,60,30,53,40,31,24,37,62,56,39,47,29,70,71,68,71,46,82,72,58,49,72,34,60,49,35,44,76,43,31,86,54,39,47,62,66,75,74,75,73,74,73,83,121

Secondary structure (DSSP, 8-state):
----------------------EEEEEETTTSHHHHHHHHHHHH-GGGTTTEEEEEEEESSPPPHHHHHHHHHTT-EEEEGGG--HHHHHHHT--EEEE---SSTTHHHHHHHHHHHHHHHT---EEEEEEETTTTT--TTT-HHHHHHHHHHHHHHGGGG-GGGTTTT-EEEEEEE--BGGGGGGGHHHHHHHSEEEESS-SS--B--B-HHHHHHHHHHHHT--BTTBS-TTTTTBEEEE--S--B-HHHHHHHHHHHHTS--EEEE--HHHHHHHHHSGGGTTS-HHHHHHHHHHHHHHHTTTT--B--HHHHHHHHSSPPPPHHHHHHHTHHHHS----------/----------------------EEEEEETTTSHHHHHHHHHHHH-GGGTTTEEEEEEEESSPPPHHHHHHHHHTT-EEEEGGG--HHHHHHHT--EEEE---SSTTHHHHHHHHHHHHHHHT---EEEEEEETTTTT--TTT-HHHHHHHHHHHHHHGGGG-GGGTTTT-EEEEEEE--BGGGGGGGHHHHHHHSEEEESS-SS--B--B-HHHHHHHHHHHHT--BTTBS-TTTTTBEEEE--S--B-HHHHHHHHHHHHTS--EEEE--HHHHHHHHHSGGGTTS-HHHHHHHHHHHHHHHTTTT--B--HHHHHHHHSSPPPPHHHHHHHTHHHHS----------